Protein AF-A0A3D5X339-F1 (afdb_monomer)

Radius of gyration: 29.08 Å; Cα contacts (8 Å, |Δi|>4): 965; chains: 1; bounding box: 72×51×81 Å

Structure (mmCIF, N/CA/C/O backbone):
data_AF-A0A3D5X339-F1
#
_entry.id   AF-A0A3D5X339-F1
#
loop_
_atom_site.group_PDB
_atom_site.id
_atom_site.type_symbol
_atom_site.label_atom_id
_atom_site.label_alt_id
_atom_site.label_comp_id
_atom_site.label_asym_id
_atom_site.label_entity_id
_atom_site.label_seq_id
_atom_site.pdbx_PDB_ins_code
_atom_site.Cartn_x
_atom_site.Cartn_y
_atom_site.Cartn_z
_atom_site.occupancy
_atom_site.B_iso_or_equiv
_atom_site.auth_seq_id
_atom_site.auth_comp_id
_atom_site.auth_asym_id
_atom_site.auth_atom_id
_atom_site.pdbx_PDB_model_num
ATOM 1 N N . LEU A 1 1 ? 34.242 -15.274 -36.581 1.00 39.75 1 LEU A N 1
ATOM 2 C CA . LEU A 1 1 ? 35.472 -15.917 -37.094 1.00 39.75 1 LEU A CA 1
ATOM 3 C C . LEU A 1 1 ? 35.043 -17.149 -37.868 1.00 39.75 1 LEU A C 1
ATOM 5 O O . LEU A 1 1 ? 34.800 -18.182 -37.264 1.00 39.75 1 LEU A O 1
ATOM 9 N N . ILE A 1 2 ? 34.862 -17.002 -39.176 1.00 45.81 2 ILE A N 1
ATOM 10 C CA . ILE A 1 2 ? 34.861 -18.149 -40.083 1.00 45.81 2 ILE A CA 1
ATOM 11 C C . ILE A 1 2 ? 36.314 -18.221 -40.557 1.00 45.81 2 ILE A C 1
ATOM 13 O O . ILE A 1 2 ? 36.819 -17.220 -41.053 1.00 45.81 2 ILE A O 1
ATOM 17 N N . ASP A 1 3 ? 37.013 -19.320 -40.281 1.00 60.06 3 ASP A N 1
ATOM 18 C CA . ASP A 1 3 ? 38.337 -19.623 -40.846 1.00 60.06 3 ASP A CA 1
ATOM 19 C C . ASP A 1 3 ? 39.342 -18.460 -40.910 1.00 60.06 3 ASP A C 1
ATOM 21 O O . ASP A 1 3 ? 39.630 -17.925 -41.978 1.00 60.06 3 ASP A O 1
ATOM 25 N N . THR A 1 4 ? 39.938 -18.092 -39.767 1.00 71.00 4 THR A N 1
ATOM 26 C CA . THR A 1 4 ? 41.178 -17.275 -39.635 1.00 71.00 4 THR A CA 1
ATOM 27 C C . THR A 1 4 ? 41.267 -15.939 -40.398 1.00 71.00 4 THR A C 1
ATOM 29 O O . THR A 1 4 ? 42.293 -15.266 -40.332 1.00 71.00 4 THR A O 1
ATOM 32 N N . SER A 1 5 ? 40.208 -15.514 -41.083 1.00 75.00 5 SER A N 1
ATOM 33 C CA . SER A 1 5 ? 40.184 -14.369 -41.981 1.00 75.00 5 SER A CA 1
ATOM 34 C C . SER A 1 5 ? 39.002 -13.471 -41.640 1.00 75.00 5 SER A C 1
ATOM 36 O O . SER A 1 5 ? 37.914 -13.918 -41.269 1.00 75.00 5 SER A O 1
ATOM 38 N N . ILE A 1 6 ? 39.245 -12.165 -41.699 1.00 79.25 6 ILE A N 1
ATOM 39 C CA . ILE A 1 6 ? 38.205 -11.156 -41.524 1.00 79.25 6 ILE A CA 1
ATOM 40 C C . ILE A 1 6 ? 37.576 -10.955 -42.898 1.00 79.25 6 ILE A C 1
ATOM 42 O O . ILE A 1 6 ? 38.211 -10.409 -43.799 1.00 79.25 6 ILE A O 1
ATOM 46 N N . VAL A 1 7 ? 36.343 -11.425 -43.061 1.00 84.69 7 VAL A N 1
ATOM 47 C CA . VAL A 1 7 ? 35.549 -11.234 -44.280 1.00 84.69 7 VAL A CA 1
ATOM 48 C C . VAL A 1 7 ? 34.523 -10.129 -44.066 1.00 84.69 7 VAL A C 1
ATOM 50 O O . VAL A 1 7 ? 34.020 -9.942 -42.957 1.00 84.69 7 VAL A O 1
ATOM 53 N N . LEU A 1 8 ? 34.214 -9.383 -45.129 1.00 86.19 8 LEU A N 1
ATOM 54 C CA . LEU A 1 8 ? 33.161 -8.376 -45.076 1.00 86.19 8 LEU A CA 1
ATOM 55 C C . LEU A 1 8 ? 31.810 -9.073 -44.876 1.00 86.19 8 LEU A C 1
ATOM 57 O O . LEU A 1 8 ? 31.439 -9.944 -45.661 1.00 86.19 8 LEU A O 1
ATOM 61 N N . ALA A 1 9 ? 31.077 -8.671 -43.840 1.00 87.75 9 ALA A N 1
ATOM 62 C CA . ALA A 1 9 ? 29.719 -9.144 -43.617 1.00 87.75 9 ALA A CA 1
ATOM 63 C C . ALA A 1 9 ? 28.810 -8.674 -44.764 1.00 87.75 9 ALA A C 1
ATOM 65 O O . ALA A 1 9 ? 28.897 -7.523 -45.208 1.00 87.75 9 ALA A O 1
ATOM 66 N N . GLN A 1 10 ? 27.933 -9.550 -45.253 1.00 91.19 10 GLN A N 1
ATOM 67 C CA . GLN A 1 10 ? 27.021 -9.220 -46.346 1.00 91.19 10 GLN A CA 1
ATOM 68 C C . GLN A 1 10 ? 26.144 -8.030 -45.949 1.00 91.19 10 GLN A C 1
ATOM 70 O O . GLN A 1 10 ? 25.520 -8.058 -44.895 1.00 91.19 10 GLN A O 1
ATOM 75 N N . ASN A 1 11 ? 26.129 -6.966 -46.758 1.00 94.06 11 ASN A N 1
ATOM 76 C CA . ASN A 1 11 ? 25.438 -5.708 -46.436 1.00 94.06 11 ASN A CA 1
ATOM 77 C C . ASN A 1 11 ? 25.883 -5.036 -45.108 1.00 94.06 11 ASN A C 1
ATOM 79 O O . ASN A 1 11 ? 25.196 -4.167 -44.575 1.00 94.06 11 ASN A O 1
ATOM 83 N N . GLY A 1 12 ? 27.065 -5.377 -44.579 1.00 87.94 12 GLY A N 1
ATOM 84 C CA . GLY A 1 12 ? 27.591 -4.793 -43.337 1.00 87.94 12 GLY A CA 1
ATOM 85 C C . GLY A 1 12 ? 27.833 -3.279 -43.412 1.00 87.94 12 GLY A C 1
ATOM 86 O O . GLY A 1 12 ? 27.867 -2.609 -42.384 1.00 87.94 12 GLY A O 1
ATOM 87 N N . GLY A 1 13 ? 27.928 -2.720 -44.625 1.00 92.19 13 GLY A N 1
ATOM 88 C CA . GLY A 1 13 ? 28.033 -1.278 -44.860 1.00 92.19 13 GLY A CA 1
ATOM 89 C C . GLY A 1 13 ? 26.856 -0.464 -44.309 1.00 92.19 13 GLY A C 1
ATOM 90 O O . GLY A 1 13 ? 27.031 0.722 -44.041 1.00 92.19 13 GLY A O 1
ATOM 91 N N . PHE A 1 14 ? 25.697 -1.091 -44.065 1.00 94.19 14 PHE A N 1
ATOM 92 C CA . PHE A 1 14 ? 24.566 -0.452 -43.386 1.00 94.19 14 PHE A CA 1
ATOM 93 C C . PHE A 1 14 ? 24.961 0.134 -42.017 1.00 94.19 14 PHE A C 1
ATOM 95 O O . PHE A 1 14 ? 24.521 1.226 -41.673 1.00 94.19 14 PHE A O 1
ATOM 102 N N . PHE A 1 15 ? 25.841 -0.550 -41.275 1.00 94.19 15 PHE A N 1
ATOM 103 C CA . PHE A 1 15 ? 26.289 -0.146 -39.937 1.00 94.19 15 PHE A CA 1
ATOM 104 C C . PHE A 1 15 ? 27.635 0.599 -39.938 1.00 94.19 15 PHE A C 1
ATOM 106 O O . PHE A 1 15 ? 28.226 0.789 -38.879 1.00 94.19 15 PHE A O 1
ATOM 113 N N . ALA A 1 16 ? 28.155 1.025 -41.098 1.00 91.56 16 ALA A N 1
ATOM 114 C CA . ALA A 1 16 ? 29.524 1.551 -41.223 1.00 91.56 16 ALA A CA 1
ATOM 115 C C . ALA A 1 16 ? 29.833 2.773 -40.333 1.00 91.56 16 ALA A C 1
ATOM 117 O O . ALA A 1 16 ? 30.996 3.036 -40.036 1.00 91.56 16 ALA A O 1
ATOM 118 N N . TYR A 1 17 ? 28.800 3.509 -39.915 1.00 90.81 17 TYR A N 1
ATOM 119 C CA . TYR A 1 17 ? 28.905 4.702 -39.068 1.00 90.81 17 TYR A CA 1
ATOM 120 C C . TYR A 1 17 ? 28.134 4.570 -37.748 1.00 90.81 17 TYR A C 1
ATOM 122 O O . TYR A 1 17 ? 27.829 5.578 -37.105 1.00 90.81 17 TYR A O 1
ATOM 130 N N . ASP A 1 18 ? 27.787 3.342 -37.366 1.00 91.12 18 ASP A N 1
ATOM 131 C CA . ASP A 1 18 ? 27.094 3.042 -36.121 1.00 91.12 18 ASP A CA 1
ATOM 132 C C . ASP A 1 18 ? 28.052 2.371 -35.142 1.00 91.12 18 ASP A C 1
ATOM 134 O O . ASP A 1 18 ? 28.839 1.497 -35.506 1.00 91.12 18 ASP A O 1
ATOM 138 N N . ASN A 1 19 ? 27.951 2.745 -33.867 1.00 92.12 19 ASN A N 1
ATOM 139 C CA . ASN A 1 19 ? 28.630 1.999 -32.818 1.00 92.12 19 ASN A CA 1
ATOM 140 C C . ASN A 1 19 ? 27.798 0.756 -32.508 1.00 92.12 19 ASN A C 1
ATOM 142 O O . ASN A 1 19 ? 26.653 0.881 -32.070 1.00 92.12 19 ASN A O 1
ATOM 146 N N . ILE A 1 20 ? 28.370 -0.427 -32.732 1.00 94.19 20 ILE A N 1
ATOM 147 C CA . ILE A 1 20 ? 27.744 -1.709 -32.394 1.00 94.19 20 ILE A CA 1
ATOM 148 C C . ILE A 1 20 ? 28.184 -2.105 -30.983 1.00 94.19 20 ILE A C 1
ATOM 150 O O . ILE A 1 20 ? 29.352 -2.405 -30.748 1.00 94.19 20 ILE A O 1
ATOM 154 N N . TRP A 1 21 ? 27.232 -2.127 -30.054 1.00 93.44 21 TRP A N 1
ATOM 155 C CA . TRP A 1 21 ? 27.448 -2.431 -28.632 1.00 93.44 21 TRP A CA 1
ATOM 156 C C . TRP A 1 21 ? 27.043 -3.855 -28.247 1.00 93.44 21 TRP A C 1
ATOM 158 O O . TRP A 1 21 ? 27.347 -4.331 -27.153 1.00 93.44 21 TRP A O 1
ATOM 168 N N . GLY A 1 22 ? 26.366 -4.553 -29.155 1.00 92.50 22 GLY A N 1
ATOM 169 C CA . GLY A 1 22 ? 26.021 -5.955 -29.003 1.00 92.50 22 GLY A CA 1
ATOM 170 C C . GLY A 1 22 ? 25.609 -6.561 -30.334 1.00 92.50 22 GLY A C 1
ATOM 171 O O . GLY A 1 22 ? 24.956 -5.915 -31.150 1.00 92.50 22 GLY A O 1
ATOM 172 N N . MET A 1 23 ? 25.984 -7.816 -30.543 1.00 93.56 23 MET A N 1
ATOM 173 C CA . MET A 1 23 ? 25.474 -8.642 -31.630 1.00 93.56 23 MET A CA 1
ATOM 174 C C . MET A 1 23 ? 25.164 -10.011 -31.037 1.00 93.56 23 MET A C 1
ATOM 176 O O . MET A 1 23 ? 26.071 -10.761 -30.680 1.00 93.56 23 MET A O 1
ATOM 180 N N . LEU A 1 24 ? 23.879 -10.283 -30.842 1.00 91.69 24 LEU A N 1
ATOM 181 C CA . LEU A 1 24 ? 23.393 -11.417 -30.060 1.00 91.69 24 LEU A CA 1
ATOM 182 C C . LEU A 1 24 ? 22.554 -12.339 -30.945 1.00 91.69 24 LEU A C 1
ATOM 184 O O . LEU A 1 24 ? 21.880 -11.850 -31.849 1.00 91.69 24 LEU A O 1
ATOM 188 N N . PRO A 1 25 ? 22.580 -13.661 -30.724 1.00 90.00 25 PRO A N 1
ATOM 189 C CA . PRO A 1 25 ? 21.808 -14.582 -31.549 1.00 90.00 25 PRO A CA 1
ATOM 190 C C . PRO A 1 25 ? 20.303 -14.369 -31.333 1.00 90.00 25 PRO A C 1
ATOM 192 O O . PRO A 1 25 ? 19.845 -14.347 -30.191 1.00 90.00 25 PRO A O 1
ATOM 195 N N . TYR A 1 26 ? 19.551 -14.235 -32.428 1.00 89.00 26 TYR A N 1
ATOM 196 C CA . TYR A 1 26 ? 18.084 -14.234 -32.430 1.00 89.00 26 TYR A CA 1
ATOM 197 C C . TYR A 1 26 ? 17.551 -15.595 -32.898 1.00 89.00 26 TYR A C 1
ATOM 199 O O . TYR A 1 26 ? 16.759 -16.230 -32.206 1.00 89.00 26 TYR A O 1
ATOM 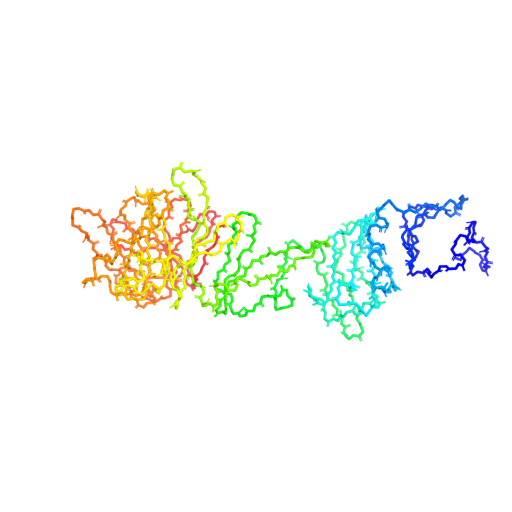207 N N . ASP A 1 27 ? 18.067 -16.077 -34.030 1.00 89.88 27 ASP A N 1
ATOM 208 C CA . ASP A 1 27 ? 17.859 -17.425 -34.562 1.00 89.88 27 ASP A CA 1
ATOM 209 C C . ASP A 1 27 ? 19.146 -17.934 -35.247 1.00 89.88 27 ASP A C 1
ATOM 211 O O . ASP A 1 27 ? 20.199 -17.302 -35.144 1.00 89.88 27 ASP A O 1
ATOM 215 N N . ASP A 1 28 ? 19.077 -19.077 -35.934 1.00 91.06 28 ASP A N 1
ATOM 216 C CA . ASP A 1 28 ? 20.230 -19.721 -36.586 1.00 91.06 28 ASP A CA 1
ATOM 217 C C . ASP A 1 28 ? 20.894 -18.865 -37.679 1.00 91.06 28 ASP A C 1
ATOM 219 O O . ASP A 1 28 ? 22.056 -19.077 -38.025 1.00 91.06 28 ASP A O 1
ATOM 223 N N . SER A 1 29 ? 20.165 -17.902 -38.243 1.00 94.06 29 SER A N 1
ATOM 224 C CA . SER A 1 29 ? 20.616 -17.044 -39.342 1.00 94.06 29 SER A CA 1
ATOM 225 C C . SER A 1 29 ? 20.581 -15.555 -39.011 1.00 94.06 29 SER A C 1
ATOM 227 O O . SER A 1 29 ? 21.235 -14.765 -39.688 1.00 94.06 29 SER A O 1
ATOM 229 N N . THR A 1 30 ? 19.854 -15.159 -37.970 1.00 94.56 30 THR A N 1
ATOM 230 C CA . THR A 1 30 ? 19.592 -13.763 -37.626 1.00 94.56 30 THR A CA 1
ATOM 231 C C . THR A 1 30 ? 20.248 -13.402 -36.300 1.00 94.56 30 THR A C 1
ATOM 233 O O . THR A 1 30 ? 20.097 -14.097 -35.296 1.00 94.56 30 THR A O 1
ATOM 236 N N . ALA A 1 31 ? 20.948 -12.271 -36.280 1.00 93.75 31 ALA A N 1
ATOM 237 C CA . ALA A 1 31 ? 21.439 -11.644 -35.061 1.00 93.75 31 ALA A CA 1
ATOM 238 C C . ALA A 1 31 ? 20.627 -10.386 -34.728 1.00 93.75 31 ALA A C 1
ATOM 240 O O . ALA A 1 31 ? 20.279 -9.607 -35.617 1.00 93.75 31 ALA A O 1
ATOM 241 N N . THR A 1 32 ? 20.391 -10.150 -33.440 1.00 93.88 32 THR A N 1
ATOM 242 C CA . THR A 1 32 ? 19.973 -8.847 -32.922 1.00 93.88 32 THR A CA 1
ATOM 243 C C . THR A 1 32 ? 21.208 -7.971 -32.754 1.00 93.88 32 THR A C 1
ATOM 245 O O . THR A 1 32 ? 22.083 -8.255 -31.933 1.00 93.88 32 THR A O 1
ATOM 248 N N . VAL A 1 33 ? 21.280 -6.905 -33.545 1.00 95.19 33 VAL A N 1
ATOM 249 C CA . VAL A 1 33 ? 22.335 -5.892 -33.515 1.00 95.19 33 VAL A CA 1
ATOM 250 C C . VAL A 1 33 ? 21.858 -4.718 -32.668 1.00 95.19 33 VAL A C 1
ATOM 252 O O . VAL A 1 33 ? 20.820 -4.116 -32.949 1.00 95.19 33 VAL A O 1
ATOM 255 N N . VAL A 1 34 ? 22.629 -4.403 -31.632 1.00 94.12 34 VAL A N 1
ATOM 256 C CA . VAL A 1 34 ? 22.389 -3.300 -30.702 1.00 94.12 34 VAL A CA 1
ATOM 257 C C . VAL A 1 34 ? 23.337 -2.163 -31.032 1.00 94.12 34 VAL A C 1
ATOM 259 O O . VAL A 1 34 ? 24.554 -2.323 -30.923 1.00 94.12 34 VAL A O 1
ATOM 262 N N . THR A 1 35 ? 22.790 -1.012 -31.417 1.00 93.25 35 THR A N 1
ATOM 263 C CA . THR A 1 35 ? 23.575 0.184 -31.737 1.00 93.25 35 THR A CA 1
ATOM 264 C C . THR A 1 35 ? 23.146 1.385 -30.903 1.00 93.25 35 THR A C 1
ATOM 266 O O . THR A 1 35 ? 22.162 1.342 -30.165 1.00 93.25 35 THR A O 1
ATOM 269 N N . ASN A 1 36 ? 23.872 2.494 -31.036 1.00 87.94 36 ASN A N 1
ATOM 270 C CA . ASN A 1 36 ? 23.459 3.787 -30.486 1.00 87.94 36 ASN A CA 1
ATOM 271 C C . ASN A 1 36 ? 22.208 4.379 -31.167 1.00 87.94 36 ASN A C 1
ATOM 273 O O . ASN A 1 36 ? 21.598 5.288 -30.618 1.00 87.94 36 ASN A O 1
ATOM 277 N N . LYS A 1 37 ? 21.826 3.880 -32.350 1.00 87.00 37 LYS A N 1
ATOM 278 C CA . LYS A 1 37 ? 20.645 4.331 -33.108 1.00 87.00 37 LYS A CA 1
ATOM 279 C C . LYS A 1 37 ? 19.474 3.351 -33.028 1.00 87.00 37 LYS A C 1
ATOM 281 O O . LYS A 1 37 ? 18.438 3.589 -33.652 1.00 87.00 37 LYS A O 1
ATOM 286 N N . GLY A 1 38 ? 19.637 2.244 -32.299 1.00 90.06 38 GLY A N 1
ATOM 287 C CA . GLY A 1 38 ? 18.558 1.312 -32.019 1.00 90.06 38 GLY A CA 1
ATOM 288 C C . GLY A 1 38 ? 18.881 -0.165 -32.189 1.00 90.06 38 GLY A C 1
ATOM 289 O O . GLY A 1 38 ? 20.035 -0.576 -32.285 1.00 90.06 38 GLY A O 1
ATOM 290 N N . LEU A 1 39 ? 17.811 -0.959 -32.228 1.00 92.88 39 LEU A N 1
ATOM 291 C CA . LEU A 1 39 ? 17.849 -2.407 -32.416 1.00 92.88 39 LEU A CA 1
ATOM 292 C C . LEU A 1 39 ? 17.462 -2.820 -33.838 1.00 92.88 39 LEU A C 1
ATOM 294 O O . LEU A 1 39 ? 16.472 -2.336 -34.405 1.00 92.88 39 LEU A O 1
ATOM 298 N N . PHE A 1 40 ? 18.226 -3.764 -34.386 1.00 94.81 40 PHE A N 1
ATOM 299 C CA . PHE A 1 40 ? 18.047 -4.296 -35.734 1.00 94.81 40 PHE A CA 1
ATOM 300 C C . PHE A 1 40 ? 18.167 -5.819 -35.736 1.00 94.81 40 PHE A C 1
ATOM 302 O O . PHE A 1 40 ? 19.001 -6.378 -35.033 1.00 94.81 40 PHE A O 1
ATOM 309 N N . HIS A 1 41 ? 17.382 -6.492 -36.570 1.00 95.31 41 HIS A N 1
ATOM 310 C CA . HIS A 1 41 ? 17.634 -7.873 -36.966 1.00 95.31 41 HIS A CA 1
ATOM 311 C C . HIS A 1 41 ? 18.481 -7.880 -38.235 1.00 95.31 41 HIS A C 1
ATOM 313 O O . HIS A 1 41 ? 18.112 -7.249 -39.226 1.00 95.31 41 HIS A O 1
ATOM 319 N N . TYR A 1 42 ? 19.604 -8.586 -38.189 1.00 96.62 42 TYR A N 1
ATOM 320 C CA . TYR A 1 42 ? 20.530 -8.758 -39.298 1.00 96.62 42 TYR A CA 1
ATOM 321 C C . TYR A 1 42 ? 20.622 -10.236 -39.669 1.00 96.62 42 TYR A C 1
ATOM 323 O O . TYR A 1 42 ? 21.085 -11.046 -38.863 1.00 96.62 42 TYR A O 1
ATOM 331 N N . ASN A 1 43 ? 20.186 -10.591 -40.878 1.00 96.56 43 ASN A N 1
ATOM 332 C CA . ASN A 1 43 ? 20.342 -11.942 -41.397 1.00 96.56 43 ASN A CA 1
ATOM 333 C C . ASN A 1 43 ? 21.747 -12.111 -41.987 1.00 96.56 43 ASN A C 1
ATOM 335 O O . ASN A 1 43 ? 22.109 -11.462 -42.964 1.00 96.56 43 ASN A O 1
ATOM 339 N N . GLN A 1 44 ? 22.531 -13.011 -41.406 1.00 91.06 44 GLN A N 1
ATOM 340 C CA . GLN A 1 44 ? 23.932 -13.233 -41.755 1.00 91.06 44 GLN A CA 1
ATOM 341 C C . GLN A 1 44 ? 24.108 -13.941 -43.109 1.00 91.06 44 GLN A C 1
ATOM 343 O O . GLN A 1 44 ? 25.183 -13.855 -43.696 1.00 91.06 44 GLN A O 1
ATOM 348 N N . ASN A 1 45 ? 23.063 -14.612 -43.612 1.00 91.88 45 ASN A N 1
ATOM 349 C CA . ASN A 1 45 ? 23.096 -15.347 -44.880 1.00 91.88 45 ASN A CA 1
ATOM 350 C C . ASN A 1 45 ? 22.632 -14.491 -46.067 1.00 91.88 45 ASN A C 1
ATOM 352 O O . ASN A 1 45 ? 23.178 -14.617 -47.159 1.00 91.88 45 ASN A O 1
ATOM 356 N N . SER A 1 46 ? 21.604 -13.653 -45.887 1.00 94.94 46 SER A N 1
ATOM 357 C CA . SER A 1 46 ? 21.080 -12.781 -46.952 1.00 94.94 46 SER A CA 1
ATOM 358 C C . SER A 1 46 ? 21.629 -11.352 -46.900 1.00 94.94 46 SER A C 1
ATOM 360 O O . SER A 1 46 ? 21.617 -10.644 -47.908 1.00 94.94 46 SER A O 1
ATOM 362 N N . GLY A 1 47 ? 22.134 -10.919 -45.744 1.00 95.06 47 GLY A N 1
ATOM 363 C CA . GLY A 1 47 ? 22.487 -9.530 -45.467 1.00 95.06 47 GLY A CA 1
ATOM 364 C C . GLY A 1 47 ? 21.285 -8.625 -45.182 1.00 95.06 47 GLY A C 1
ATOM 365 O O . GLY A 1 47 ? 21.458 -7.411 -45.069 1.00 95.06 47 GLY A O 1
ATOM 366 N N . ASP A 1 48 ? 20.069 -9.168 -45.082 1.00 97.00 48 ASP A N 1
ATOM 367 C CA . ASP A 1 48 ? 18.884 -8.354 -44.813 1.00 97.00 48 ASP A CA 1
ATOM 368 C C . ASP A 1 48 ? 18.978 -7.698 -43.435 1.00 97.00 48 ASP A C 1
ATOM 370 O O . ASP A 1 48 ? 19.259 -8.355 -42.430 1.00 97.00 48 ASP A O 1
ATOM 374 N N . VAL A 1 49 ? 18.708 -6.393 -43.386 1.00 96.38 49 VAL A N 1
ATOM 375 C CA . VAL A 1 49 ? 18.660 -5.614 -42.146 1.00 96.38 49 VAL A CA 1
ATOM 376 C C . VAL A 1 49 ? 17.248 -5.085 -41.947 1.00 96.38 49 VAL A C 1
ATOM 378 O O . VAL A 1 49 ? 16.701 -4.391 -42.805 1.00 96.38 49 VAL A O 1
ATOM 381 N N . LYS A 1 50 ? 16.663 -5.369 -40.784 1.00 95.19 50 LYS A N 1
ATOM 382 C CA . LYS A 1 50 ? 15.338 -4.890 -40.393 1.00 95.19 50 LYS A CA 1
ATOM 383 C C . LYS A 1 50 ? 15.409 -4.164 -39.056 1.00 95.19 50 LYS A C 1
ATOM 385 O O . LYS A 1 50 ? 15.737 -4.763 -38.037 1.00 95.19 50 LYS A O 1
ATOM 390 N N . LYS A 1 51 ? 15.040 -2.883 -39.042 1.00 93.81 51 LYS A N 1
ATOM 391 C CA . LYS A 1 51 ? 14.849 -2.112 -37.805 1.00 93.81 51 LYS A CA 1
ATOM 392 C C . LYS A 1 51 ? 13.659 -2.670 -37.014 1.00 93.81 51 LYS A C 1
ATOM 394 O O . LYS A 1 51 ? 12.621 -2.973 -37.608 1.00 93.81 51 LYS A O 1
ATOM 399 N N . LEU A 1 52 ? 13.793 -2.798 -35.693 1.00 92.00 52 LEU A N 1
ATOM 400 C CA . LEU A 1 52 ? 12.694 -3.272 -34.846 1.00 92.00 52 LEU A CA 1
ATOM 401 C C . LEU A 1 52 ? 11.561 -2.246 -34.734 1.00 92.00 52 LEU A C 1
ATOM 403 O O . LEU A 1 52 ? 11.776 -1.037 -34.821 1.00 92.00 52 LEU A O 1
ATOM 407 N N . LYS A 1 53 ? 10.338 -2.748 -34.548 1.00 88.38 53 LYS A N 1
ATOM 408 C CA . LYS A 1 53 ? 9.095 -1.974 -34.661 1.00 88.38 53 LYS A CA 1
ATOM 409 C C . LYS A 1 53 ? 8.977 -0.858 -33.621 1.00 88.38 53 LYS A C 1
ATOM 411 O O . LYS A 1 53 ? 8.568 0.244 -33.972 1.00 88.38 53 LYS A O 1
ATOM 416 N N . HIS A 1 54 ? 9.333 -1.125 -32.364 1.00 83.44 54 HIS A N 1
ATOM 417 C CA . HIS A 1 54 ? 9.171 -0.167 -31.260 1.00 83.44 54 HIS A CA 1
ATOM 418 C C . HIS A 1 54 ? 10.428 0.667 -30.977 1.00 83.44 54 HIS A C 1
ATOM 420 O O . HIS A 1 54 ? 10.491 1.408 -29.995 1.00 83.44 54 HIS A O 1
ATOM 426 N N . ASN A 1 55 ? 11.404 0.597 -31.881 1.00 82.62 55 ASN A N 1
ATOM 427 C CA . ASN A 1 55 ? 12.711 1.215 -31.729 1.00 82.62 55 ASN A CA 1
ATOM 428 C C . ASN A 1 55 ? 12.621 2.746 -31.572 1.00 82.62 55 ASN A C 1
ATOM 430 O O . ASN A 1 55 ? 13.183 3.295 -30.632 1.00 82.62 55 ASN A O 1
ATOM 434 N N . ASP A 1 56 ? 11.831 3.431 -32.405 1.00 84.44 56 ASP A N 1
ATOM 435 C CA . ASP A 1 56 ? 11.732 4.901 -32.371 1.00 84.44 56 ASP A CA 1
ATOM 436 C C . ASP A 1 56 ? 11.114 5.453 -31.083 1.00 84.44 56 ASP A C 1
ATOM 438 O O . ASP A 1 56 ? 11.493 6.528 -30.629 1.00 84.44 56 ASP A O 1
ATOM 442 N N . GLY A 1 57 ? 10.206 4.710 -30.447 1.00 82.69 57 GLY A N 1
ATOM 443 C CA . GLY A 1 57 ? 9.607 5.142 -29.187 1.00 82.69 57 GLY A CA 1
ATOM 444 C C . GLY A 1 57 ? 10.610 5.125 -28.033 1.00 82.69 57 GLY A C 1
ATOM 445 O O . GLY A 1 57 ? 10.705 6.093 -27.283 1.00 82.69 57 GLY A O 1
ATOM 446 N N . PHE A 1 58 ? 11.349 4.024 -27.874 1.00 84.00 58 PHE A N 1
ATOM 447 C CA . PHE A 1 58 ? 12.304 3.864 -26.776 1.00 84.00 58 PHE A CA 1
ATOM 448 C C . PHE A 1 58 ? 13.636 4.568 -27.065 1.00 84.00 58 PHE A C 1
ATOM 450 O O . PHE A 1 58 ? 14.039 5.437 -26.295 1.00 84.00 58 PHE A O 1
ATOM 457 N N . TYR A 1 59 ? 14.279 4.264 -28.196 1.00 86.19 59 TYR A N 1
ATOM 458 C CA . TYR A 1 59 ? 15.568 4.859 -28.559 1.00 86.19 59 TYR A CA 1
ATOM 459 C C . TYR A 1 59 ? 15.465 6.327 -28.962 1.00 86.19 59 TYR A C 1
ATOM 461 O O . TYR A 1 59 ? 16.438 7.049 -28.781 1.00 86.19 59 TYR A O 1
ATOM 469 N N . GLY A 1 60 ? 14.307 6.798 -29.441 1.00 83.81 60 GLY A N 1
ATOM 470 C CA . GLY A 1 60 ? 14.078 8.231 -29.652 1.00 83.81 60 GLY A CA 1
ATOM 471 C C . GLY A 1 60 ? 14.327 9.033 -28.376 1.00 83.81 60 GLY A C 1
ATOM 472 O O . GLY A 1 60 ? 15.118 9.971 -28.388 1.00 83.81 60 GLY A O 1
ATOM 473 N N . ARG A 1 61 ? 13.760 8.583 -27.248 1.00 83.44 61 ARG A N 1
ATOM 474 C CA . ARG A 1 61 ? 13.979 9.213 -25.935 1.00 83.44 61 ARG A CA 1
ATOM 475 C C . ARG A 1 61 ? 15.427 9.113 -25.469 1.00 83.44 61 ARG A C 1
ATOM 477 O O . ARG A 1 61 ? 15.968 10.096 -24.981 1.00 83.44 61 ARG A O 1
ATOM 484 N N . LEU A 1 62 ? 16.057 7.948 -25.638 1.00 87.69 62 LEU A N 1
ATOM 485 C CA . LEU A 1 62 ? 17.468 7.771 -25.280 1.00 87.69 62 LEU A CA 1
ATOM 486 C C . LEU A 1 62 ? 18.369 8.738 -26.059 1.00 87.69 62 LEU A C 1
ATOM 488 O O . LEU A 1 62 ? 19.258 9.340 -25.472 1.00 87.69 62 LEU A O 1
ATOM 492 N N . MET A 1 63 ? 18.114 8.930 -27.358 1.00 84.75 63 MET A N 1
ATOM 493 C CA . MET A 1 63 ? 18.860 9.881 -28.188 1.00 84.75 63 MET A CA 1
ATOM 494 C C . MET A 1 63 ? 18.603 11.338 -27.780 1.00 84.75 63 MET A C 1
ATOM 496 O O . MET A 1 63 ? 19.554 12.106 -27.697 1.00 84.75 63 MET A O 1
ATOM 500 N N . GLU A 1 64 ? 17.351 11.717 -27.495 1.00 85.50 64 GLU A N 1
ATOM 501 C CA . GLU A 1 64 ? 17.000 13.062 -26.998 1.00 85.50 64 GLU A CA 1
ATOM 502 C C . GLU A 1 64 ? 17.682 13.397 -25.665 1.00 85.50 64 GLU A C 1
ATOM 504 O O . GLU A 1 64 ? 17.997 14.555 -25.403 1.00 85.50 64 GLU A O 1
ATOM 509 N N . GLN A 1 65 ? 17.899 12.383 -24.828 1.00 84.94 65 GLN A N 1
ATOM 510 C CA . GLN A 1 65 ? 18.542 12.500 -23.519 1.00 84.94 65 GLN A CA 1
ATOM 511 C C . GLN A 1 65 ? 20.052 12.220 -23.565 1.00 84.94 65 GLN A C 1
ATOM 513 O O . GLN A 1 65 ? 20.688 12.192 -22.517 1.00 84.94 65 GLN A O 1
ATOM 518 N N . GLU A 1 66 ? 20.621 12.010 -24.757 1.00 86.94 66 GLU A N 1
ATOM 519 C CA . GLU A 1 66 ? 22.038 11.684 -24.970 1.00 86.94 66 GLU A CA 1
ATOM 520 C C . GLU A 1 66 ? 22.522 10.454 -24.168 1.00 86.94 66 GLU A C 1
ATOM 522 O O . GLU A 1 66 ? 23.698 10.334 -23.822 1.00 86.94 66 GLU A O 1
ATOM 527 N N . VAL A 1 67 ? 21.622 9.499 -23.902 1.00 89.75 67 VAL A N 1
ATOM 528 C CA . VAL A 1 67 ? 21.927 8.278 -23.146 1.00 89.75 67 VAL A CA 1
ATOM 529 C C . VAL A 1 67 ? 22.783 7.341 -23.990 1.00 89.75 67 VAL A C 1
ATOM 531 O O . VAL A 1 67 ? 22.398 6.902 -25.080 1.00 89.75 67 VAL A O 1
ATOM 534 N N . GLN A 1 68 ? 23.947 6.978 -23.458 1.00 90.62 68 GLN A N 1
ATOM 535 C CA . GLN A 1 68 ? 24.901 6.131 -24.157 1.00 90.62 68 GLN A CA 1
ATOM 536 C C . GLN A 1 68 ? 24.651 4.646 -23.875 1.00 90.62 68 GLN A C 1
ATOM 538 O O . GLN A 1 68 ? 24.851 4.169 -22.760 1.00 90.62 68 GLN A O 1
ATOM 543 N N . VAL A 1 69 ? 24.300 3.893 -24.920 1.00 92.94 69 VAL A N 1
ATOM 544 C CA . VAL A 1 69 ? 24.328 2.419 -24.914 1.00 92.94 69 VAL A CA 1
ATOM 545 C C . VAL A 1 69 ? 25.770 1.931 -24.795 1.00 92.94 69 VA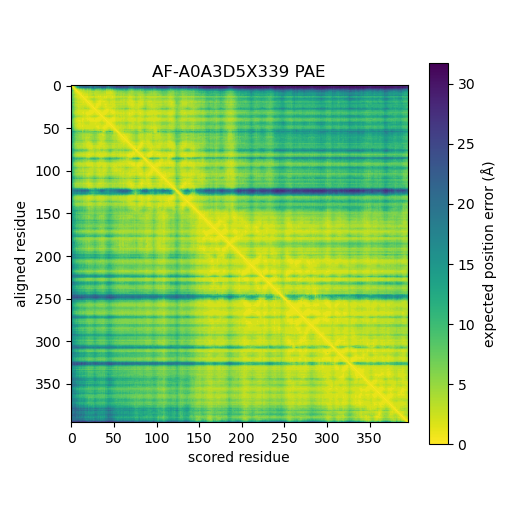L A C 1
ATOM 547 O O . VAL A 1 69 ? 26.660 2.513 -25.414 1.00 92.94 69 VAL A O 1
ATOM 550 N N . TYR A 1 70 ? 25.998 0.846 -24.053 1.00 93.69 70 TYR A N 1
ATOM 551 C CA . TYR A 1 70 ? 27.356 0.349 -23.817 1.00 93.69 70 TYR A CA 1
ATOM 552 C C . TYR A 1 70 ? 27.548 -1.152 -23.977 1.00 93.69 70 TYR A C 1
ATOM 554 O O . TYR A 1 70 ? 28.580 -1.611 -24.459 1.00 93.69 70 TYR A O 1
ATOM 562 N N . ASN A 1 71 ? 26.577 -1.951 -23.561 1.00 94.50 71 ASN A N 1
ATOM 563 C CA . ASN A 1 71 ? 26.682 -3.396 -23.675 1.00 94.50 71 ASN A CA 1
ATOM 564 C C . ASN A 1 71 ? 25.288 -4.006 -23.756 1.00 94.50 71 ASN A C 1
ATOM 566 O O . ASN A 1 71 ? 24.305 -3.380 -23.357 1.00 94.50 71 ASN A O 1
ATOM 570 N N . ALA A 1 72 ? 25.207 -5.219 -24.287 1.00 93.94 72 ALA A N 1
ATOM 571 C CA . ALA A 1 72 ? 23.967 -5.959 -24.335 1.00 93.94 72 ALA A CA 1
ATOM 572 C C . ALA A 1 72 ? 24.190 -7.440 -24.030 1.00 93.94 72 ALA A C 1
ATOM 574 O O . ALA A 1 72 ? 25.233 -8.006 -24.364 1.00 93.94 72 ALA A O 1
ATOM 575 N N . THR A 1 73 ? 23.184 -8.074 -23.434 1.00 91.88 73 THR A N 1
ATOM 576 C CA . THR A 1 73 ? 23.198 -9.500 -23.095 1.00 91.88 73 THR A CA 1
ATOM 577 C C . THR A 1 73 ? 21.845 -10.136 -23.357 1.00 91.88 73 THR A C 1
ATOM 579 O O . THR A 1 73 ? 20.818 -9.474 -23.255 1.00 91.88 73 THR A O 1
ATOM 582 N N . LEU A 1 74 ? 21.808 -11.434 -23.636 1.00 89.62 74 LEU A N 1
ATOM 583 C CA . LEU A 1 74 ? 20.545 -12.165 -23.584 1.00 89.62 74 LEU A CA 1
ATOM 584 C C . LEU A 1 74 ? 20.180 -12.411 -22.120 1.00 89.62 74 LEU A C 1
ATOM 586 O O . LEU A 1 74 ? 20.949 -13.016 -21.378 1.00 89.62 74 LEU A O 1
ATOM 590 N N . VAL A 1 75 ? 19.005 -11.934 -21.716 1.00 87.06 75 VAL A N 1
ATOM 591 C CA . VAL A 1 75 ? 18.475 -12.125 -20.355 1.00 87.06 75 VAL A CA 1
ATOM 592 C C . VAL A 1 75 ? 17.753 -13.474 -20.272 1.00 87.06 75 VAL A C 1
ATOM 594 O O . VAL A 1 75 ? 17.879 -14.235 -19.318 1.00 87.06 75 VAL A O 1
ATOM 597 N N . ASN A 1 76 ? 17.007 -13.820 -21.318 1.00 80.19 76 ASN A N 1
ATOM 598 C CA . ASN A 1 76 ? 16.449 -15.156 -21.508 1.00 80.19 76 ASN A CA 1
ATOM 599 C C . ASN A 1 76 ? 16.210 -15.404 -23.005 1.00 80.19 76 ASN A C 1
ATOM 601 O O . ASN A 1 76 ? 16.633 -14.611 -23.843 1.00 80.19 76 ASN A O 1
ATOM 605 N N . ASP A 1 77 ? 15.499 -16.481 -23.332 1.00 77.69 77 ASP A N 1
ATOM 606 C CA . ASP A 1 77 ? 15.208 -16.899 -24.711 1.00 77.69 77 ASP A CA 1
ATOM 607 C C . ASP A 1 77 ? 14.402 -15.885 -25.535 1.00 77.69 77 ASP A C 1
ATOM 609 O O . ASP A 1 77 ? 14.331 -15.995 -26.755 1.00 77.69 77 ASP A O 1
ATOM 613 N N . THR A 1 78 ? 13.774 -14.913 -24.876 1.00 82.38 78 THR A N 1
ATOM 614 C CA . THR A 1 78 ? 12.810 -13.983 -25.481 1.00 82.38 78 THR A CA 1
ATOM 615 C C . THR A 1 78 ? 13.085 -12.515 -25.175 1.00 82.38 78 THR A C 1
ATOM 617 O O . THR A 1 78 ? 12.357 -11.650 -25.661 1.00 82.38 78 THR A O 1
ATOM 620 N N . THR A 1 79 ? 14.091 -12.217 -24.345 1.00 88.94 79 THR A N 1
ATOM 621 C CA . THR A 1 79 ? 14.356 -10.847 -23.896 1.00 88.94 79 THR A CA 1
ATOM 622 C C . THR A 1 79 ? 15.837 -10.516 -23.884 1.00 88.94 79 THR A C 1
ATOM 624 O O . THR A 1 79 ? 16.681 -11.325 -23.485 1.00 88.94 79 THR A O 1
ATOM 627 N N . LEU A 1 80 ? 16.113 -9.271 -24.239 1.00 91.19 80 LEU A N 1
ATOM 628 C CA . LEU A 1 80 ? 17.419 -8.649 -24.310 1.00 91.19 80 LEU A CA 1
ATOM 629 C C . LEU A 1 80 ? 17.632 -7.727 -23.105 1.00 91.19 80 LEU A C 1
ATOM 631 O O . LEU A 1 80 ? 16.723 -7.017 -22.699 1.00 91.19 80 LEU A O 1
ATOM 635 N N . GLY A 1 81 ? 18.843 -7.699 -22.568 1.00 93.31 81 GLY A N 1
ATOM 636 C CA . GLY A 1 81 ? 19.323 -6.684 -21.641 1.00 93.31 81 GLY A CA 1
ATOM 637 C C . GLY A 1 81 ? 20.188 -5.674 -22.382 1.00 93.31 81 GLY A C 1
ATOM 638 O O . GLY A 1 81 ? 21.062 -6.079 -23.148 1.00 93.31 81 GLY A O 1
ATOM 639 N N . VAL A 1 82 ? 19.957 -4.383 -22.159 1.00 94.62 82 VAL A N 1
ATOM 640 C CA . VAL A 1 82 ? 20.766 -3.280 -22.693 1.00 94.62 82 VAL A CA 1
ATOM 641 C C . VAL A 1 82 ? 21.248 -2.419 -21.535 1.00 94.62 82 VAL A C 1
ATOM 643 O O . VAL A 1 82 ? 20.451 -1.995 -20.699 1.00 94.62 82 VAL A O 1
ATOM 646 N N . ASN A 1 83 ? 22.549 -2.164 -21.504 1.00 95.19 83 ASN A N 1
ATOM 647 C CA . ASN A 1 83 ? 23.224 -1.418 -20.452 1.00 95.19 83 ASN A CA 1
ATOM 648 C C . ASN A 1 83 ? 23.542 -0.009 -20.946 1.00 95.19 83 ASN A C 1
ATOM 650 O O . ASN A 1 83 ? 23.895 0.175 -22.120 1.00 95.19 83 ASN A O 1
ATOM 654 N N . PHE A 1 84 ? 23.480 0.954 -20.036 1.00 94.12 84 PHE A N 1
ATOM 655 C CA . PHE A 1 84 ? 23.708 2.362 -20.325 1.00 94.12 84 PHE A CA 1
ATOM 656 C C . PHE A 1 84 ? 24.742 2.962 -19.368 1.00 94.12 84 PHE A C 1
ATOM 658 O O . PHE A 1 84 ? 24.943 2.469 -18.252 1.00 94.12 84 PHE A O 1
ATOM 665 N N . LEU A 1 85 ? 25.413 4.023 -19.820 1.00 91.12 85 LEU A N 1
ATOM 666 C CA . LEU A 1 85 ? 26.358 4.783 -19.003 1.00 91.12 85 LEU A CA 1
ATOM 667 C C . LEU A 1 85 ? 25.765 6.110 -18.541 1.00 91.12 85 LEU A C 1
ATOM 669 O O . LEU A 1 85 ? 25.107 6.793 -19.325 1.00 91.12 85 LEU A O 1
ATOM 673 N N . SER A 1 86 ? 26.139 6.503 -17.320 1.00 80.56 86 SER A N 1
ATOM 674 C CA . SER A 1 86 ? 26.038 7.876 -16.815 1.00 80.56 86 SER A CA 1
ATOM 675 C C . SER A 1 86 ? 24.644 8.504 -16.901 1.00 80.56 86 SER A C 1
ATOM 677 O O . SER A 1 86 ? 24.534 9.709 -17.127 1.00 80.56 86 SER A O 1
ATOM 679 N N . ASP A 1 87 ? 23.585 7.712 -16.715 1.00 85.25 87 ASP A N 1
ATOM 680 C CA . ASP A 1 87 ? 22.217 8.219 -16.734 1.00 85.25 87 ASP A CA 1
ATOM 681 C C . ASP A 1 87 ? 21.421 7.808 -15.484 1.00 85.25 87 ASP A C 1
ATOM 683 O O . ASP A 1 87 ? 21.289 6.637 -15.121 1.00 85.25 87 ASP A O 1
ATOM 687 N N . LYS A 1 88 ? 20.849 8.812 -14.811 1.00 81.50 88 LYS A N 1
ATOM 688 C CA . LYS A 1 88 ? 20.107 8.645 -13.548 1.00 81.50 88 LYS A CA 1
ATOM 689 C C . LYS A 1 88 ? 18.849 7.776 -13.677 1.00 81.50 88 LYS A C 1
ATOM 691 O O . LYS A 1 88 ? 18.299 7.318 -12.674 1.00 81.50 88 LYS A O 1
ATOM 696 N N . ASP A 1 89 ? 18.369 7.627 -14.900 1.00 85.56 89 ASP A N 1
ATOM 697 C CA . ASP A 1 89 ? 17.039 7.214 -15.306 1.00 85.56 89 ASP A CA 1
ATOM 698 C C . ASP A 1 89 ? 17.082 5.891 -16.099 1.00 85.56 89 ASP A C 1
ATOM 700 O O . ASP A 1 89 ? 16.099 5.146 -16.097 1.00 85.56 89 ASP A O 1
ATOM 704 N N . TYR A 1 90 ? 18.229 5.556 -16.690 1.00 88.88 90 TYR A N 1
ATOM 705 C CA . TYR A 1 90 ? 18.503 4.351 -17.458 1.00 88.88 90 TYR A CA 1
ATOM 706 C C . TYR A 1 90 ? 19.900 3.831 -17.102 1.00 88.88 90 TYR A C 1
ATOM 708 O O . TYR A 1 90 ? 20.899 4.323 -17.604 1.00 88.88 90 TYR A O 1
ATOM 716 N N . GLY A 1 91 ? 19.971 2.793 -16.268 1.00 93.50 91 GLY A N 1
ATOM 717 C CA . GLY A 1 91 ? 21.191 1.998 -16.082 1.00 93.50 91 GLY A CA 1
ATOM 718 C C . GLY A 1 91 ? 21.123 0.683 -16.861 1.00 93.50 91 GLY A C 1
ATOM 719 O O . GLY A 1 91 ? 22.053 0.309 -17.569 1.00 93.50 91 GLY A O 1
ATOM 720 N N . PHE A 1 92 ? 19.983 -0.006 -16.788 1.00 94.50 92 PHE A N 1
ATOM 721 C CA . PHE A 1 92 ? 19.732 -1.258 -17.504 1.00 94.50 92 PHE A CA 1
ATOM 722 C C . PHE A 1 92 ? 18.284 -1.322 -17.998 1.00 94.50 92 PHE A C 1
ATOM 724 O O . PHE A 1 92 ? 17.359 -1.000 -17.253 1.00 94.50 92 PHE A O 1
ATOM 731 N N . ALA A 1 93 ? 18.065 -1.789 -19.224 1.00 93.38 93 ALA A N 1
ATOM 732 C CA . ALA A 1 93 ? 16.742 -2.064 -19.772 1.00 93.38 93 ALA A CA 1
ATOM 733 C C . ALA A 1 93 ? 16.618 -3.531 -20.178 1.00 93.38 93 ALA A C 1
ATOM 735 O O . ALA A 1 93 ? 17.421 -4.029 -20.964 1.00 93.38 93 ALA A O 1
ATOM 736 N N . GLN A 1 94 ? 15.571 -4.198 -19.698 1.00 93.00 94 GLN A N 1
ATOM 737 C CA . GLN A 1 94 ? 15.102 -5.452 -20.270 1.00 93.00 94 GLN A CA 1
ATOM 738 C C . GLN A 1 94 ? 14.078 -5.139 -21.357 1.00 93.00 94 GLN A C 1
ATOM 740 O O . GLN A 1 94 ? 13.051 -4.516 -21.083 1.00 93.00 94 GLN A O 1
ATOM 745 N N . LEU A 1 95 ? 14.353 -5.587 -22.574 1.00 91.69 95 LEU A N 1
ATOM 746 C CA . LEU A 1 95 ? 13.543 -5.365 -23.762 1.00 91.69 95 LEU A CA 1
ATOM 747 C C . LEU A 1 95 ? 13.033 -6.705 -24.297 1.00 91.69 95 LEU A C 1
ATOM 749 O O . LEU A 1 95 ? 13.733 -7.717 -24.213 1.00 91.69 95 LEU A O 1
ATOM 753 N N . ASP A 1 96 ? 11.832 -6.718 -24.863 1.00 89.38 96 ASP A N 1
ATOM 754 C CA . ASP A 1 96 ? 11.368 -7.855 -25.659 1.00 89.38 96 ASP A CA 1
ATOM 755 C C . ASP A 1 96 ? 12.026 -7.891 -27.055 1.00 89.38 96 ASP A C 1
ATOM 757 O O . ASP A 1 96 ? 12.805 -7.013 -27.442 1.00 89.38 96 ASP A O 1
ATOM 761 N N . ASN A 1 97 ? 11.677 -8.912 -27.838 1.00 83.88 97 ASN A N 1
ATOM 762 C CA . ASN A 1 97 ? 12.165 -9.111 -29.204 1.00 83.88 97 ASN A CA 1
ATOM 763 C C . ASN A 1 97 ? 11.693 -8.050 -30.227 1.00 83.88 97 ASN A C 1
ATOM 765 O O . ASN A 1 97 ? 12.117 -8.097 -31.381 1.00 83.88 97 ASN A O 1
ATOM 769 N N . GLU A 1 98 ? 10.824 -7.104 -29.852 1.00 87.38 98 GLU A N 1
ATOM 770 C CA . GLU A 1 98 ? 10.382 -5.991 -30.704 1.00 87.38 98 GLU A CA 1
ATOM 771 C C . GLU A 1 98 ? 10.877 -4.614 -30.222 1.00 87.38 98 GLU A C 1
ATOM 773 O O . GLU A 1 98 ? 10.506 -3.599 -30.825 1.00 87.38 98 GLU A O 1
ATOM 778 N N . ALA A 1 99 ? 11.764 -4.579 -29.215 1.00 86.75 99 ALA A N 1
ATOM 779 C CA . ALA A 1 99 ? 12.292 -3.385 -28.544 1.00 86.75 99 ALA A CA 1
ATOM 780 C C . ALA A 1 99 ? 11.326 -2.693 -27.562 1.00 86.75 99 ALA A C 1
ATOM 782 O O . ALA A 1 99 ? 11.508 -1.513 -27.249 1.00 86.75 99 ALA A O 1
ATOM 783 N N . VAL A 1 100 ? 10.303 -3.389 -27.060 1.00 88.88 100 VAL A N 1
ATOM 784 C CA . VAL A 1 100 ? 9.428 -2.857 -26.007 1.00 88.88 100 VAL A CA 1
ATOM 785 C C . VAL A 1 100 ? 10.115 -3.024 -24.648 1.00 88.88 100 VAL A C 1
ATOM 787 O O . VAL A 1 100 ? 10.504 -4.142 -24.300 1.00 88.88 100 VAL A O 1
ATOM 790 N N . PRO A 1 101 ? 10.266 -1.950 -23.850 1.00 89.69 101 PRO A N 1
ATOM 791 C CA . PRO A 1 101 ? 10.804 -2.068 -22.504 1.00 89.69 101 PRO A CA 1
ATOM 792 C C . PRO A 1 101 ? 9.834 -2.818 -21.588 1.00 89.69 101 PRO A C 1
ATOM 794 O O . PRO A 1 101 ? 8.697 -2.399 -21.384 1.00 89.69 101 PRO A O 1
ATOM 797 N N . ILE A 1 102 ? 10.319 -3.920 -21.019 1.00 89.94 102 ILE A N 1
ATOM 798 C CA . ILE A 1 102 ? 9.637 -4.725 -19.998 1.00 89.94 102 ILE A CA 1
ATOM 799 C C . ILE A 1 102 ? 9.979 -4.186 -18.608 1.00 89.94 102 ILE A C 1
ATOM 801 O O . ILE A 1 102 ? 9.112 -4.062 -17.745 1.00 89.94 102 ILE A O 1
ATOM 805 N N . GLN A 1 103 ? 11.258 -3.876 -18.384 1.00 88.94 103 GLN A N 1
ATOM 806 C CA . GLN A 1 103 ? 11.751 -3.368 -17.112 1.00 88.94 103 GLN A CA 1
ATOM 807 C C . GLN A 1 103 ? 12.897 -2.391 -17.340 1.00 88.94 103 GLN A C 1
ATOM 809 O O . GLN A 1 103 ? 13.797 -2.652 -18.134 1.00 88.94 103 GLN A O 1
ATOM 814 N N . LEU A 1 104 ? 12.878 -1.286 -16.601 1.00 91.62 104 LEU A N 1
ATOM 815 C CA . LEU A 1 104 ? 13.966 -0.319 -16.548 1.00 91.62 104 LEU A CA 1
ATOM 816 C C . LEU A 1 104 ? 14.522 -0.298 -15.133 1.00 91.62 104 LEU A C 1
ATOM 818 O O . LEU A 1 104 ? 13.760 -0.225 -14.169 1.00 91.62 104 LEU A O 1
ATOM 822 N N . LEU A 1 105 ? 15.838 -0.380 -15.017 1.00 92.00 105 LEU A N 1
ATOM 823 C CA . LEU A 1 105 ? 16.572 -0.286 -13.768 1.00 92.00 105 LEU A CA 1
ATOM 824 C C . LEU A 1 105 ? 17.467 0.942 -13.819 1.00 92.00 105 LEU A C 1
ATOM 826 O O . LEU A 1 105 ? 18.134 1.202 -14.821 1.00 92.00 105 LEU A O 1
ATOM 830 N N . SER A 1 106 ? 17.487 1.674 -12.723 1.00 91.44 106 SER A N 1
ATOM 831 C CA . SER A 1 106 ? 18.196 2.930 -12.561 1.00 91.44 106 SER A CA 1
ATOM 832 C C . SER A 1 106 ? 18.519 3.136 -11.085 1.00 91.44 106 SER A C 1
ATOM 834 O O . SER A 1 106 ? 18.081 2.384 -10.204 1.00 91.44 106 SER A O 1
ATOM 836 N N . LYS A 1 107 ? 19.257 4.202 -10.786 1.00 88.06 107 LYS A N 1
ATOM 837 C CA . LYS A 1 107 ? 19.529 4.591 -9.402 1.00 88.06 107 LYS A CA 1
ATOM 838 C C . LYS A 1 107 ? 18.254 4.960 -8.634 1.00 88.06 107 LYS A C 1
ATOM 840 O O . LYS A 1 107 ? 18.180 4.767 -7.426 1.00 88.06 107 LYS A O 1
ATOM 845 N N . THR A 1 108 ? 17.229 5.441 -9.338 1.00 85.50 108 THR A N 1
ATOM 846 C CA . THR A 1 108 ? 15.929 5.817 -8.760 1.00 85.50 108 THR A CA 1
ATOM 847 C C . THR A 1 108 ? 15.027 4.623 -8.438 1.00 85.50 108 THR A C 1
ATOM 849 O O . THR A 1 108 ? 13.968 4.800 -7.844 1.00 85.50 108 THR A O 1
ATOM 852 N N . ASN A 1 109 ? 15.418 3.395 -8.796 1.00 86.88 109 ASN A N 1
ATOM 853 C CA . ASN A 1 109 ? 14.619 2.205 -8.501 1.00 86.88 109 ASN A CA 1
ATOM 854 C C . ASN A 1 109 ? 15.436 0.977 -8.057 1.00 86.88 109 ASN A C 1
ATOM 856 O O . ASN A 1 109 ? 14.943 -0.152 -8.124 1.00 86.88 109 ASN A O 1
ATOM 860 N N . GLY A 1 110 ? 16.652 1.204 -7.546 1.00 85.62 110 GLY A N 1
ATOM 861 C CA . GLY A 1 110 ? 17.387 0.219 -6.748 1.00 85.62 110 GLY A CA 1
ATOM 862 C C . GLY A 1 110 ? 18.805 -0.109 -7.216 1.00 85.62 110 GLY A C 1
ATOM 863 O O . GLY A 1 110 ? 19.488 -0.860 -6.519 1.00 85.62 110 GLY A O 1
ATOM 864 N N . LEU A 1 111 ? 19.279 0.423 -8.351 1.00 90.25 111 LEU A N 1
ATOM 865 C CA . LEU A 1 111 ? 20.700 0.305 -8.698 1.00 90.25 111 LEU A CA 1
ATOM 866 C C . LEU A 1 111 ? 21.554 1.192 -7.786 1.00 90.25 111 LEU A C 1
ATOM 868 O O . LEU A 1 111 ? 21.163 2.296 -7.414 1.00 90.25 111 LEU A O 1
ATOM 872 N N . LEU A 1 112 ? 22.752 0.714 -7.449 1.00 89.88 112 LEU A N 1
ATOM 873 C CA . LEU A 1 112 ? 23.686 1.454 -6.589 1.00 89.88 112 LEU A CA 1
ATOM 874 C C . LEU A 1 112 ? 24.386 2.612 -7.324 1.00 89.88 112 LEU A C 1
ATOM 876 O O . LEU A 1 112 ? 24.861 3.553 -6.689 1.00 89.88 112 LEU A O 1
ATOM 880 N N . ASP A 1 113 ? 24.428 2.555 -8.654 1.00 91.06 113 ASP A N 1
ATOM 881 C CA . ASP A 1 113 ? 25.111 3.501 -9.532 1.00 91.06 113 ASP A CA 1
ATOM 882 C C . ASP A 1 113 ? 24.335 3.637 -10.852 1.00 91.06 113 ASP A C 1
ATOM 884 O O . ASP A 1 113 ? 23.576 2.744 -11.235 1.00 91.06 113 ASP A O 1
ATOM 888 N N . GLU A 1 114 ? 24.518 4.765 -11.530 1.00 90.56 114 GLU A N 1
ATOM 889 C CA . GLU A 1 114 ? 23.876 5.096 -12.809 1.00 90.56 114 GLU A CA 1
ATOM 890 C C . GLU A 1 114 ? 24.556 4.446 -14.020 1.00 90.56 114 GLU A C 1
ATOM 892 O O . GLU A 1 114 ? 23.974 4.355 -15.095 1.00 90.56 114 GLU A O 1
ATOM 897 N N . THR A 1 115 ? 25.783 3.958 -13.848 1.00 93.19 115 THR A N 1
ATOM 898 C CA . THR A 1 115 ? 26.580 3.379 -14.922 1.00 93.19 115 THR A CA 1
ATOM 899 C C . THR A 1 115 ? 26.636 1.866 -14.789 1.00 93.19 115 THR A C 1
ATOM 901 O O . THR A 1 115 ? 27.245 1.338 -13.856 1.00 93.19 115 THR A O 1
ATOM 904 N N . VAL A 1 116 ? 26.062 1.161 -15.765 1.00 95.69 116 VAL A N 1
ATOM 905 C CA . VAL A 1 116 ? 26.134 -0.301 -15.872 1.00 95.69 116 VAL A CA 1
ATOM 906 C C . VAL A 1 116 ? 27.093 -0.661 -17.003 1.00 95.69 116 VAL A C 1
ATOM 908 O O . VAL A 1 116 ? 26.807 -0.453 -18.179 1.00 95.69 116 VAL A O 1
ATOM 911 N N . ILE A 1 117 ? 28.253 -1.217 -16.655 1.00 94.06 117 ILE A N 1
ATOM 912 C CA . ILE A 1 117 ? 29.320 -1.488 -17.635 1.00 94.06 117 ILE A CA 1
ATOM 913 C C . ILE A 1 117 ? 29.180 -2.862 -18.298 1.00 94.06 117 ILE A C 1
ATOM 915 O O . ILE A 1 117 ? 29.701 -3.095 -19.387 1.00 94.06 117 ILE A O 1
ATOM 919 N N . TYR A 1 118 ? 28.487 -3.795 -17.649 1.00 93.50 118 TYR A N 1
ATOM 920 C CA . TYR A 1 118 ? 28.276 -5.138 -18.169 1.00 93.50 118 TYR A CA 1
ATOM 921 C C . TYR A 1 118 ? 27.032 -5.766 -17.545 1.00 93.50 118 TYR A C 1
ATOM 923 O O . TYR A 1 118 ? 26.509 -5.293 -16.538 1.00 93.50 118 TYR A O 1
ATOM 931 N N . SER A 1 119 ? 26.575 -6.863 -18.132 1.00 93.44 119 SER A N 1
ATOM 932 C CA . SER A 1 119 ? 25.444 -7.629 -17.620 1.00 93.44 119 SER A CA 1
ATOM 933 C C . SER A 1 119 ? 25.704 -9.112 -17.814 1.00 93.44 119 SER A C 1
ATOM 935 O O . SER A 1 119 ? 25.958 -9.570 -18.929 1.00 93.44 119 SER A O 1
ATOM 937 N N . TYR A 1 120 ? 25.628 -9.865 -16.724 1.00 90.81 120 TYR A N 1
ATOM 938 C CA . TYR A 1 120 ? 25.833 -11.305 -16.715 1.00 90.81 120 TYR A CA 1
ATOM 939 C C . TYR A 1 120 ? 24.663 -11.982 -16.017 1.00 90.81 120 TYR A C 1
ATOM 941 O O . TYR A 1 120 ? 24.357 -11.657 -14.874 1.00 90.81 120 TYR A O 1
ATOM 949 N N . GLN A 1 121 ? 24.033 -12.952 -16.669 1.00 87.31 121 GLN A N 1
ATOM 950 C CA . GLN A 1 121 ? 23.000 -13.766 -16.045 1.00 87.31 121 GLN A CA 1
ATOM 951 C C . GLN A 1 121 ? 23.453 -15.217 -16.016 1.00 87.31 121 GLN A C 1
ATOM 953 O O . GLN A 1 121 ? 23.807 -15.799 -17.041 1.00 87.31 121 GLN A O 1
ATOM 958 N N . GLN A 1 122 ? 23.478 -15.792 -14.817 1.00 75.19 122 GLN A N 1
ATOM 959 C CA . GLN A 1 122 ? 23.801 -17.202 -14.650 1.00 75.19 122 GLN A CA 1
ATOM 960 C C . GLN A 1 122 ? 22.601 -18.042 -15.093 1.00 75.19 122 GLN A C 1
ATOM 962 O O . GLN A 1 122 ? 21.490 -17.763 -14.666 1.00 75.19 122 GLN A O 1
ATOM 967 N N . GLY A 1 123 ? 22.807 -19.091 -15.884 1.00 69.94 123 GLY A N 1
ATOM 968 C CA . GLY A 1 123 ? 21.746 -20.031 -16.259 1.00 69.94 123 GLY A CA 1
ATOM 969 C C . GLY A 1 123 ? 21.792 -20.416 -17.732 1.00 69.94 123 GLY A C 1
ATOM 970 O O . GLY A 1 123 ? 22.606 -19.908 -18.499 1.00 69.94 123 GLY A O 1
ATOM 971 N N . SER A 1 124 ? 20.925 -21.346 -18.116 1.00 58.94 124 SER A N 1
ATOM 972 C CA . SER A 1 124 ? 20.718 -21.775 -19.500 1.00 58.94 124 SER A CA 1
ATOM 973 C C . SER A 1 124 ? 19.299 -21.432 -19.954 1.00 58.94 124 SER A C 1
ATOM 975 O O . SER A 1 124 ? 18.433 -21.111 -19.134 1.00 58.94 124 SER A O 1
ATOM 977 N N . LYS A 1 125 ? 19.075 -21.504 -21.271 1.00 63.50 125 LYS A N 1
ATOM 978 C CA . LYS A 1 125 ? 17.765 -21.346 -21.919 1.00 63.50 125 LYS A CA 1
ATOM 979 C C . LYS A 1 125 ? 16.668 -22.071 -21.117 1.00 63.50 125 LYS A C 1
ATOM 981 O O . LYS A 1 125 ? 16.795 -23.265 -20.848 1.00 63.50 125 LYS A O 1
ATOM 986 N N . GLY A 1 126 ? 15.644 -21.338 -20.678 1.00 63.75 126 GLY A N 1
ATOM 987 C CA . GLY A 1 126 ? 14.529 -21.842 -19.861 1.00 63.75 126 GLY A CA 1
ATOM 988 C C . GLY A 1 126 ? 14.675 -21.816 -18.327 1.00 63.75 126 GLY A C 1
ATOM 989 O O . GLY A 1 126 ? 13.661 -21.960 -17.648 1.00 63.75 126 GLY A O 1
ATOM 990 N N . ASN A 1 127 ? 15.866 -21.600 -17.751 1.00 69.31 127 ASN A N 1
ATOM 991 C CA . ASN A 1 127 ? 16.030 -21.406 -16.297 1.00 69.31 127 ASN A CA 1
ATOM 992 C C . ASN A 1 127 ? 17.040 -20.283 -15.986 1.00 69.31 127 ASN A C 1
ATOM 994 O O . ASN A 1 127 ? 18.152 -20.551 -15.513 1.00 69.31 127 ASN A O 1
ATOM 998 N N . PRO A 1 128 ? 16.686 -19.025 -16.306 1.00 72.56 128 PRO A N 1
ATOM 999 C CA . PRO A 1 128 ? 17.552 -17.888 -16.052 1.00 72.56 128 PRO A CA 1
ATOM 1000 C C . PRO A 1 128 ? 17.646 -17.634 -14.543 1.00 72.56 128 PRO A C 1
ATOM 1002 O O . PRO A 1 128 ? 16.656 -17.360 -13.864 1.00 72.56 128 PRO A O 1
ATOM 1005 N N . GLY A 1 129 ? 18.860 -17.729 -14.014 1.00 79.50 129 GLY A N 1
ATOM 1006 C CA . GLY A 1 129 ? 19.196 -17.363 -12.647 1.00 79.50 129 GLY A CA 1
ATOM 1007 C C . GLY A 1 129 ? 19.311 -15.851 -12.477 1.00 79.50 129 GLY A C 1
ATOM 1008 O O . GLY A 1 129 ? 18.743 -15.056 -13.226 1.00 79.50 129 GLY A O 1
ATOM 1009 N N . THR A 1 130 ? 20.043 -15.432 -11.454 1.00 87.44 130 THR A N 1
ATOM 1010 C CA . THR A 1 130 ? 20.139 -14.021 -11.081 1.00 87.44 130 THR A CA 1
ATOM 1011 C C . THR A 1 130 ? 20.937 -13.200 -12.094 1.00 87.44 130 THR A C 1
ATOM 1013 O O . THR A 1 130 ? 21.984 -13.642 -12.576 1.00 87.44 130 THR A O 1
ATOM 1016 N N . LEU A 1 131 ? 20.463 -11.983 -12.374 1.00 91.38 131 LEU A N 1
ATOM 1017 C CA . LEU A 1 131 ? 21.171 -11.003 -13.190 1.00 91.38 131 LEU A CA 1
ATOM 1018 C C . LEU A 1 131 ? 22.169 -10.232 -12.317 1.00 91.38 131 LEU A C 1
ATOM 1020 O O . LEU A 1 131 ? 21.809 -9.669 -11.285 1.00 91.38 131 LEU A O 1
ATOM 1024 N N . TRP A 1 132 ? 23.421 -10.199 -12.743 1.00 93.62 132 TRP A N 1
ATOM 1025 C CA . TRP A 1 132 ? 24.510 -9.460 -12.124 1.00 93.62 132 TRP A CA 1
ATOM 1026 C C . TRP A 1 132 ? 24.905 -8.295 -13.018 1.00 93.62 132 TRP A C 1
ATOM 1028 O O . TRP A 1 132 ? 25.211 -8.481 -14.198 1.00 93.62 132 TRP A O 1
ATOM 1038 N N . LEU A 1 133 ? 24.923 -7.103 -12.433 1.00 95.31 133 LEU A N 1
ATOM 1039 C CA . LEU A 1 133 ? 25.259 -5.857 -13.107 1.00 95.31 133 LEU A CA 1
ATOM 1040 C C . LEU A 1 133 ? 26.493 -5.249 -12.433 1.00 95.31 133 LEU A C 1
ATOM 1042 O O . LEU A 1 133 ? 26.358 -4.613 -11.383 1.00 95.31 133 LEU A O 1
ATOM 1046 N N . PRO A 1 134 ? 27.704 -5.469 -12.974 1.00 95.56 134 PRO A N 1
ATOM 1047 C CA . PRO A 1 134 ? 28.862 -4.665 -12.624 1.00 95.56 134 PRO A CA 1
ATOM 1048 C C . PRO A 1 134 ? 28.594 -3.200 -12.956 1.00 95.56 134 PRO A C 1
ATOM 1050 O O . PRO A 1 134 ? 28.128 -2.866 -14.050 1.00 95.56 134 PRO A O 1
ATOM 1053 N N . LEU A 1 135 ? 28.882 -2.343 -11.990 1.00 94.81 135 LEU A N 1
ATOM 1054 C CA . LEU A 1 135 ? 28.653 -0.912 -12.073 1.00 94.81 135 LEU A CA 1
ATOM 1055 C C . LEU A 1 135 ? 29.986 -0.172 -12.176 1.00 94.81 135 LEU A C 1
ATOM 1057 O O . LEU A 1 135 ? 31.046 -0.770 -11.983 1.00 94.81 135 LEU A O 1
ATOM 1061 N N . ASN A 1 136 ? 29.949 1.140 -12.406 1.00 92.25 136 ASN A N 1
ATOM 1062 C CA . ASN A 1 136 ? 31.148 1.962 -12.219 1.00 92.25 136 ASN A CA 1
ATOM 1063 C C . ASN A 1 136 ? 31.639 1.905 -10.759 1.00 92.25 136 ASN A C 1
ATOM 1065 O O . ASN A 1 136 ? 32.840 1.835 -10.502 1.00 92.25 136 ASN A O 1
ATOM 1069 N N . VAL A 1 137 ? 30.705 1.854 -9.801 1.00 90.19 137 VAL A N 1
ATOM 1070 C CA . VAL A 1 137 ? 30.999 1.658 -8.377 1.00 90.19 137 VAL A CA 1
ATOM 1071 C C . VAL A 1 137 ? 30.211 0.466 -7.828 1.00 90.19 137 VAL A C 1
ATOM 1073 O O . VAL A 1 137 ? 29.036 0.568 -7.480 1.00 90.19 137 VAL A O 1
ATOM 1076 N N . GLY A 1 138 ? 30.885 -0.680 -7.712 1.00 93.00 138 GLY A N 1
ATOM 1077 C CA . GLY A 1 138 ? 30.339 -1.894 -7.099 1.00 93.00 138 GLY A CA 1
ATOM 1078 C C . GLY A 1 138 ? 29.622 -2.827 -8.078 1.00 93.00 138 GLY A C 1
ATOM 1079 O O . GLY A 1 138 ? 29.869 -2.819 -9.281 1.00 93.00 138 GLY A O 1
ATOM 1080 N N . ILE A 1 139 ? 28.769 -3.701 -7.540 1.00 94.31 139 ILE A N 1
ATOM 1081 C CA . ILE A 1 139 ? 28.037 -4.722 -8.301 1.00 94.31 139 ILE A CA 1
ATOM 1082 C C . ILE A 1 139 ? 26.616 -4.801 -7.740 1.00 94.31 139 ILE A C 1
ATOM 1084 O O . ILE A 1 139 ? 26.440 -4.900 -6.526 1.00 94.31 139 ILE A O 1
ATOM 1088 N N . SER A 1 140 ? 25.608 -4.789 -8.614 1.00 93.12 140 SER A N 1
ATOM 1089 C CA . SER A 1 140 ? 24.213 -5.047 -8.242 1.00 93.12 140 SER A CA 1
ATOM 1090 C C . SER A 1 140 ? 23.794 -6.471 -8.591 1.00 93.12 140 SER A C 1
ATOM 1092 O O . SER A 1 140 ? 24.045 -6.962 -9.692 1.00 93.12 140 SER A O 1
ATOM 1094 N N . GLN A 1 141 ? 23.113 -7.118 -7.647 1.00 92.19 141 GLN A N 1
ATOM 1095 C CA . GLN A 1 141 ? 22.431 -8.389 -7.847 1.00 92.19 141 GLN A CA 1
ATOM 1096 C C . GLN A 1 141 ? 20.936 -8.118 -8.050 1.00 92.19 141 GLN A C 1
ATOM 1098 O O . GLN A 1 141 ? 20.274 -7.587 -7.160 1.00 92.19 141 GLN A O 1
ATOM 1103 N N . VAL A 1 142 ? 20.391 -8.498 -9.204 1.00 90.00 142 VAL A N 1
ATOM 1104 C CA . VAL A 1 142 ? 19.017 -8.182 -9.597 1.00 90.00 142 VAL A CA 1
ATOM 1105 C C . VAL A 1 142 ? 18.193 -9.457 -9.740 1.00 90.00 142 VAL A C 1
ATOM 1107 O O . VAL A 1 142 ? 18.400 -10.275 -10.640 1.00 90.00 142 VAL A O 1
ATOM 1110 N N . GLY A 1 143 ? 17.187 -9.596 -8.877 1.00 87.50 143 GLY A N 1
ATOM 1111 C CA . GLY A 1 143 ? 16.132 -10.600 -9.009 1.00 87.50 143 GLY A CA 1
ATOM 1112 C C . GLY A 1 143 ? 15.121 -10.211 -10.087 1.00 87.50 143 GLY A C 1
ATOM 1113 O O . GLY A 1 143 ? 13.964 -9.950 -9.770 1.00 87.50 143 GLY A O 1
ATOM 1114 N N . ILE A 1 144 ? 15.547 -10.137 -11.351 1.00 84.75 144 ILE A N 1
ATOM 1115 C CA . ILE A 1 144 ? 14.729 -9.593 -12.450 1.00 84.75 144 ILE A CA 1
ATOM 1116 C C . ILE A 1 144 ? 13.441 -10.404 -12.700 1.00 84.75 144 ILE A C 1
ATOM 1118 O O . ILE A 1 144 ? 12.403 -9.851 -13.050 1.00 84.75 144 ILE A O 1
ATOM 1122 N N . HIS A 1 145 ? 13.466 -11.704 -12.390 1.00 82.00 145 HIS A N 1
ATOM 1123 C CA . HIS A 1 145 ? 12.313 -12.612 -12.459 1.00 82.00 145 HIS A CA 1
ATOM 1124 C C . HIS A 1 145 ? 11.581 -12.795 -11.118 1.00 82.00 145 HIS A C 1
ATOM 1126 O O . HIS A 1 145 ? 10.703 -13.647 -10.998 1.00 82.00 145 HIS A O 1
ATOM 1132 N N . SER A 1 146 ? 11.937 -12.021 -10.089 1.00 84.56 146 SER A N 1
ATOM 1133 C CA . SER A 1 146 ? 11.292 -12.110 -8.780 1.00 84.56 146 SER A CA 1
ATOM 1134 C C . SER A 1 146 ? 9.825 -11.662 -8.866 1.00 84.56 146 SER A C 1
ATOM 1136 O O . SER A 1 146 ? 9.563 -10.575 -9.392 1.00 84.56 146 SER A O 1
ATOM 1138 N N . PRO A 1 147 ? 8.867 -12.416 -8.292 1.00 84.38 147 PRO A N 1
ATOM 1139 C CA . PRO A 1 147 ? 7.494 -11.940 -8.110 1.00 84.38 147 PRO A CA 1
ATOM 1140 C C . PRO A 1 147 ? 7.387 -10.898 -6.982 1.00 84.38 147 PRO A C 1
ATOM 1142 O O . PRO A 1 147 ? 6.351 -10.261 -6.814 1.00 84.38 147 PRO A O 1
ATOM 1145 N N . ILE A 1 148 ? 8.458 -10.718 -6.202 1.00 87.00 148 ILE A N 1
ATOM 1146 C CA . ILE A 1 148 ? 8.548 -9.760 -5.101 1.00 87.00 148 ILE A CA 1
ATOM 1147 C C . ILE A 1 148 ? 9.293 -8.515 -5.586 1.00 87.00 148 ILE A C 1
ATOM 1149 O O . ILE A 1 148 ? 10.359 -8.612 -6.202 1.00 87.00 148 ILE A O 1
ATOM 1153 N N . ARG A 1 149 ? 8.740 -7.339 -5.279 1.00 85.62 149 ARG A N 1
ATOM 1154 C CA . ARG A 1 149 ? 9.366 -6.028 -5.492 1.00 85.62 149 ARG A CA 1
ATOM 1155 C C . ARG A 1 149 ? 9.687 -5.388 -4.144 1.00 85.62 149 ARG A C 1
ATOM 1157 O O . ARG A 1 149 ? 8.956 -5.581 -3.175 1.00 85.62 149 ARG A O 1
ATOM 1164 N N . LYS A 1 150 ? 10.774 -4.622 -4.104 1.00 87.88 150 LYS A N 1
ATOM 1165 C CA . LYS A 1 150 ? 11.186 -3.828 -2.946 1.00 87.88 150 LYS A CA 1
ATOM 1166 C C . LYS A 1 150 ? 11.084 -2.351 -3.311 1.00 87.88 150 LYS A C 1
ATOM 1168 O O . LYS A 1 150 ? 11.545 -1.960 -4.377 1.00 87.88 150 LYS A O 1
ATOM 1173 N N . PHE A 1 151 ? 10.511 -1.564 -2.410 1.00 90.56 151 PHE A N 1
ATOM 1174 C CA . PHE A 1 151 ? 10.472 -0.107 -2.481 1.00 90.56 151 PHE A CA 1
ATOM 1175 C C . PHE A 1 151 ? 11.122 0.461 -1.220 1.00 90.56 151 PHE A C 1
ATOM 1177 O O . PHE A 1 151 ? 11.025 -0.139 -0.148 1.00 90.56 151 PHE A O 1
ATOM 1184 N N . SER A 1 152 ? 11.836 1.569 -1.368 1.00 89.00 152 SER A N 1
ATOM 1185 C CA . SER A 1 152 ? 12.690 2.171 -0.337 1.00 89.00 152 SER A CA 1
ATOM 1186 C C . SER A 1 152 ? 12.876 3.670 -0.637 1.00 89.00 152 SER A C 1
ATOM 1188 O O . SER A 1 152 ? 12.155 4.214 -1.480 1.00 89.00 152 SER A O 1
ATOM 1190 N N . GLU A 1 153 ? 13.782 4.357 0.056 1.00 91.50 153 GLU A N 1
ATOM 1191 C CA . GLU A 1 153 ? 14.019 5.802 -0.073 1.00 91.50 153 GLU A CA 1
ATOM 1192 C C . GLU A 1 153 ? 14.263 6.262 -1.513 1.00 91.50 153 GLU A C 1
ATOM 1194 O O . GLU A 1 153 ? 13.719 7.280 -1.936 1.00 91.50 153 GLU A O 1
ATOM 1199 N N . GLU A 1 154 ? 14.975 5.463 -2.307 1.00 89.06 154 GLU A N 1
ATOM 1200 C CA . GLU A 1 154 ? 15.233 5.721 -3.725 1.00 89.06 154 GLU A CA 1
ATOM 1201 C C . GLU A 1 154 ? 13.952 5.852 -4.564 1.00 89.06 154 GLU A C 1
ATOM 1203 O O . GLU A 1 154 ? 13.926 6.606 -5.533 1.00 89.06 154 GLU A O 1
ATOM 1208 N N . SER A 1 155 ? 12.869 5.190 -4.146 1.00 91.25 155 SER A N 1
ATOM 1209 C CA . SER A 1 155 ? 11.564 5.251 -4.812 1.00 91.25 155 SER A CA 1
ATOM 1210 C C . SER A 1 155 ? 10.698 6.435 -4.368 1.00 91.25 155 SER A C 1
ATOM 1212 O O . SER A 1 155 ? 9.570 6.562 -4.834 1.00 91.25 155 SER A O 1
ATOM 1214 N N . GLY A 1 156 ? 11.193 7.298 -3.473 1.00 93.38 156 GLY A N 1
ATOM 1215 C CA . GLY A 1 156 ? 10.477 8.473 -2.960 1.00 93.38 156 GLY A CA 1
ATOM 1216 C C . GLY A 1 156 ? 9.729 8.255 -1.641 1.00 93.38 156 GLY A C 1
ATOM 1217 O O . GLY A 1 156 ? 9.073 9.174 -1.152 1.00 93.38 156 GLY A O 1
ATOM 1218 N N . LEU A 1 157 ? 9.825 7.065 -1.037 1.00 94.25 157 LEU A N 1
ATOM 1219 C CA . LEU A 1 157 ? 9.267 6.790 0.290 1.00 94.25 157 LEU A CA 1
ATOM 1220 C C . LEU A 1 157 ? 10.194 7.319 1.381 1.00 94.25 157 LEU A C 1
ATOM 1222 O O . LEU A 1 157 ? 11.364 6.971 1.417 1.00 94.25 157 LEU A O 1
ATOM 1226 N N . VAL A 1 158 ? 9.673 8.100 2.323 1.00 93.69 158 VAL A N 1
ATOM 1227 C CA . VAL A 1 158 ? 10.470 8.611 3.447 1.00 93.69 158 VAL A CA 1
ATOM 1228 C C . VAL A 1 158 ? 9.786 8.272 4.764 1.00 93.69 158 VAL A C 1
ATOM 1230 O O . VAL A 1 158 ? 8.566 8.389 4.890 1.00 93.69 158 VAL A O 1
ATOM 1233 N N . GLY A 1 159 ? 10.586 7.908 5.766 1.00 92.44 159 GLY A N 1
ATOM 1234 C CA . GLY A 1 159 ? 10.116 7.612 7.116 1.00 92.44 159 GLY A CA 1
ATOM 1235 C C . GLY A 1 159 ? 9.730 6.149 7.337 1.00 92.44 159 GLY A C 1
ATOM 1236 O O . GLY A 1 159 ? 9.732 5.319 6.430 1.00 92.44 159 GLY A O 1
ATOM 1237 N N . ALA A 1 160 ? 9.404 5.827 8.587 1.00 93.12 160 ALA A N 1
ATOM 1238 C CA . ALA A 1 160 ? 8.982 4.490 8.981 1.00 93.12 160 ALA A CA 1
ATOM 1239 C C . ALA A 1 160 ? 7.546 4.235 8.510 1.00 93.12 160 ALA A C 1
ATOM 1241 O O . ALA A 1 160 ? 6.637 4.989 8.864 1.00 93.12 160 ALA A O 1
ATOM 1242 N N . ILE A 1 161 ? 7.355 3.171 7.729 1.00 93.19 161 ILE A N 1
ATOM 1243 C CA . ILE A 1 161 ? 6.048 2.754 7.214 1.00 93.19 161 ILE A CA 1
ATOM 1244 C C . ILE A 1 161 ? 5.185 2.248 8.373 1.00 93.19 161 ILE A C 1
ATOM 1246 O O . ILE A 1 161 ? 5.580 1.336 9.099 1.00 93.19 161 ILE A O 1
ATOM 1250 N N . SER A 1 162 ? 4.001 2.833 8.531 1.00 90.62 162 SER A N 1
ATOM 1251 C CA . SER A 1 162 ? 2.986 2.412 9.499 1.00 90.62 162 SER A CA 1
ATOM 1252 C C . SER A 1 162 ? 1.946 1.497 8.850 1.00 90.62 162 SER A C 1
ATOM 1254 O O . SER A 1 162 ? 1.612 0.437 9.383 1.00 90.62 162 SER A O 1
ATOM 1256 N N . GLU A 1 163 ? 1.455 1.882 7.674 1.00 90.50 163 GLU A N 1
ATOM 1257 C CA . GLU A 1 163 ? 0.348 1.224 6.985 1.00 90.50 163 GLU A CA 1
ATOM 1258 C C . GLU A 1 163 ? 0.533 1.250 5.466 1.00 90.50 163 GLU A C 1
ATOM 1260 O O . GLU A 1 163 ? 1.134 2.166 4.903 1.00 90.50 163 GLU A O 1
ATOM 1265 N N . VAL A 1 164 ? -0.027 0.246 4.791 1.00 94.19 164 VAL A N 1
ATOM 1266 C CA . VAL A 1 164 ? -0.065 0.161 3.327 1.00 94.19 164 VAL A CA 1
ATOM 1267 C C . VAL A 1 164 ? -1.454 -0.295 2.913 1.00 94.19 164 VAL A C 1
ATOM 1269 O O . VAL A 1 164 ? -1.999 -1.230 3.497 1.00 94.19 164 VAL A O 1
ATOM 1272 N N . THR A 1 165 ? -2.030 0.346 1.899 1.00 95.00 165 THR A N 1
ATOM 1273 C CA . THR A 1 165 ? -3.345 -0.035 1.376 1.00 95.00 165 THR A CA 1
ATOM 1274 C C . THR A 1 165 ? -3.430 0.169 -0.127 1.00 95.00 165 THR A C 1
ATOM 1276 O O . THR A 1 165 ? -2.670 0.949 -0.698 1.00 95.00 165 THR A O 1
ATOM 1279 N N . ARG A 1 166 ? -4.353 -0.530 -0.787 1.00 95.12 166 ARG A N 1
ATOM 1280 C CA . ARG A 1 166 ? -4.690 -0.268 -2.189 1.00 95.12 166 ARG A CA 1
ATOM 1281 C C . ARG A 1 166 ? -6.052 0.396 -2.253 1.00 95.12 166 ARG A C 1
ATOM 1283 O O . ARG A 1 166 ? -7.014 -0.116 -1.692 1.00 95.12 166 ARG A O 1
ATOM 1290 N N . TYR A 1 167 ? -6.126 1.501 -2.979 1.00 95.38 167 TYR A N 1
ATOM 1291 C CA . TYR A 1 167 ? -7.363 2.226 -3.223 1.00 95.38 167 TYR A CA 1
ATOM 1292 C C . TYR A 1 167 ? -7.415 2.644 -4.690 1.00 95.38 167 TYR A C 1
ATOM 1294 O O . TYR A 1 167 ? -6.468 3.235 -5.205 1.00 95.38 167 TYR A O 1
ATOM 1302 N N . ASN A 1 168 ? -8.503 2.278 -5.370 1.00 92.19 168 ASN A N 1
ATOM 1303 C CA . ASN A 1 168 ? -8.710 2.530 -6.799 1.00 92.19 168 ASN A CA 1
ATOM 1304 C C . ASN A 1 168 ? -7.540 2.063 -7.699 1.00 92.19 168 ASN A C 1
ATOM 1306 O O . ASN A 1 168 ? -7.136 2.749 -8.631 1.00 92.19 168 ASN A O 1
ATOM 1310 N N . GLY A 1 169 ? -6.948 0.905 -7.381 1.00 92.81 169 GLY A N 1
ATOM 1311 C CA . GLY A 1 169 ? -5.804 0.339 -8.111 1.00 92.81 169 GLY A CA 1
ATOM 1312 C C . GLY A 1 169 ? -4.437 0.938 -7.755 1.00 92.81 169 GLY A C 1
ATOM 1313 O O . GLY A 1 169 ? -3.416 0.362 -8.125 1.00 92.81 169 GLY A O 1
ATOM 1314 N N . THR A 1 170 ? -4.393 2.023 -6.982 1.00 95.44 170 THR A N 1
ATOM 1315 C CA . THR A 1 170 ? -3.150 2.675 -6.559 1.00 95.44 170 THR A CA 1
ATOM 1316 C C . THR A 1 170 ? -2.732 2.227 -5.167 1.00 95.44 170 THR A C 1
ATOM 1318 O O . THR A 1 170 ? -3.554 2.115 -4.255 1.00 95.44 170 THR A O 1
ATOM 1321 N N . LEU A 1 171 ? -1.435 1.967 -4.994 1.00 96.44 171 LEU A N 1
ATOM 1322 C CA . LEU A 1 171 ? -0.852 1.674 -3.693 1.00 96.44 171 LEU A CA 1
ATOM 1323 C C . LEU A 1 171 ? -0.623 2.977 -2.921 1.00 96.44 171 LEU A C 1
ATOM 1325 O O . LEU A 1 171 ? 0.062 3.875 -3.400 1.00 96.44 171 LEU A O 1
ATOM 1329 N N . PHE A 1 172 ? -1.168 3.059 -1.716 1.00 96.75 172 PHE A N 1
ATOM 1330 C CA . PHE A 1 172 ? -0.914 4.127 -0.761 1.00 96.75 172 PHE A CA 1
ATOM 1331 C C . PHE A 1 172 ? -0.038 3.593 0.365 1.00 96.75 172 PHE A C 1
ATOM 1333 O O . PHE A 1 172 ? -0.268 2.496 0.881 1.00 96.75 172 PHE A O 1
ATOM 1340 N N . VAL A 1 173 ? 0.960 4.382 0.747 1.00 96.75 173 VAL A N 1
ATOM 1341 C CA . VAL A 1 173 ? 1.899 4.065 1.822 1.00 96.75 173 VAL A CA 1
ATOM 1342 C C . VAL A 1 173 ? 1.850 5.192 2.837 1.00 96.75 173 VAL A C 1
ATOM 1344 O O . VAL A 1 173 ? 2.049 6.359 2.509 1.00 96.75 173 VAL A O 1
ATOM 1347 N N . PHE A 1 174 ? 1.570 4.840 4.079 1.00 95.19 174 PHE A N 1
ATOM 1348 C CA . PHE A 1 174 ? 1.496 5.759 5.200 1.00 95.19 174 PHE A CA 1
ATOM 1349 C C . PHE A 1 174 ? 2.754 5.603 6.040 1.00 95.19 174 PHE A C 1
ATOM 1351 O O . PHE A 1 174 ? 3.173 4.483 6.341 1.00 95.19 174 PHE A O 1
ATOM 1358 N N . THR A 1 175 ? 3.367 6.721 6.404 1.00 94.00 175 THR A N 1
ATOM 1359 C CA . THR A 1 175 ? 4.581 6.745 7.214 1.00 94.00 175 THR A CA 1
ATOM 1360 C C . THR A 1 175 ? 4.432 7.701 8.391 1.00 94.00 175 THR A C 1
ATOM 1362 O O . THR A 1 175 ? 3.446 8.433 8.537 1.00 94.00 175 THR A O 1
ATOM 1365 N N . ASN A 1 176 ? 5.440 7.712 9.259 1.00 92.56 176 ASN A N 1
ATOM 1366 C CA . ASN A 1 176 ? 5.545 8.684 10.340 1.00 92.56 176 ASN A CA 1
ATOM 1367 C C . ASN A 1 176 ? 5.887 10.117 9.877 1.00 92.56 176 ASN A C 1
ATOM 1369 O O . ASN A 1 176 ? 5.855 11.030 10.699 1.00 92.56 176 ASN A O 1
ATOM 1373 N N . THR A 1 177 ? 6.197 10.339 8.598 1.00 90.31 177 THR A N 1
ATOM 1374 C CA . THR A 1 177 ? 6.498 11.670 8.034 1.00 90.31 177 THR A CA 1
ATOM 1375 C C . THR A 1 177 ? 5.466 12.136 7.005 1.00 90.31 177 THR A C 1
ATOM 1377 O O . THR A 1 177 ? 5.465 13.307 6.622 1.00 90.31 177 THR A O 1
ATOM 1380 N N . GLY A 1 178 ? 4.552 11.264 6.575 1.00 92.31 178 GLY A N 1
ATOM 1381 C CA . GLY A 1 178 ? 3.433 11.643 5.723 1.00 92.31 178 GLY A CA 1
ATOM 1382 C C . GLY A 1 178 ? 2.765 10.467 5.025 1.00 92.31 178 GLY A C 1
ATOM 1383 O O . GLY A 1 178 ? 3.016 9.303 5.322 1.00 92.31 178 GLY A O 1
ATOM 1384 N N . SER A 1 179 ? 1.881 10.786 4.084 1.00 95.56 179 SER A N 1
ATOM 1385 C CA . SER A 1 179 ? 1.205 9.800 3.233 1.00 95.56 179 SER A CA 1
ATOM 1386 C C . SER A 1 179 ? 1.704 9.899 1.801 1.00 95.56 179 SER A C 1
ATOM 1388 O O . SER A 1 179 ? 1.908 10.999 1.295 1.00 95.56 179 SER A O 1
ATOM 1390 N N . PHE A 1 180 ? 1.856 8.761 1.139 1.00 96.62 180 PHE A N 1
ATOM 1391 C CA . PHE A 1 180 ? 2.398 8.640 -0.206 1.00 96.62 180 PHE A CA 1
ATOM 1392 C C . PHE A 1 180 ? 1.459 7.804 -1.070 1.00 96.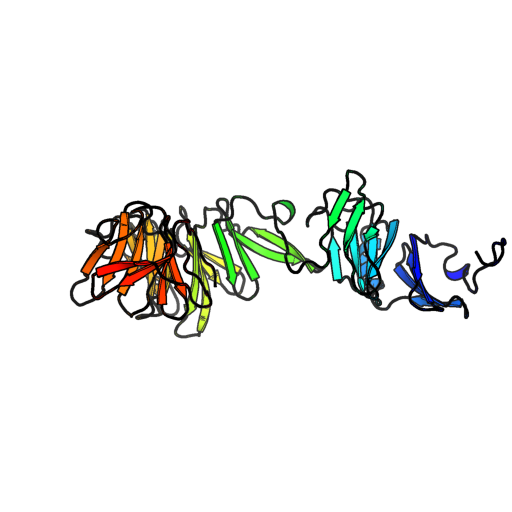62 180 PHE A C 1
ATOM 1394 O O . PHE A 1 180 ? 0.761 6.925 -0.561 1.00 96.62 180 PHE A O 1
ATOM 1401 N N . TYR A 1 181 ? 1.461 8.050 -2.375 1.00 96.44 181 TYR A N 1
ATOM 1402 C CA . TYR A 1 181 ? 0.792 7.203 -3.359 1.00 96.44 181 TYR A CA 1
ATOM 1403 C C . TYR A 1 181 ? 1.761 6.815 -4.467 1.00 96.44 181 TYR A C 1
ATOM 1405 O O . TYR A 1 181 ? 2.670 7.573 -4.810 1.00 96.44 181 TYR A O 1
ATOM 1413 N N . GLN A 1 182 ? 1.561 5.616 -4.996 1.00 96.12 182 GLN A N 1
ATOM 1414 C CA . GLN A 1 182 ? 2.317 5.090 -6.114 1.00 96.12 182 GLN A CA 1
ATOM 1415 C C . GLN A 1 182 ? 1.875 5.777 -7.406 1.00 96.12 182 GLN A C 1
ATOM 1417 O O . GLN A 1 182 ? 0.689 5.800 -7.737 1.00 96.12 182 GLN A O 1
ATOM 1422 N N . GLU A 1 183 ? 2.840 6.287 -8.154 1.00 94.38 183 GLU A N 1
ATOM 1423 C CA . GLU A 1 183 ? 2.655 6.770 -9.516 1.00 94.38 183 GLU A CA 1
ATOM 1424 C C . GLU A 1 183 ? 3.629 6.060 -10.459 1.00 94.38 183 GLU A C 1
ATOM 1426 O O . GLU A 1 183 ? 4.605 5.440 -10.031 1.00 94.38 183 GLU A O 1
ATOM 1431 N N . PHE A 1 184 ? 3.322 6.118 -11.751 1.00 91.88 184 PHE A N 1
ATOM 1432 C CA . PHE A 1 184 ? 4.178 5.601 -12.807 1.00 91.88 184 PHE A CA 1
ATOM 1433 C C . PHE A 1 184 ? 4.496 6.743 -13.755 1.00 91.88 184 PHE A C 1
ATOM 1435 O O . PHE A 1 184 ? 3.598 7.482 -14.165 1.00 91.88 184 PHE A O 1
ATOM 1442 N N . ASP A 1 185 ? 5.768 6.894 -14.097 1.00 87.94 185 ASP A N 1
ATOM 1443 C CA . ASP A 1 185 ? 6.167 7.861 -15.108 1.00 87.94 185 ASP A CA 1
ATOM 1444 C C . ASP A 1 185 ? 5.823 7.378 -16.530 1.00 87.94 185 ASP A C 1
ATOM 1446 O O . ASP A 1 185 ? 5.298 6.281 -16.746 1.00 87.94 185 ASP A O 1
ATOM 1450 N N . SER A 1 186 ? 6.140 8.196 -17.537 1.00 83.50 186 SER A N 1
ATOM 1451 C CA . SER A 1 186 ? 5.897 7.874 -18.952 1.00 83.50 186 SER A CA 1
ATOM 1452 C C . SER A 1 186 ? 6.650 6.636 -19.456 1.00 83.50 186 SER A C 1
ATOM 1454 O O . SER A 1 186 ? 6.372 6.153 -20.555 1.00 83.50 186 SER A O 1
ATOM 1456 N N . ARG A 1 187 ? 7.601 6.118 -18.673 1.00 83.00 187 ARG A N 1
ATOM 1457 C CA . ARG A 1 187 ? 8.401 4.929 -18.974 1.00 83.00 187 ARG A CA 1
ATOM 1458 C C . ARG A 1 187 ? 7.873 3.689 -18.250 1.00 83.00 187 ARG A C 1
ATOM 1460 O O . ARG A 1 187 ? 8.409 2.605 -18.458 1.00 83.00 187 ARG A O 1
ATOM 1467 N N . GLY A 1 188 ? 6.845 3.837 -17.411 1.00 83.06 188 GLY A N 1
ATOM 1468 C CA . GLY A 1 188 ? 6.308 2.764 -16.579 1.00 83.06 188 GLY A CA 1
ATOM 1469 C C . GLY A 1 188 ? 7.148 2.479 -15.333 1.00 83.06 188 GLY A C 1
ATOM 1470 O O . GLY A 1 188 ? 6.947 1.444 -14.694 1.00 83.06 188 GLY A O 1
ATOM 1471 N N . VAL A 1 189 ? 8.081 3.365 -14.964 1.00 86.12 189 VAL A N 1
ATOM 1472 C CA . VAL A 1 189 ? 8.844 3.228 -13.720 1.00 86.12 189 VAL A CA 1
ATOM 1473 C C . VAL A 1 189 ? 7.994 3.735 -12.565 1.00 86.12 189 VAL A C 1
ATOM 1475 O O . VAL A 1 189 ? 7.469 4.845 -12.599 1.00 86.12 189 VAL A O 1
ATOM 1478 N N . SER A 1 190 ? 7.853 2.892 -11.544 1.00 91.19 190 SER A N 1
ATOM 1479 C CA . SER A 1 190 ? 7.107 3.225 -10.337 1.00 91.19 190 SER A CA 1
ATOM 1480 C C . SER A 1 190 ? 7.923 4.124 -9.414 1.00 91.19 190 SER A C 1
ATOM 1482 O O . SER A 1 190 ? 9.067 3.809 -9.091 1.00 91.19 190 SER A O 1
ATOM 1484 N N . SER A 1 191 ? 7.274 5.152 -8.883 1.00 93.31 191 SER A N 1
ATOM 1485 C CA . SER A 1 191 ? 7.761 5.973 -7.774 1.00 93.31 191 SER A CA 1
ATOM 1486 C C . SER A 1 191 ? 6.627 6.251 -6.784 1.00 93.31 191 SER A C 1
ATOM 1488 O O . SER A 1 191 ? 5.470 5.895 -7.017 1.00 93.31 191 SER A O 1
ATOM 1490 N N . PHE A 1 192 ? 6.964 6.857 -5.651 1.00 95.44 192 PHE A N 1
ATOM 1491 C CA . PHE A 1 192 ? 6.020 7.306 -4.643 1.00 95.44 192 PHE A CA 1
ATOM 1492 C C . PHE A 1 192 ? 6.096 8.810 -4.488 1.00 95.44 192 PHE A C 1
ATOM 1494 O O . PHE A 1 192 ? 7.166 9.389 -4.297 1.00 95.44 192 PHE A O 1
ATOM 1501 N N . LYS A 1 193 ? 4.923 9.434 -4.500 1.00 95.19 193 LYS A N 1
ATOM 1502 C CA . LYS A 1 193 ? 4.776 10.868 -4.313 1.00 95.19 193 LYS A CA 1
ATOM 1503 C C . LYS A 1 193 ? 4.009 11.159 -3.042 1.00 95.19 193 LYS A C 1
ATOM 1505 O O . LYS A 1 193 ? 2.975 10.553 -2.765 1.00 95.19 193 LYS A O 1
ATOM 1510 N N . GLN A 1 194 ? 4.521 12.106 -2.266 1.00 95.00 194 GLN A N 1
ATOM 1511 C CA . GLN A 1 194 ? 3.881 12.522 -1.028 1.00 95.00 194 GLN A CA 1
ATOM 1512 C C . GLN A 1 194 ? 2.601 13.323 -1.313 1.00 95.00 194 GLN A C 1
ATOM 1514 O O . GLN A 1 194 ? 2.581 14.236 -2.142 1.00 95.00 194 GLN A O 1
ATOM 1519 N N . LEU A 1 195 ? 1.536 13.021 -0.574 1.00 94.81 195 LEU A N 1
ATOM 1520 C CA . LEU A 1 195 ? 0.349 13.861 -0.447 1.00 94.81 195 LEU A CA 1
ATOM 1521 C C . LEU A 1 195 ? 0.679 15.010 0.504 1.00 94.81 195 LEU A C 1
ATOM 1523 O O . LEU A 1 195 ? 0.681 14.840 1.724 1.00 94.81 195 LEU A O 1
ATOM 1527 N N . SER A 1 196 ? 0.955 16.191 -0.047 1.00 92.31 196 SER A N 1
ATOM 1528 C CA . SER A 1 196 ? 1.396 17.359 0.729 1.00 92.31 196 SER A CA 1
ATOM 1529 C C . SER A 1 196 ? 0.407 17.786 1.819 1.00 92.31 196 SER A C 1
ATOM 1531 O O . SER A 1 196 ? 0.808 18.363 2.828 1.00 92.31 196 SER A O 1
ATOM 1533 N N . GLN A 1 197 ? -0.879 17.475 1.647 1.00 93.81 197 GLN A N 1
ATOM 1534 C CA . GLN A 1 197 ? -1.942 17.775 2.604 1.00 93.81 197 GLN A CA 1
ATOM 1535 C C . GLN A 1 197 ? -1.937 16.852 3.835 1.00 93.81 197 GLN A C 1
ATOM 1537 O O . GLN A 1 197 ? -2.539 17.210 4.847 1.00 93.81 197 GLN A O 1
ATOM 1542 N N . ILE A 1 198 ? -1.283 15.683 3.767 1.00 93.69 198 ILE A N 1
ATOM 1543 C CA . ILE A 1 198 ? -1.174 14.717 4.873 1.00 93.69 198 ILE A CA 1
ATOM 1544 C C . ILE A 1 198 ? 0.306 14.529 5.230 1.00 93.69 198 ILE A C 1
ATOM 1546 O O . ILE A 1 198 ? 0.925 13.498 4.967 1.00 93.69 198 ILE A O 1
ATOM 1550 N N . ASN A 1 199 ? 0.873 15.565 5.842 1.00 89.94 199 ASN A N 1
ATOM 1551 C CA . ASN A 1 199 ? 2.270 15.664 6.279 1.00 89.94 199 ASN A CA 1
ATOM 1552 C C . ASN A 1 199 ? 2.459 15.331 7.775 1.00 89.94 199 ASN A C 1
ATOM 1554 O O . ASN A 1 199 ? 3.292 15.924 8.457 1.00 89.94 199 ASN A O 1
ATOM 1558 N N . ALA A 1 200 ? 1.644 14.416 8.294 1.00 89.06 200 ALA A N 1
ATOM 1559 C CA . ALA A 1 200 ? 1.651 13.977 9.684 1.00 89.06 200 ALA A CA 1
ATOM 1560 C C . ALA A 1 200 ? 1.737 12.452 9.758 1.00 89.06 200 ALA A C 1
ATOM 1562 O O . ALA A 1 200 ? 1.497 11.768 8.763 1.00 89.06 200 ALA A O 1
ATOM 1563 N N . VAL A 1 201 ? 2.015 11.930 10.955 1.00 92.75 201 VAL A N 1
ATOM 1564 C CA . VAL A 1 201 ? 1.975 10.491 11.231 1.00 92.75 201 VAL A CA 1
ATOM 1565 C C . VAL A 1 201 ? 0.569 9.970 10.924 1.00 92.75 201 VAL A C 1
ATOM 1567 O O . VAL A 1 201 ? -0.382 10.229 11.670 1.00 92.75 201 VAL A O 1
ATOM 1570 N N . ALA A 1 202 ? 0.444 9.236 9.822 1.00 92.44 202 ALA A N 1
ATOM 1571 C CA . ALA A 1 202 ? -0.767 8.518 9.459 1.00 92.44 202 ALA A CA 1
ATOM 1572 C C . ALA A 1 202 ? -0.720 7.137 10.120 1.00 92.44 202 ALA A C 1
ATOM 1574 O O . ALA A 1 202 ? 0.220 6.374 9.911 1.00 92.44 202 ALA A O 1
ATOM 1575 N N . TRP A 1 203 ? -1.701 6.839 10.970 1.00 90.38 203 TRP A N 1
ATOM 1576 C CA . TRP A 1 203 ? -1.695 5.630 11.801 1.00 90.38 203 TRP A CA 1
ATOM 1577 C C . TRP A 1 203 ? -2.770 4.624 11.405 1.00 90.38 203 TRP A C 1
ATOM 1579 O O . TRP A 1 203 ? -2.638 3.438 11.679 1.00 90.38 203 TRP A O 1
ATOM 1589 N N . SER A 1 204 ? -3.846 5.090 10.775 1.00 92.94 204 SER A N 1
ATOM 1590 C CA . SER A 1 204 ? -4.949 4.228 10.365 1.00 92.94 204 SER A CA 1
ATOM 1591 C C . SER A 1 204 ? -5.492 4.627 9.009 1.00 92.94 204 SER A C 1
ATOM 1593 O O . SER A 1 204 ? -5.432 5.793 8.614 1.00 92.94 204 SER A O 1
ATOM 1595 N N . HIS A 1 205 ? -6.058 3.646 8.316 1.00 96.12 205 HIS A N 1
ATOM 1596 C CA . HIS A 1 205 ? -6.785 3.857 7.081 1.00 96.12 205 HIS A CA 1
ATOM 1597 C C . HIS A 1 205 ? -8.098 3.073 7.099 1.00 96.12 205 HIS A C 1
ATOM 1599 O O . HIS A 1 205 ? -8.231 2.083 7.816 1.00 96.12 205 HIS A O 1
ATOM 1605 N N . LEU A 1 206 ? -9.065 3.520 6.305 1.00 97.31 206 LEU A N 1
ATOM 1606 C CA . LEU A 1 206 ? -10.322 2.816 6.078 1.00 97.31 206 LEU A CA 1
ATOM 1607 C C . LEU A 1 206 ? -10.777 3.060 4.641 1.00 97.31 206 LEU A C 1
ATOM 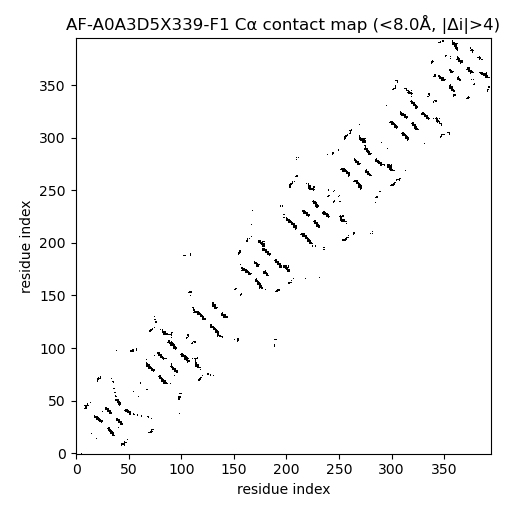1609 O O . LEU A 1 206 ? -10.947 4.208 4.236 1.00 97.31 206 LEU A O 1
ATOM 1613 N N . ILE A 1 207 ? -11.021 1.984 3.893 1.00 97.25 207 ILE A N 1
ATOM 1614 C CA . ILE A 1 207 ? -11.767 2.056 2.634 1.00 97.25 207 ILE A CA 1
ATOM 1615 C C . ILE A 1 207 ? -13.249 2.114 2.999 1.00 97.25 207 ILE A C 1
ATOM 1617 O O . ILE A 1 207 ? -13.887 1.095 3.258 1.00 97.25 207 ILE A O 1
ATOM 1621 N N . PHE A 1 208 ? -13.778 3.328 3.105 1.00 97.81 208 PHE A N 1
ATOM 1622 C CA . PHE A 1 208 ? -15.184 3.561 3.396 1.00 97.81 208 PHE A CA 1
ATOM 1623 C C . PHE A 1 208 ? -16.005 3.349 2.130 1.00 97.81 208 PHE A C 1
ATOM 1625 O O . PHE A 1 208 ? -15.781 4.021 1.123 1.00 97.81 208 PHE A O 1
ATOM 1632 N N . LYS A 1 209 ? -16.988 2.452 2.190 1.00 97.00 209 LYS A N 1
ATOM 1633 C CA . LYS A 1 209 ? -17.914 2.219 1.083 1.00 97.00 209 LYS A CA 1
ATOM 1634 C C . LYS A 1 209 ? -19.204 2.989 1.321 1.00 97.00 209 LYS A C 1
ATOM 1636 O O . LYS A 1 209 ? -19.959 2.649 2.228 1.00 97.00 209 LYS A O 1
ATOM 1641 N N . ASP A 1 210 ? -19.468 4.004 0.503 1.00 96.44 210 ASP A N 1
ATOM 1642 C CA . ASP A 1 210 ? -20.707 4.777 0.571 1.00 96.44 210 ASP A CA 1
ATOM 1643 C C . ASP A 1 210 ? -21.919 3.837 0.399 1.00 96.44 210 ASP A C 1
ATOM 1645 O O . ASP A 1 210 ? -22.058 3.220 -0.661 1.00 96.44 210 ASP A O 1
ATOM 1649 N N . PRO A 1 211 ? -22.817 3.721 1.395 1.00 96.38 211 PRO A N 1
ATOM 1650 C CA . PRO A 1 211 ? -23.918 2.756 1.341 1.00 96.38 211 PRO A CA 1
ATOM 1651 C C . PRO A 1 211 ? -24.960 3.060 0.263 1.00 96.38 211 PRO A C 1
ATOM 1653 O O . PRO A 1 211 ? -25.677 2.163 -0.177 1.00 96.38 211 PRO A O 1
ATOM 1656 N N . LYS A 1 212 ? -25.066 4.325 -0.159 1.00 95.50 212 LYS A N 1
ATOM 1657 C CA . LYS A 1 212 ? -26.028 4.784 -1.163 1.00 95.50 212 LYS A CA 1
ATOM 1658 C C . LYS A 1 212 ? -25.483 4.612 -2.574 1.00 95.50 212 LYS A C 1
ATOM 1660 O O . LYS A 1 212 ? -26.228 4.232 -3.472 1.00 95.50 212 LYS A O 1
ATOM 1665 N N . THR A 1 213 ? -24.206 4.931 -2.786 1.00 95.44 213 THR A N 1
ATOM 1666 C CA . THR A 1 213 ? -23.608 4.960 -4.134 1.00 95.44 213 THR A CA 1
ATOM 1667 C C . THR A 1 213 ? -22.696 3.776 -4.435 1.00 95.44 213 THR A C 1
ATOM 1669 O O . THR A 1 213 ? -22.316 3.593 -5.588 1.00 95.44 213 THR A O 1
ATOM 1672 N N . ASN A 1 214 ? -22.333 2.980 -3.424 1.00 94.19 214 ASN A N 1
ATOM 1673 C CA . ASN A 1 214 ? -21.289 1.952 -3.470 1.00 94.19 214 ASN A CA 1
ATOM 1674 C C . ASN A 1 214 ? -19.897 2.465 -3.873 1.00 94.19 214 ASN A C 1
ATOM 1676 O O . ASN A 1 214 ? -18.996 1.652 -4.072 1.00 94.19 214 ASN A O 1
ATOM 1680 N N . LYS A 1 215 ? -19.701 3.785 -3.980 1.00 93.06 215 LYS A N 1
ATOM 1681 C CA . LYS A 1 215 ? -18.388 4.368 -4.244 1.00 93.06 215 LYS A CA 1
ATOM 1682 C C . LYS A 1 215 ? -17.523 4.290 -2.998 1.00 93.06 215 LYS A C 1
ATOM 1684 O O . LYS A 1 215 ? -17.983 4.571 -1.892 1.00 93.06 215 LYS A O 1
ATOM 1689 N N . GLU A 1 216 ? -16.262 3.955 -3.197 1.00 94.81 216 GLU A N 1
ATOM 1690 C CA . GLU A 1 216 ? -15.281 3.916 -2.124 1.00 94.81 216 GLU A CA 1
ATOM 1691 C C . GLU A 1 216 ? -14.676 5.305 -1.883 1.00 94.81 216 GLU A C 1
ATOM 1693 O O . GLU A 1 216 ? -14.666 6.163 -2.770 1.00 94.81 216 GLU A O 1
ATOM 1698 N N . LYS A 1 217 ? -14.209 5.532 -0.656 1.00 95.81 217 LYS A N 1
ATOM 1699 C CA . LYS A 1 217 ? -13.380 6.667 -0.241 1.00 95.81 217 LYS A CA 1
ATOM 1700 C C . LYS A 1 217 ? -12.284 6.138 0.663 1.00 95.81 217 LYS A C 1
ATOM 1702 O O . LYS A 1 217 ? -12.555 5.296 1.517 1.00 95.81 217 LYS A O 1
ATOM 1707 N N . LEU A 1 218 ? -11.074 6.659 0.529 1.00 98.00 218 LEU A N 1
ATOM 1708 C CA . LEU A 1 218 ? -9.996 6.323 1.448 1.00 98.00 218 LEU A CA 1
ATOM 1709 C C . LEU A 1 218 ? -9.965 7.350 2.581 1.00 98.00 218 LEU A C 1
ATOM 1711 O O . LEU A 1 218 ? -9.668 8.523 2.364 1.00 98.00 218 LEU A O 1
ATOM 1715 N N . LEU A 1 219 ? -10.283 6.909 3.795 1.00 98.00 219 LEU A N 1
ATOM 1716 C CA . LEU A 1 219 ? -10.129 7.707 5.005 1.00 98.00 219 LEU A CA 1
ATOM 1717 C C . LEU A 1 219 ? -8.771 7.423 5.638 1.00 98.00 219 LEU A C 1
ATOM 1719 O O . LEU A 1 219 ? -8.348 6.270 5.700 1.00 98.00 219 LEU A O 1
ATOM 1723 N N . VAL A 1 220 ? -8.115 8.465 6.139 1.00 97.44 220 VAL A N 1
ATOM 1724 C CA . VAL A 1 220 ? -6.790 8.390 6.763 1.00 97.44 220 VAL A CA 1
ATOM 1725 C C . VAL A 1 220 ? -6.842 9.072 8.122 1.00 97.44 220 VAL A C 1
ATOM 1727 O O . VAL A 1 220 ? -7.094 10.274 8.209 1.00 97.44 220 VAL A O 1
ATOM 1730 N N . GLY A 1 221 ? -6.615 8.310 9.189 1.00 95.81 221 GLY A N 1
ATOM 1731 C CA . GLY A 1 221 ? -6.515 8.818 10.552 1.00 95.81 221 GLY A CA 1
ATOM 1732 C C . GLY A 1 221 ? -5.074 9.181 10.901 1.00 95.81 221 GLY A C 1
ATOM 1733 O O . GLY A 1 221 ? -4.168 8.354 10.767 1.00 95.81 221 GLY A O 1
ATOM 1734 N N . THR A 1 222 ? -4.864 10.415 11.358 1.00 94.62 222 THR A N 1
ATOM 1735 C CA . THR A 1 222 ? -3.549 10.922 11.778 1.00 94.62 222 THR A CA 1
ATOM 1736 C C . THR A 1 222 ? -3.513 11.235 13.271 1.00 94.62 222 THR A C 1
ATOM 1738 O O . THR A 1 222 ? -4.551 11.431 13.912 1.00 94.62 222 THR A O 1
ATOM 1741 N N . THR A 1 223 ? -2.307 11.315 13.835 1.00 89.94 223 THR A N 1
ATOM 1742 C CA . THR A 1 223 ? -2.127 11.585 15.270 1.00 89.94 223 THR A CA 1
ATOM 1743 C C . THR A 1 223 ? -2.128 13.072 15.632 1.00 89.94 223 THR A C 1
ATOM 1745 O O . THR A 1 223 ? -2.269 13.408 16.805 1.00 89.94 223 THR A O 1
ATOM 1748 N N . THR A 1 224 ? -1.999 13.983 14.663 1.00 86.62 224 THR A N 1
ATOM 1749 C CA . THR A 1 224 ? -1.934 15.431 14.943 1.00 86.62 224 THR A CA 1
ATOM 1750 C C . THR A 1 224 ? -2.945 16.263 14.164 1.00 86.62 224 THR A C 1
ATOM 1752 O O . THR A 1 224 ? -3.399 17.285 14.676 1.00 86.62 224 THR A O 1
ATOM 1755 N N . ASN A 1 225 ? -3.324 15.841 12.954 1.00 84.75 225 ASN A N 1
ATOM 1756 C CA . ASN A 1 225 ? -4.064 16.685 12.010 1.00 84.75 225 ASN A CA 1
ATOM 1757 C C . ASN A 1 225 ? -5.474 16.153 11.708 1.00 84.75 225 ASN A C 1
ATOM 1759 O O . ASN A 1 225 ? -6.128 16.621 10.776 1.00 84.75 225 ASN A O 1
ATOM 1763 N N . GLY A 1 226 ? -5.964 15.197 12.501 1.00 92.69 226 GLY A N 1
ATOM 1764 C CA . GLY A 1 226 ? -7.304 14.665 12.332 1.00 92.69 226 GLY A CA 1
ATOM 1765 C C . GLY A 1 226 ? -7.422 13.567 11.294 1.00 92.69 226 GLY A C 1
ATOM 1766 O O . GLY A 1 226 ? -6.482 12.817 11.023 1.00 92.69 226 GLY A O 1
ATOM 1767 N N . ILE A 1 227 ? -8.628 13.470 10.752 1.00 96.06 227 ILE A N 1
ATOM 1768 C CA . ILE A 1 227 ? -9.009 12.511 9.727 1.00 96.06 227 ILE A CA 1
ATOM 1769 C C . ILE A 1 227 ? -9.076 13.241 8.387 1.00 96.06 227 ILE A C 1
ATOM 1771 O O . ILE A 1 227 ? -9.612 14.351 8.288 1.00 96.06 227 ILE A O 1
ATOM 1775 N N . PHE A 1 228 ? -8.541 12.598 7.359 1.00 97.06 228 PHE A N 1
ATOM 1776 C CA . PHE A 1 228 ? -8.577 13.050 5.977 1.00 97.06 228 PHE A CA 1
ATOM 1777 C C . PHE A 1 228 ? -9.374 12.073 5.121 1.00 97.06 228 PHE A C 1
ATOM 1779 O O . PHE A 1 228 ? -9.426 10.883 5.412 1.00 97.06 228 PHE A O 1
ATOM 1786 N N . GLU A 1 229 ? -9.967 12.592 4.057 1.00 97.25 229 GLU A N 1
ATOM 1787 C CA . GLU A 1 229 ? -10.590 11.837 2.977 1.00 97.25 229 GLU A CA 1
ATOM 1788 C C . GLU A 1 229 ? -9.765 12.028 1.705 1.00 97.25 229 GLU A C 1
ATOM 1790 O O . GLU A 1 229 ? -9.365 13.151 1.386 1.00 97.25 229 GLU A O 1
ATOM 1795 N N . ILE A 1 230 ? -9.537 10.939 0.979 1.00 96.81 230 ILE A N 1
ATOM 1796 C CA . ILE A 1 230 ? -8.944 10.917 -0.353 1.00 96.81 230 ILE A CA 1
ATOM 1797 C C . ILE A 1 230 ? -10.007 10.362 -1.303 1.00 96.81 230 ILE A C 1
ATOM 1799 O O . ILE A 1 230 ? -10.477 9.232 -1.132 1.00 96.81 230 ILE A O 1
ATOM 1803 N N . ASP A 1 231 ? -10.411 11.174 -2.282 1.00 90.88 231 ASP A N 1
ATOM 1804 C CA . ASP A 1 231 ? -11.358 10.751 -3.314 1.00 90.88 231 ASP A CA 1
ATOM 1805 C C . ASP A 1 231 ? -10.680 9.974 -4.455 1.00 90.88 231 ASP A C 1
ATOM 1807 O O . ASP A 1 231 ? -9.464 9.792 -4.494 1.00 90.88 231 ASP A O 1
ATOM 1811 N N . ASP A 1 232 ? -11.493 9.460 -5.376 1.00 86.94 232 ASP A N 1
ATOM 1812 C CA . ASP A 1 232 ? -11.069 8.686 -6.551 1.00 86.94 232 ASP A CA 1
ATOM 1813 C C . ASP A 1 232 ? -10.119 9.443 -7.499 1.00 86.94 232 ASP A C 1
ATOM 1815 O O . ASP A 1 232 ? -9.450 8.814 -8.316 1.00 86.94 232 ASP A O 1
ATOM 1819 N N . ASN A 1 233 ? -10.019 10.768 -7.359 1.00 87.00 233 ASN A N 1
ATOM 1820 C CA . ASN A 1 233 ? -9.138 11.650 -8.121 1.00 87.00 233 ASN A CA 1
ATOM 1821 C C . ASN A 1 233 ? -7.939 12.147 -7.291 1.00 87.00 233 ASN A C 1
ATOM 1823 O O . ASN A 1 233 ? -7.340 13.172 -7.627 1.00 87.00 233 ASN A O 1
ATOM 1827 N N . PHE A 1 234 ? -7.603 11.459 -6.193 1.00 86.44 234 PHE A N 1
ATOM 1828 C CA . PHE A 1 234 ? -6.527 11.820 -5.260 1.00 86.44 234 PHE A CA 1
ATOM 1829 C C . PHE A 1 234 ? -6.695 13.193 -4.596 1.00 86.44 234 PHE A C 1
ATOM 1831 O O . PHE A 1 234 ? -5.733 13.748 -4.055 1.00 86.44 234 PHE A O 1
ATOM 1838 N N . ARG A 1 235 ? -7.900 13.778 -4.602 1.00 92.00 235 ARG A N 1
ATOM 1839 C CA . ARG A 1 235 ? -8.119 15.046 -3.905 1.00 92.00 235 ARG A CA 1
ATOM 1840 C C . ARG A 1 235 ? -8.238 14.765 -2.420 1.00 92.00 235 ARG A C 1
ATOM 1842 O O . ARG A 1 235 ? -9.115 14.024 -1.981 1.00 92.00 235 ARG A O 1
ATOM 1849 N N . VAL A 1 236 ? -7.364 15.406 -1.656 1.00 95.75 236 VAL A N 1
ATOM 1850 C CA . VAL A 1 236 ? -7.347 15.302 -0.200 1.00 95.75 236 VAL A CA 1
ATOM 1851 C C . VAL A 1 236 ? -8.237 16.377 0.413 1.00 95.75 236 VAL A C 1
ATOM 1853 O O . VAL A 1 236 ? -8.091 17.564 0.112 1.00 95.75 236 VAL A O 1
ATOM 1856 N N . ARG A 1 237 ? -9.125 15.978 1.324 1.00 95.19 237 ARG A N 1
ATOM 1857 C CA . ARG A 1 237 ? -9.944 16.877 2.146 1.00 95.19 237 ARG A CA 1
ATOM 1858 C C . ARG A 1 237 ? -9.725 16.561 3.617 1.00 95.19 237 ARG A C 1
ATOM 1860 O O . ARG A 1 237 ? -9.773 15.405 4.018 1.00 95.19 237 ARG A O 1
ATOM 1867 N N . SER A 1 238 ? -9.507 17.583 4.438 1.00 94.88 238 SER A N 1
ATOM 1868 C CA . SER A 1 238 ? -9.471 17.398 5.890 1.00 94.88 238 SER A CA 1
ATOM 1869 C C . SER A 1 238 ? -10.897 17.387 6.436 1.00 94.88 238 SER A C 1
ATOM 1871 O O . SER A 1 238 ? -11.593 18.399 6.354 1.00 94.88 238 SER A O 1
ATOM 1873 N N . ILE A 1 239 ? -11.327 16.255 6.997 1.00 95.06 239 ILE A N 1
ATOM 1874 C CA . ILE A 1 239 ? -12.636 16.123 7.649 1.00 95.06 239 ILE A CA 1
ATOM 1875 C C . ILE A 1 239 ? -12.614 16.898 8.966 1.00 95.06 239 ILE A C 1
ATOM 1877 O O . ILE A 1 239 ? -13.478 17.731 9.220 1.00 95.06 239 ILE A O 1
ATOM 1881 N N . SER A 1 240 ? -11.579 16.688 9.783 1.00 92.69 240 SER A N 1
ATOM 1882 C CA . SER A 1 240 ? -11.509 17.282 11.122 1.00 92.69 240 SER A CA 1
ATOM 1883 C C . SER A 1 240 ? -11.329 18.803 11.137 1.00 92.69 240 SER A C 1
ATOM 1885 O O . SER A 1 240 ? -11.607 19.420 12.161 1.00 92.69 240 SER A O 1
ATOM 1887 N N . ASN A 1 241 ? -10.899 19.413 10.027 1.00 90.12 241 ASN A N 1
ATOM 1888 C CA . ASN A 1 241 ? -10.811 20.871 9.891 1.00 90.12 241 ASN A CA 1
ATOM 1889 C C . ASN A 1 241 ? -12.042 21.503 9.218 1.00 90.12 241 ASN A C 1
ATOM 1891 O O . ASN A 1 241 ? -12.095 22.729 9.092 1.00 90.12 241 ASN A O 1
ATOM 1895 N N . ALA A 1 242 ? -13.026 20.708 8.785 1.00 90.56 242 ALA A N 1
ATOM 1896 C CA . ALA A 1 242 ? -14.285 21.235 8.269 1.00 90.56 242 ALA A CA 1
ATOM 1897 C C . ALA A 1 242 ? -15.090 21.920 9.395 1.00 90.56 242 ALA A C 1
ATOM 1899 O O . ALA A 1 242 ? -14.966 21.505 10.550 1.00 90.56 242 ALA A O 1
ATOM 1900 N N . PRO A 1 243 ? -15.947 22.920 9.096 1.00 89.94 243 PRO A N 1
ATOM 1901 C CA . PRO A 1 243 ? -16.716 23.649 10.116 1.00 89.94 243 PRO A CA 1
ATOM 1902 C C . PRO A 1 243 ? -17.508 22.748 11.076 1.00 89.94 243 PRO A C 1
ATOM 1904 O O . PRO A 1 243 ? -17.528 22.987 12.276 1.00 89.94 243 PRO A O 1
ATOM 1907 N N . GLU A 1 244 ? -18.080 21.653 10.564 1.00 90.19 244 GLU A N 1
ATOM 1908 C CA . GLU A 1 244 ? -18.811 20.647 11.353 1.00 90.19 244 GLU A CA 1
ATOM 1909 C C . GLU A 1 244 ? -17.973 20.014 12.485 1.00 90.19 244 GLU A C 1
ATOM 1911 O O . GLU A 1 244 ? -18.529 19.587 13.495 1.00 90.19 244 GLU A O 1
ATOM 1916 N N . PHE A 1 245 ? -16.645 19.965 12.335 1.00 90.56 245 PHE A N 1
ATOM 1917 C CA . PHE A 1 245 ? -15.720 19.325 13.274 1.00 90.56 245 PHE A CA 1
ATOM 1918 C C . PHE A 1 245 ? -14.851 20.336 14.031 1.00 90.56 245 PHE A C 1
ATOM 1920 O O . PHE A 1 245 ? -14.660 20.197 15.238 1.00 90.56 245 PHE A O 1
ATOM 1927 N N . ARG A 1 246 ? -14.313 21.347 13.336 1.00 81.25 246 ARG A N 1
ATOM 1928 C CA . ARG A 1 246 ? -13.277 22.249 13.866 1.00 81.25 246 ARG A CA 1
ATOM 1929 C C . ARG A 1 246 ? -13.763 23.108 15.027 1.00 81.25 246 ARG A C 1
ATOM 1931 O O . ARG A 1 246 ? -12.985 23.412 15.927 1.00 81.25 246 ARG A O 1
ATOM 1938 N N . ASP A 1 247 ? -15.034 23.490 15.002 1.00 78.00 247 ASP A N 1
ATOM 1939 C CA . ASP A 1 247 ? -15.606 24.385 16.008 1.00 78.00 247 ASP A CA 1
ATOM 1940 C C . ASP A 1 247 ? -16.061 23.615 17.270 1.00 78.00 247 ASP A C 1
ATOM 1942 O O . ASP A 1 247 ? -16.582 24.201 18.218 1.00 78.00 247 ASP A O 1
ATOM 1946 N N . LYS A 1 248 ? -15.829 22.293 17.313 1.00 75.81 248 LYS A N 1
ATOM 1947 C CA . LYS A 1 248 ? -16.115 21.423 18.460 1.00 75.81 248 LYS A CA 1
ATOM 1948 C C . LYS A 1 248 ? -14.851 21.151 19.283 1.00 75.81 248 LYS A C 1
ATOM 1950 O O . LYS A 1 248 ? -13.735 21.114 18.776 1.00 75.81 248 LYS A O 1
ATOM 1955 N N . GLU A 1 249 ? -15.017 20.845 20.571 1.00 75.19 249 GLU A N 1
ATOM 1956 C CA . GLU A 1 249 ? -13.911 20.523 21.501 1.00 75.19 249 GLU A CA 1
ATOM 1957 C C . GLU A 1 249 ? -13.211 19.163 21.242 1.00 75.19 249 GLU A C 1
ATOM 1959 O O . GLU A 1 249 ? -12.485 18.629 22.097 1.00 75.19 249 GLU A O 1
ATOM 1964 N N . ILE A 1 250 ? -13.459 18.523 20.099 1.00 77.88 250 ILE A N 1
ATOM 1965 C CA . ILE A 1 250 ? -12.939 17.190 19.785 1.00 77.88 250 ILE A CA 1
ATOM 1966 C C . ILE A 1 250 ? -11.812 17.321 18.767 1.00 77.88 250 ILE A C 1
ATOM 1968 O O . ILE A 1 250 ? -12.032 17.449 17.567 1.00 77.88 250 ILE A O 1
ATOM 1972 N N . LYS A 1 251 ? -10.575 17.223 19.257 1.00 81.69 251 LYS A N 1
ATOM 1973 C CA . LYS A 1 251 ? -9.404 17.012 18.403 1.00 81.69 251 LYS A CA 1
ATOM 1974 C C . LYS A 1 251 ? -9.293 15.531 18.062 1.00 81.69 251 LYS A C 1
ATOM 1976 O O . LYS A 1 251 ? -9.114 14.710 18.960 1.00 81.69 251 LYS A O 1
ATOM 1981 N N . HIS A 1 252 ? -9.392 15.200 16.781 1.00 84.56 252 HIS A N 1
ATOM 1982 C CA . HIS A 1 252 ? -9.279 13.829 16.296 1.00 84.56 252 HIS A CA 1
ATOM 1983 C C . HIS A 1 252 ? -7.804 13.400 16.255 1.00 84.56 252 HIS A C 1
ATOM 1985 O O . HIS A 1 252 ? -7.077 13.723 15.329 1.00 84.56 252 HIS A O 1
ATOM 1991 N N . ILE A 1 253 ? -7.348 12.683 17.280 1.00 93.00 253 ILE A N 1
ATOM 1992 C CA . ILE A 1 253 ? -6.083 11.934 17.258 1.00 93.00 253 ILE A CA 1
ATOM 1993 C C . ILE A 1 253 ? -6.480 10.491 16.966 1.00 93.00 253 ILE A C 1
ATOM 1995 O O . ILE A 1 253 ? -6.868 9.785 17.894 1.00 93.00 253 ILE A O 1
ATOM 1999 N N . ALA A 1 254 ? -6.519 10.106 15.690 1.00 94.69 254 ALA A N 1
ATOM 2000 C CA . ALA A 1 254 ? -7.186 8.887 15.233 1.00 94.69 254 ALA A CA 1
ATOM 2001 C C . ALA A 1 254 ? -6.192 7.734 15.024 1.00 94.69 254 ALA A C 1
ATOM 2003 O O . ALA A 1 254 ? -5.347 7.782 14.130 1.00 94.69 254 ALA A O 1
ATOM 2004 N N . TYR A 1 255 ? -6.332 6.682 15.833 1.00 94.75 255 TYR A N 1
ATOM 2005 C CA . TYR A 1 255 ? -5.508 5.471 15.774 1.00 94.75 255 TYR A CA 1
ATOM 2006 C C . TYR A 1 255 ? -6.196 4.294 15.090 1.00 94.75 255 TYR A C 1
ATOM 2008 O O . TYR A 1 255 ? -5.518 3.366 14.666 1.00 94.75 255 TYR A O 1
ATOM 2016 N N . SER A 1 256 ? -7.523 4.307 14.997 1.00 95.75 256 SER A N 1
ATOM 2017 C CA . SER A 1 256 ? -8.285 3.302 14.261 1.00 95.75 256 SER A CA 1
ATOM 2018 C C . SER A 1 256 ? -9.581 3.889 13.716 1.00 95.75 256 SER A C 1
ATOM 2020 O O . SER A 1 256 ? -10.186 4.773 14.328 1.00 95.75 256 SER A O 1
ATOM 2022 N N . LEU A 1 257 ? -9.994 3.386 12.555 1.00 97.62 257 LEU A N 1
ATOM 2023 C CA . LEU A 1 257 ? -11.223 3.754 11.863 1.00 97.62 257 LEU A CA 1
ATOM 2024 C C . LEU A 1 257 ? -11.960 2.472 11.487 1.00 97.62 257 LEU A C 1
ATOM 2026 O O . LEU A 1 257 ? -11.345 1.541 10.974 1.00 97.62 257 LEU A O 1
ATOM 2030 N N . HIS A 1 258 ? -13.269 2.420 11.727 1.00 97.31 258 HIS A N 1
ATOM 2031 C CA . HIS A 1 258 ? -14.073 1.237 11.412 1.00 97.31 258 HIS A CA 1
ATOM 2032 C C . HIS A 1 258 ? -15.469 1.620 10.940 1.00 97.31 258 HIS A C 1
ATOM 2034 O O . HIS A 1 258 ? -16.202 2.306 11.653 1.00 97.31 258 HIS A O 1
ATOM 2040 N N . GLN A 1 259 ? -15.846 1.168 9.745 1.00 97.81 259 GLN A N 1
ATOM 2041 C CA . GLN A 1 259 ? -17.200 1.339 9.223 1.00 97.81 259 GLN A CA 1
ATOM 2042 C C . GLN A 1 259 ? -18.142 0.347 9.912 1.00 97.81 259 GLN A C 1
ATOM 2044 O O . GLN A 1 259 ? -17.912 -0.861 9.875 1.00 97.81 259 GLN A O 1
ATOM 2049 N N . SER A 1 260 ? -19.208 0.849 10.535 1.00 97.12 260 SER A N 1
ATOM 2050 C CA . SER A 1 260 ? -20.151 0.002 11.266 1.00 97.12 260 SER A CA 1
ATOM 2051 C C . SER A 1 260 ? -20.886 -0.956 10.330 1.00 97.12 260 SER A C 1
ATOM 2053 O O . SER A 1 260 ? -21.460 -0.545 9.322 1.00 97.12 260 SER A O 1
ATOM 2055 N N . LYS A 1 261 ? -20.968 -2.230 10.722 1.00 94.81 261 LYS A N 1
ATOM 2056 C CA . LYS A 1 261 ? -21.795 -3.230 10.035 1.00 94.81 261 LYS A CA 1
ATOM 2057 C C . LYS A 1 261 ? -23.288 -2.990 10.237 1.00 94.81 261 LYS A C 1
ATOM 2059 O O . LYS A 1 261 ? -24.075 -3.306 9.351 1.00 94.81 261 LYS A O 1
ATOM 2064 N N . LYS A 1 262 ? -23.696 -2.444 11.390 1.00 94.44 262 LYS A N 1
ATOM 2065 C CA . LYS A 1 262 ? -25.110 -2.148 11.678 1.00 94.44 262 LYS A CA 1
ATOM 2066 C C . LYS A 1 262 ? -25.615 -0.902 10.957 1.00 94.44 262 LYS A C 1
ATOM 2068 O O . LYS A 1 262 ? -26.713 -0.916 10.411 1.00 94.44 262 LYS A O 1
ATOM 2073 N N . ASN A 1 263 ? -24.848 0.185 11.015 1.00 95.94 263 ASN A N 1
ATOM 2074 C CA . ASN A 1 263 ? -25.162 1.421 10.308 1.00 95.94 263 ASN A CA 1
ATOM 2075 C C . ASN A 1 263 ? -24.003 1.755 9.367 1.00 95.94 263 ASN A C 1
ATOM 2077 O O . ASN A 1 263 ? -23.081 2.452 9.784 1.00 95.94 263 ASN A O 1
ATOM 2081 N N . PRO A 1 264 ? -24.055 1.313 8.103 1.00 97.06 264 PRO A N 1
ATOM 2082 C CA . PRO A 1 264 ? -22.976 1.538 7.149 1.00 97.06 264 PRO A CA 1
ATOM 2083 C C . PRO A 1 264 ? -22.630 3.013 6.891 1.00 97.06 264 PRO A C 1
ATOM 2085 O O . PRO A 1 264 ? -21.556 3.291 6.371 1.00 97.06 264 PRO A O 1
ATOM 2088 N N . ASN A 1 265 ? -23.477 3.978 7.267 1.00 98.19 265 ASN A N 1
ATOM 2089 C CA . ASN A 1 265 ? -23.123 5.401 7.190 1.00 98.19 265 ASN A CA 1
ATOM 2090 C C . ASN A 1 265 ? -22.179 5.840 8.320 1.00 98.19 265 ASN A C 1
ATOM 2092 O O . ASN A 1 265 ? -21.558 6.895 8.233 1.00 98.19 265 ASN A O 1
ATOM 2096 N N . ARG A 1 266 ? -22.068 5.059 9.397 1.00 97.94 266 ARG A N 1
ATOM 2097 C CA . ARG A 1 266 ? -21.293 5.396 10.588 1.00 97.94 266 ARG A CA 1
ATOM 2098 C C . ARG A 1 266 ? -19.871 4.860 10.508 1.00 97.94 266 ARG A C 1
ATOM 2100 O O . ARG A 1 266 ? -19.653 3.679 10.244 1.00 97.94 266 ARG A O 1
ATOM 2107 N N . VAL A 1 267 ? -18.922 5.717 10.867 1.00 98.44 267 VAL A N 1
ATOM 2108 C CA . VAL A 1 267 ? -17.529 5.354 11.121 1.00 98.44 267 VAL A CA 1
ATOM 2109 C C . VAL A 1 267 ? -17.220 5.585 12.594 1.00 98.44 267 VAL A C 1
ATOM 2111 O O . VAL A 1 267 ? -17.383 6.690 13.113 1.00 98.44 267 VAL A O 1
ATOM 2114 N N . TYR A 1 268 ? -16.776 4.531 13.267 1.00 98.06 268 TYR A N 1
ATOM 2115 C CA . TYR A 1 268 ? -16.218 4.604 14.608 1.00 98.06 268 TYR A CA 1
ATOM 2116 C C . TYR A 1 268 ? -14.750 5.014 14.554 1.00 98.06 268 TYR A C 1
ATOM 2118 O O . TYR A 1 268 ? -14.013 4.604 13.656 1.00 98.06 268 TYR A O 1
ATOM 2126 N N . ILE A 1 269 ? -14.338 5.812 15.536 1.00 97.81 269 ILE A N 1
ATOM 2127 C CA . ILE A 1 269 ? -13.006 6.404 15.616 1.00 97.81 269 ILE A CA 1
ATOM 2128 C C . ILE A 1 269 ? -12.407 6.038 16.976 1.00 97.81 269 ILE A C 1
ATOM 2130 O O . ILE A 1 269 ? -12.855 6.523 18.021 1.00 97.81 269 ILE A O 1
ATOM 2134 N N . GLY A 1 270 ? -11.379 5.193 16.962 1.00 97.19 270 GLY A N 1
ATOM 2135 C CA . GLY A 1 270 ? -10.548 4.936 18.132 1.00 97.19 270 GLY A CA 1
ATOM 2136 C C . GLY A 1 270 ? -9.492 6.025 18.266 1.00 97.19 270 GLY A C 1
ATOM 2137 O O . GLY A 1 270 ? -8.721 6.261 17.334 1.00 97.19 270 GLY A O 1
ATOM 2138 N N . MET A 1 271 ? -9.478 6.724 19.403 1.00 95.00 271 MET A N 1
ATOM 2139 C CA . MET A 1 271 ? -8.639 7.906 19.601 1.00 95.00 271 MET A CA 1
ATOM 2140 C C . MET A 1 271 ? -7.702 7.779 20.799 1.00 95.00 271 MET A C 1
ATOM 2142 O O . MET A 1 271 ? -7.861 6.895 21.639 1.00 95.00 271 MET A O 1
ATOM 2146 N N . SER A 1 272 ? -6.759 8.718 20.916 1.00 91.00 272 SER A N 1
ATOM 2147 C CA . SER A 1 272 ? -5.995 8.938 22.149 1.00 91.00 272 SER A CA 1
ATOM 2148 C C . SER A 1 272 ? -6.928 9.383 23.280 1.00 91.00 272 SER A C 1
ATOM 2150 O O . SER A 1 272 ? -7.350 10.539 23.333 1.00 91.00 272 SER A O 1
ATOM 2152 N N . GLY A 1 273 ? -7.276 8.468 24.183 1.00 91.44 273 GLY A N 1
ATOM 2153 C CA . GLY A 1 273 ? -8.033 8.771 25.400 1.00 91.44 273 GLY A CA 1
ATOM 2154 C C . GLY A 1 273 ? -9.546 8.931 25.220 1.00 91.44 273 GLY A C 1
ATOM 2155 O O . GLY A 1 273 ? -10.215 9.404 26.139 1.00 91.44 273 GLY A O 1
ATOM 2156 N N . SER A 1 274 ? -10.110 8.586 24.058 1.00 94.81 274 SER A N 1
ATOM 2157 C CA . SER A 1 274 ? -11.567 8.543 23.874 1.00 94.81 274 SER A CA 1
ATOM 2158 C C . SER A 1 274 ? -11.987 7.662 22.700 1.00 94.81 274 SER A C 1
ATOM 2160 O O . SER A 1 274 ? -11.173 7.291 21.858 1.00 94.81 274 SER A O 1
ATOM 2162 N N . PHE A 1 275 ? -13.278 7.351 22.639 1.00 96.75 275 PHE A N 1
ATOM 2163 C CA . PHE A 1 275 ? -13.920 6.701 21.503 1.00 96.75 275 PHE A CA 1
ATOM 2164 C C . PHE A 1 275 ? -14.981 7.644 20.930 1.00 96.75 275 PHE A C 1
ATOM 2166 O O . PHE A 1 275 ? -15.723 8.265 21.696 1.00 96.75 275 PHE A O 1
ATOM 2173 N N . ALA A 1 276 ? -15.044 7.793 19.611 1.00 96.12 276 ALA A N 1
ATOM 2174 C CA . ALA A 1 276 ? -15.961 8.717 18.945 1.00 96.12 276 ALA A CA 1
ATOM 2175 C C . ALA A 1 276 ? -16.597 8.078 17.707 1.00 96.12 276 ALA A C 1
ATOM 2177 O O . ALA A 1 276 ? -16.251 6.961 17.316 1.00 96.12 276 ALA A O 1
ATOM 2178 N N . ALA A 1 277 ? -17.542 8.787 17.095 1.00 96.50 277 ALA A N 1
ATOM 2179 C CA . ALA A 1 277 ? -18.086 8.403 15.804 1.00 96.50 277 ALA A CA 1
ATOM 2180 C C . ALA A 1 277 ? -18.393 9.621 14.934 1.00 96.50 277 ALA A C 1
ATOM 2182 O O . ALA A 1 277 ? -18.691 10.708 15.424 1.00 96.50 277 ALA A O 1
ATOM 2183 N N . MET A 1 278 ? -18.380 9.386 13.629 1.00 97.19 278 MET A N 1
ATOM 2184 C CA . MET A 1 278 ? -18.905 10.291 12.617 1.00 97.19 278 MET A CA 1
ATOM 2185 C C . MET A 1 278 ? -19.856 9.532 11.693 1.00 97.19 278 MET A C 1
ATOM 2187 O O . MET A 1 278 ? -19.831 8.301 11.633 1.00 97.19 278 MET A O 1
ATOM 2191 N N . GLU A 1 279 ? -20.708 10.257 10.984 1.00 9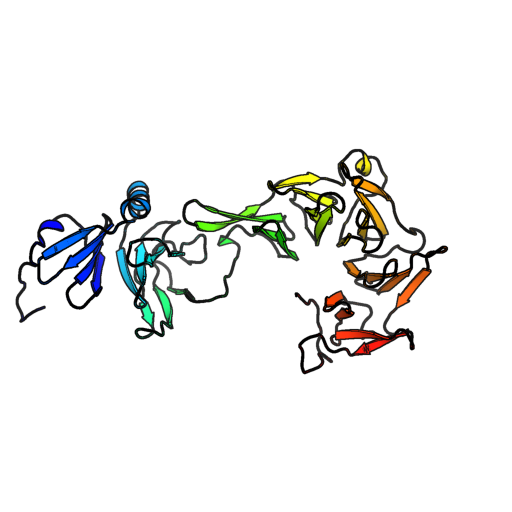7.69 279 GLU A N 1
ATOM 2192 C CA . GLU A 1 279 ? -21.731 9.687 10.114 1.00 97.69 279 GLU A CA 1
ATOM 2193 C C . GLU A 1 279 ? -21.767 10.402 8.766 1.00 97.69 279 GLU A C 1
ATOM 2195 O O . GLU A 1 279 ? -21.690 11.623 8.694 1.00 97.69 279 GLU A O 1
ATOM 2200 N N . TRP A 1 280 ? -21.847 9.629 7.692 1.00 97.81 280 TRP A N 1
ATOM 2201 C CA . TRP A 1 280 ? -21.980 10.112 6.326 1.00 97.81 280 TRP A CA 1
ATOM 2202 C C . TRP A 1 280 ? -23.458 10.305 5.985 1.00 97.81 280 TRP A C 1
ATOM 2204 O O . TRP A 1 280 ? -24.227 9.347 6.006 1.00 97.81 280 TRP A O 1
ATOM 2214 N N . ASP A 1 281 ? -23.871 11.522 5.633 1.00 95.62 281 ASP A N 1
ATOM 2215 C CA . ASP A 1 281 ? -25.266 11.802 5.247 1.00 95.62 281 ASP A CA 1
ATOM 2216 C C . ASP A 1 281 ? -25.542 11.634 3.735 1.00 95.62 281 ASP A C 1
ATOM 2218 O O . ASP A 1 281 ? -26.659 11.859 3.263 1.00 95.62 281 ASP A O 1
ATOM 2222 N N . GLY A 1 282 ? -24.531 11.219 2.963 1.00 93.88 282 GLY A N 1
ATOM 2223 C CA . GLY A 1 282 ? -24.570 11.155 1.499 1.00 93.88 282 GLY A CA 1
ATOM 2224 C C . GLY A 1 282 ? -23.884 12.333 0.801 1.00 93.88 282 GLY A C 1
ATOM 2225 O O . GLY A 1 282 ? -23.622 12.250 -0.400 1.00 93.88 282 GLY A O 1
ATOM 2226 N N . TYR A 1 283 ? -23.579 13.408 1.533 1.00 91.69 283 TYR A N 1
ATOM 2227 C CA . TYR A 1 283 ? -22.958 14.627 1.010 1.00 91.69 283 TYR A CA 1
ATOM 2228 C C . TYR A 1 283 ? -21.770 15.090 1.855 1.00 91.69 283 TYR A C 1
ATOM 2230 O O . TYR A 1 283 ? -20.759 15.527 1.301 1.00 91.69 283 TYR A O 1
ATOM 2238 N N . ALA A 1 284 ? -21.891 15.010 3.178 1.00 94.12 284 ALA A N 1
ATOM 2239 C CA . ALA A 1 284 ? -20.887 15.447 4.129 1.00 94.12 284 ALA A CA 1
ATOM 2240 C C . ALA A 1 284 ? -20.797 14.503 5.334 1.00 94.12 284 ALA A C 1
ATOM 2242 O O . ALA A 1 284 ? -21.722 13.761 5.671 1.00 94.12 284 ALA A O 1
ATOM 2243 N N . TRP A 1 285 ? -19.654 14.570 6.011 1.00 96.19 285 TRP A N 1
ATOM 2244 C CA . TRP A 1 285 ? -19.463 13.933 7.305 1.00 96.19 285 TRP A CA 1
ATOM 2245 C C . TRP A 1 285 ? -20.085 14.791 8.405 1.00 96.19 285 TRP A C 1
ATOM 2247 O O . TRP A 1 285 ? -19.877 16.004 8.438 1.00 96.19 285 TRP A O 1
ATOM 2257 N N . LYS A 1 286 ? -20.815 14.147 9.312 1.00 96.06 286 LYS A N 1
ATOM 2258 C CA . LYS A 1 286 ? -21.398 14.705 10.531 1.00 96.06 286 LYS A CA 1
ATOM 2259 C C . LYS A 1 286 ? -20.694 14.135 11.743 1.00 96.06 286 LYS A C 1
ATOM 2261 O O . LYS A 1 286 ? -20.539 12.922 11.860 1.00 96.06 286 LYS A O 1
ATOM 2266 N N . ASP A 1 287 ? -20.272 14.999 12.654 1.00 94.50 287 ASP A N 1
ATOM 2267 C CA . ASP A 1 287 ? -19.659 14.550 13.898 1.00 94.50 287 ASP A CA 1
ATOM 2268 C C . ASP A 1 287 ? -20.739 14.157 14.916 1.00 94.50 287 ASP A C 1
ATOM 2270 O O . ASP A 1 287 ? -21.593 14.974 15.271 1.00 94.50 287 ASP A O 1
ATOM 2274 N N . LEU A 1 288 ? -20.673 12.916 15.411 1.00 94.38 288 LEU A N 1
ATOM 2275 C CA . LEU A 1 2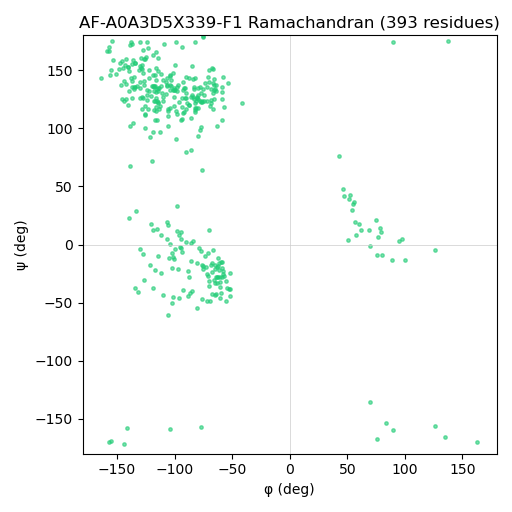88 ? -21.563 12.396 16.456 1.00 94.38 288 LEU A CA 1
ATOM 2276 C C . LEU A 1 288 ? -20.965 12.535 17.863 1.00 94.38 288 LEU A C 1
ATOM 2278 O O . LEU A 1 288 ? -21.614 12.196 18.855 1.00 94.38 288 LEU A O 1
ATOM 2282 N N . GLY A 1 289 ? -19.733 13.029 17.964 1.00 93.12 289 GLY A N 1
ATOM 2283 C CA . GLY A 1 289 ? -19.044 13.267 19.213 1.00 93.12 289 GLY A CA 1
ATOM 2284 C C . GLY A 1 289 ? -18.502 12.008 19.892 1.00 93.12 289 GLY A C 1
ATOM 2285 O O . GLY A 1 289 ? -18.409 10.917 19.322 1.00 93.12 289 GLY A O 1
ATOM 2286 N N . ARG A 1 290 ? -18.101 12.179 21.157 1.00 94.50 290 ARG A N 1
ATOM 2287 C CA . ARG A 1 290 ? -17.520 11.107 21.979 1.00 94.50 290 ARG A CA 1
ATOM 2288 C C . ARG A 1 290 ? -18.604 10.162 22.490 1.00 94.50 290 ARG A C 1
ATOM 2290 O O . ARG A 1 290 ? -19.562 10.583 23.135 1.00 94.50 290 ARG A O 1
ATOM 2297 N N . ILE A 1 291 ? -18.382 8.869 22.311 1.00 94.31 291 ILE A N 1
ATOM 2298 C CA . ILE A 1 291 ? -19.228 7.800 22.828 1.00 94.31 291 ILE A CA 1
ATOM 2299 C C . ILE A 1 291 ? -18.798 7.489 24.263 1.00 94.31 291 ILE A C 1
ATOM 2301 O O . ILE A 1 291 ? -17.627 7.224 24.521 1.00 94.31 291 ILE A O 1
ATOM 2305 N N . LYS A 1 292 ? -19.754 7.515 25.204 1.00 94.06 292 LYS A N 1
ATOM 2306 C CA . LYS A 1 292 ? -19.573 7.065 26.601 1.00 94.06 292 LYS A CA 1
ATOM 2307 C C . LYS A 1 292 ? -18.281 7.596 27.254 1.00 94.06 292 LYS A C 1
ATOM 2309 O O . LYS A 1 292 ? -17.541 6.857 27.900 1.00 94.06 292 LYS A O 1
ATOM 2314 N N . ARG A 1 293 ? -18.025 8.907 27.117 1.00 91.62 293 ARG A N 1
ATOM 2315 C CA . ARG A 1 293 ? -16.800 9.610 27.575 1.00 91.62 293 ARG A CA 1
ATOM 2316 C C . ARG A 1 293 ? -16.441 9.367 29.047 1.00 91.62 293 ARG A C 1
ATOM 2318 O O . ARG A 1 293 ? -15.288 9.527 29.432 1.00 91.62 293 ARG A O 1
ATOM 2325 N N . ASN A 1 294 ? -17.409 9.026 29.895 1.00 92.00 294 ASN A N 1
ATOM 2326 C CA . ASN A 1 294 ? -17.182 8.725 31.306 1.00 92.00 294 ASN A CA 1
ATOM 2327 C C . ASN A 1 294 ? -16.445 7.393 31.535 1.00 92.00 294 ASN A C 1
ATOM 2329 O O . ASN A 1 294 ? -15.735 7.294 32.536 1.00 92.00 294 ASN A O 1
ATOM 2333 N N . VAL A 1 295 ? -16.564 6.433 30.612 1.00 94.56 295 VAL A N 1
ATOM 2334 C CA . VAL A 1 295 ? -15.967 5.089 30.716 1.00 94.56 295 VAL A CA 1
ATOM 2335 C C . VAL A 1 295 ? -14.958 4.791 29.601 1.00 94.56 295 VAL A C 1
ATOM 2337 O O . VAL A 1 295 ? -13.905 4.228 29.878 1.00 94.56 295 VAL A O 1
ATOM 2340 N N . LEU A 1 296 ? -15.197 5.241 28.364 1.00 96.31 296 LEU A N 1
ATOM 2341 C CA . LEU A 1 296 ? -14.278 5.025 27.241 1.00 96.31 296 LEU A CA 1
ATOM 2342 C C . LEU A 1 296 ? -13.201 6.119 27.196 1.00 96.31 296 LEU A C 1
ATOM 2344 O O . LEU A 1 296 ? -13.330 7.104 26.468 1.00 96.31 296 LEU A O 1
ATOM 2348 N N . LYS A 1 297 ? -12.162 5.958 28.024 1.00 95.19 297 LYS A N 1
ATOM 2349 C CA . LYS A 1 297 ? -11.092 6.952 28.258 1.00 95.19 297 LYS A CA 1
ATOM 2350 C C . LYS A 1 297 ? -9.684 6.468 27.889 1.00 95.19 297 LYS A C 1
ATOM 2352 O O . LYS A 1 297 ? -8.698 7.080 28.294 1.00 95.19 297 LYS A O 1
ATOM 2357 N N . LYS A 1 298 ? -9.575 5.350 27.171 1.00 95.12 298 LYS A N 1
ATOM 2358 C CA . LYS A 1 298 ? -8.293 4.729 26.807 1.00 95.12 298 LYS A CA 1
ATOM 2359 C C . LYS A 1 298 ? -7.885 5.088 25.381 1.00 95.12 298 LYS A C 1
ATOM 2361 O O . LYS A 1 298 ? -8.624 5.746 24.652 1.00 95.12 298 LYS A O 1
ATOM 2366 N N . GLU A 1 299 ? -6.683 4.673 25.007 1.00 95.19 299 GLU A N 1
ATOM 2367 C CA . GLU A 1 299 ? -6.243 4.671 23.619 1.00 95.19 299 GLU A CA 1
ATOM 2368 C C . GLU A 1 299 ? -6.751 3.409 22.912 1.00 95.19 299 GLU A C 1
ATOM 2370 O O . GLU A 1 299 ? -6.497 2.304 23.389 1.00 95.19 299 GLU A O 1
ATOM 2375 N N . TYR A 1 300 ? -7.458 3.573 21.791 1.00 96.12 300 TYR A N 1
ATOM 2376 C CA . TYR A 1 300 ? -8.060 2.461 21.044 1.00 96.12 300 TYR A CA 1
ATOM 2377 C C . TYR A 1 300 ? -7.420 2.323 19.656 1.00 96.12 300 TYR A C 1
ATOM 2379 O O . TYR A 1 300 ? -7.654 3.151 18.771 1.00 96.12 300 TYR A O 1
ATOM 2387 N N . ARG A 1 301 ? -6.594 1.284 19.468 1.00 94.00 301 ARG A N 1
ATOM 2388 C CA . ARG A 1 301 ? -5.746 1.103 18.268 1.00 94.00 301 ARG A CA 1
ATOM 2389 C C . ARG A 1 301 ? -6.278 0.116 17.234 1.00 94.00 301 ARG A C 1
ATOM 2391 O O . ARG A 1 301 ? -5.774 0.095 16.121 1.00 94.00 301 ARG A O 1
ATOM 2398 N N . ALA A 1 302 ? -7.284 -0.678 17.575 1.00 94.31 302 ALA A N 1
ATOM 2399 C CA . ALA A 1 302 ? -8.002 -1.502 16.612 1.00 94.31 302 ALA A CA 1
ATOM 2400 C C . ALA A 1 302 ? -9.459 -1.644 17.044 1.00 94.31 302 ALA A C 1
ATOM 2402 O O . ALA A 1 302 ? -9.761 -1.593 18.240 1.00 94.31 302 ALA A O 1
ATOM 2403 N N . ILE A 1 303 ? -10.340 -1.825 16.065 1.00 96.38 303 ILE A N 1
ATOM 2404 C CA . ILE A 1 303 ? -11.774 -2.021 16.257 1.00 96.38 303 ILE A CA 1
ATOM 2405 C C . ILE A 1 303 ? -12.159 -3.256 15.445 1.00 96.38 303 ILE A C 1
ATOM 2407 O O . ILE A 1 303 ? -11.876 -3.322 14.252 1.00 96.38 303 ILE A O 1
ATOM 2411 N N . GLY A 1 304 ? -12.789 -4.231 16.089 1.00 95.94 304 GLY A N 1
ATOM 2412 C CA . GLY A 1 304 ? -13.389 -5.387 15.440 1.00 95.94 304 GLY A CA 1
ATOM 2413 C C . GLY A 1 304 ? -14.897 -5.404 15.636 1.00 95.94 304 GLY A C 1
ATOM 2414 O O . GLY A 1 304 ? -15.386 -5.109 16.721 1.00 95.94 304 GLY A O 1
ATOM 2415 N N . GLU A 1 305 ? -15.631 -5.803 14.601 1.00 96.12 305 GLU A N 1
ATOM 2416 C CA . GLU A 1 305 ? -17.081 -6.016 14.652 1.00 96.12 305 GLU A CA 1
ATOM 2417 C C . GLU A 1 305 ? -17.415 -7.258 13.820 1.00 96.12 305 GLU A C 1
ATOM 2419 O O . GLU A 1 305 ? -17.135 -7.304 12.617 1.00 96.12 305 GLU A O 1
ATOM 2424 N N . ILE A 1 306 ? -18.013 -8.278 14.437 1.00 92.19 306 ILE A N 1
ATOM 2425 C CA . ILE A 1 306 ? -18.556 -9.448 13.725 1.00 92.19 306 ILE A CA 1
ATOM 2426 C C . ILE A 1 306 ? -20.074 -9.351 13.694 1.00 92.19 306 ILE A C 1
ATOM 2428 O O . ILE A 1 306 ? -20.654 -9.251 12.612 1.00 92.19 306 ILE A O 1
ATOM 2432 N N . SER A 1 307 ? -20.683 -9.323 14.875 1.00 89.62 307 SER A N 1
ATOM 2433 C CA . SER A 1 307 ? -22.100 -9.070 15.103 1.00 89.62 307 SER A CA 1
ATOM 2434 C C . SER A 1 307 ? -22.378 -7.569 15.146 1.00 89.62 307 SER A C 1
ATOM 2436 O O . SER A 1 307 ? -21.601 -6.778 15.679 1.00 89.62 307 SER A O 1
ATOM 2438 N N . SER A 1 308 ? -23.519 -7.167 14.589 1.00 88.44 308 SER A N 1
ATOM 2439 C CA . SER A 1 308 ? -24.010 -5.794 14.707 1.00 88.44 308 SER A CA 1
ATOM 2440 C C . SER A 1 308 ? -24.078 -5.368 16.175 1.00 88.44 308 SER A C 1
ATOM 2442 O O . SER A 1 308 ? -24.558 -6.141 16.998 1.00 88.44 308 SER A O 1
ATOM 2444 N N . ASN A 1 309 ? -23.673 -4.126 16.472 1.00 88.62 309 ASN A N 1
ATOM 2445 C CA . ASN A 1 309 ? -23.633 -3.525 17.820 1.00 88.62 309 ASN A CA 1
ATOM 2446 C C . ASN A 1 309 ? -22.584 -4.067 18.798 1.00 88.62 309 ASN A C 1
ATOM 2448 O O . ASN A 1 309 ? -22.527 -3.549 19.912 1.00 88.62 309 ASN A O 1
ATOM 2452 N N . ASP A 1 310 ? -21.769 -5.048 18.432 1.00 95.50 310 ASP A N 1
ATOM 2453 C CA . ASP A 1 310 ? -20.776 -5.626 19.336 1.00 95.50 310 ASP A CA 1
ATOM 2454 C C . ASP A 1 310 ? -19.367 -5.294 18.848 1.00 95.50 310 ASP A C 1
ATOM 2456 O O . ASP A 1 310 ? -18.831 -5.926 17.932 1.00 95.50 310 ASP A O 1
ATOM 2460 N N . LEU A 1 311 ? -18.795 -4.240 19.430 1.00 97.62 311 LEU A N 1
ATOM 2461 C CA . LEU A 1 311 ? -17.455 -3.792 19.088 1.00 97.62 311 LEU A CA 1
ATOM 2462 C C . LEU A 1 311 ? -16.438 -4.319 20.082 1.00 97.62 311 LEU A C 1
ATOM 2464 O O . LEU A 1 311 ? -16.594 -4.188 21.291 1.00 97.62 311 LEU A O 1
ATOM 2468 N N . TRP A 1 312 ? -15.328 -4.795 19.551 1.00 97.94 312 TRP A N 1
ATOM 2469 C CA . TRP A 1 312 ? -14.153 -5.165 20.315 1.00 97.94 312 TRP A CA 1
ATOM 2470 C C . TRP A 1 312 ? -13.059 -4.149 20.026 1.00 97.94 312 TRP A C 1
ATOM 2472 O O . TRP A 1 312 ? -12.717 -3.903 18.872 1.00 97.94 312 TRP A O 1
ATOM 2482 N N . LEU A 1 313 ? -12.538 -3.518 21.070 1.00 97.44 313 LEU A N 1
ATOM 2483 C CA . LEU A 1 313 ? -11.567 -2.438 20.987 1.00 97.44 313 LEU A CA 1
ATOM 2484 C C . LEU A 1 313 ? -10.252 -2.900 21.606 1.00 97.44 313 LEU A C 1
ATOM 2486 O O . LEU A 1 313 ? -10.203 -3.275 22.779 1.00 97.44 313 LEU A O 1
ATOM 2490 N N . PHE A 1 314 ? -9.172 -2.840 20.838 1.00 95.12 314 PHE A N 1
ATOM 2491 C CA . PHE A 1 314 ? -7.838 -3.111 21.363 1.00 95.12 314 PHE A CA 1
ATOM 2492 C C . PHE A 1 314 ? -7.249 -1.867 22.034 1.00 95.12 314 PHE A C 1
ATOM 2494 O O . PHE A 1 314 ? -7.286 -0.773 21.461 1.00 95.12 314 PHE A O 1
ATOM 2501 N N . THR A 1 315 ? -6.645 -2.057 23.212 1.00 93.88 315 THR A N 1
ATOM 2502 C CA . THR A 1 315 ? -5.908 -1.017 23.935 1.00 93.88 315 THR A CA 1
ATOM 2503 C C . THR A 1 315 ? -4.432 -1.399 24.105 1.00 93.88 315 THR A C 1
ATOM 2505 O O . THR A 1 315 ? -4.147 -2.527 24.502 1.00 93.88 315 THR A O 1
ATOM 2508 N N . PRO A 1 316 ? -3.471 -0.480 23.897 1.00 91.88 316 PRO A N 1
ATOM 2509 C CA . PRO A 1 316 ? -2.043 -0.812 23.964 1.00 91.88 316 PRO A CA 1
ATOM 2510 C C . PRO A 1 316 ? -1.563 -1.344 25.316 1.00 91.88 316 PRO A C 1
ATOM 2512 O O . PRO A 1 316 ? -0.565 -2.056 25.370 1.00 91.88 316 PRO A O 1
ATOM 2515 N N . LEU A 1 317 ? -2.232 -0.956 26.408 1.00 93.38 317 LEU A N 1
ATOM 2516 C CA . LEU A 1 317 ? -1.757 -1.186 27.775 1.00 93.38 317 LEU A CA 1
ATOM 2517 C C . LEU A 1 317 ? -2.767 -1.883 28.697 1.00 93.38 317 LEU A C 1
ATOM 2519 O O . LEU A 1 317 ? -2.412 -2.212 29.829 1.00 93.38 317 LEU A O 1
ATOM 2523 N N . ASN A 1 318 ? -4.019 -2.068 28.273 1.00 94.62 318 ASN A N 1
ATOM 2524 C CA . ASN A 1 318 ? -5.117 -2.454 29.166 1.00 94.62 318 ASN A CA 1
ATOM 2525 C C . ASN A 1 318 ? -5.982 -3.594 28.608 1.00 94.62 318 ASN A C 1
ATOM 2527 O O . ASN A 1 318 ? -7.174 -3.653 28.904 1.00 94.62 318 ASN A O 1
ATOM 2531 N N . GLY A 1 319 ? -5.396 -4.469 27.792 1.00 95.56 319 GLY A N 1
ATOM 2532 C CA . GLY A 1 319 ? -6.085 -5.609 27.202 1.00 95.56 319 GLY A CA 1
ATOM 2533 C C . GLY A 1 319 ? -7.114 -5.183 26.156 1.00 95.56 319 GLY A C 1
ATOM 2534 O O . GLY A 1 319 ? -6.844 -4.332 25.298 1.00 95.56 319 GLY A O 1
ATOM 2535 N N . ILE A 1 320 ? -8.292 -5.798 26.224 1.00 97.31 320 ILE A N 1
ATOM 2536 C CA . ILE A 1 320 ? -9.365 -5.661 25.241 1.00 97.31 320 ILE A CA 1
ATOM 2537 C C . ILE A 1 320 ? -10.613 -5.081 25.913 1.00 97.31 320 ILE A C 1
ATOM 2539 O O . ILE A 1 320 ? -10.993 -5.484 27.008 1.00 97.31 320 ILE A O 1
ATOM 2543 N N . THR A 1 321 ? -11.273 -4.128 25.262 1.00 97.50 321 THR A N 1
ATOM 2544 C CA . THR A 1 321 ? -12.542 -3.547 25.717 1.00 97.50 321 THR A CA 1
ATOM 2545 C C . THR A 1 321 ? -13.657 -3.941 24.755 1.00 97.50 321 THR A C 1
ATOM 2547 O O . THR A 1 321 ? -13.611 -3.565 23.589 1.00 97.50 321 THR A O 1
ATOM 2550 N N . ARG A 1 322 ? -14.677 -4.658 25.226 1.00 97.12 322 ARG A N 1
ATOM 2551 C CA . ARG A 1 322 ? -15.897 -4.953 24.461 1.00 97.12 322 ARG A CA 1
ATOM 2552 C C . ARG A 1 322 ? -16.956 -3.895 24.756 1.00 97.12 322 ARG A C 1
ATOM 2554 O O . ARG A 1 322 ? -17.182 -3.547 25.914 1.00 97.12 322 ARG A O 1
ATOM 2561 N N . VAL A 1 323 ? -17.592 -3.373 23.715 1.00 97.44 323 VAL A N 1
ATOM 2562 C CA . VAL A 1 323 ? -18.631 -2.343 23.779 1.00 97.44 323 VAL A CA 1
ATOM 2563 C C . VAL A 1 323 ? -19.864 -2.854 23.050 1.00 97.44 323 VAL A C 1
ATOM 2565 O O . VAL A 1 323 ? -19.862 -2.977 21.827 1.00 97.44 323 VAL A O 1
ATOM 2568 N N . GLN A 1 324 ? -20.927 -3.108 23.807 1.00 95.31 324 GLN A N 1
ATOM 2569 C CA . GLN A 1 324 ? -22.196 -3.608 23.286 1.00 95.31 324 GLN A CA 1
ATOM 2570 C C . GLN A 1 324 ? -23.233 -2.484 23.288 1.00 95.31 324 GLN A C 1
ATOM 2572 O O . GLN A 1 324 ? -23.582 -1.933 24.335 1.00 95.31 324 GLN A O 1
ATOM 2577 N N . PHE A 1 325 ? -23.702 -2.100 22.101 1.00 91.75 325 PHE A N 1
ATOM 2578 C CA . PHE A 1 325 ? -24.664 -1.014 21.908 1.00 91.75 325 PHE A CA 1
ATOM 2579 C C . PHE A 1 325 ? -26.116 -1.506 21.958 1.00 91.75 325 PHE A C 1
ATOM 2581 O O . PHE A 1 325 ? -26.764 -1.636 20.918 1.00 91.75 325 PHE A O 1
ATOM 2588 N N . ASP A 1 326 ? -26.646 -1.708 23.161 1.00 85.00 326 ASP A N 1
ATOM 2589 C CA . ASP A 1 326 ? -28.075 -1.974 23.385 1.00 85.00 326 ASP A CA 1
ATOM 2590 C C . ASP A 1 326 ? -28.801 -0.738 23.947 1.00 85.00 326 ASP A C 1
ATOM 2592 O O . ASP A 1 326 ? -28.339 0.393 23.766 1.00 85.00 326 ASP A O 1
ATOM 2596 N N . LYS A 1 327 ? -29.959 -0.928 24.604 1.00 84.69 327 LYS A N 1
ATOM 2597 C CA . LYS A 1 327 ? -30.689 0.150 25.302 1.00 84.69 327 LYS A CA 1
ATOM 2598 C C . LYS A 1 327 ? -29.765 0.895 26.269 1.00 84.69 327 LYS A C 1
ATOM 2600 O O . LYS A 1 327 ? -29.748 2.123 26.281 1.00 84.69 327 LYS A O 1
ATOM 2605 N N . ASP A 1 328 ? -28.969 0.130 27.008 1.00 88.12 328 ASP A N 1
ATOM 2606 C CA . ASP A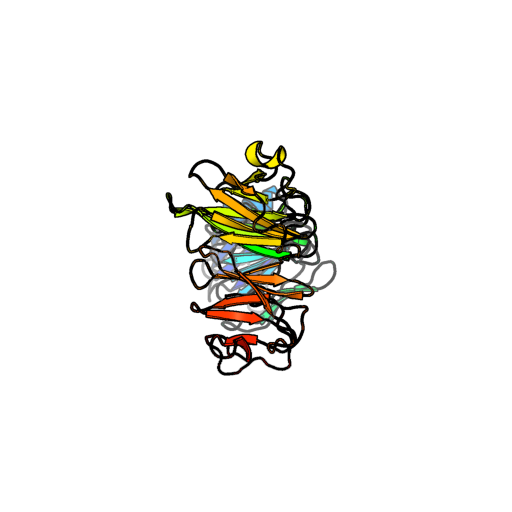 1 328 ? -27.867 0.617 27.818 1.00 88.12 328 ASP A CA 1
ATOM 2607 C C . ASP A 1 328 ? -26.566 0.076 27.232 1.00 88.12 328 ASP A C 1
ATOM 2609 O O . ASP A 1 328 ? -26.390 -1.129 27.087 1.00 88.12 328 ASP A O 1
ATOM 2613 N N . THR A 1 329 ? -25.651 0.971 26.857 1.00 92.44 329 THR A N 1
ATOM 2614 C CA . THR A 1 329 ? -24.336 0.543 26.365 1.00 92.44 329 THR A CA 1
ATOM 2615 C C . THR A 1 329 ? -23.553 -0.117 27.491 1.00 92.44 329 THR A C 1
ATOM 2617 O O . THR A 1 329 ? -23.207 0.566 28.462 1.00 92.44 329 THR A O 1
ATOM 2620 N N . LEU A 1 330 ? -23.244 -1.402 27.327 1.00 95.50 330 LEU A N 1
ATOM 2621 C CA . LEU A 1 330 ? -22.387 -2.162 28.226 1.00 95.50 330 LEU A CA 1
ATOM 2622 C C . LEU A 1 330 ? -20.937 -2.067 27.748 1.00 95.50 330 LEU A C 1
ATOM 2624 O O . LEU A 1 330 ? -20.654 -2.192 26.556 1.00 95.50 330 LEU A O 1
ATOM 2628 N N . VAL A 1 331 ? -20.027 -1.813 28.685 1.00 96.75 331 VAL A N 1
ATOM 2629 C CA . VAL A 1 331 ? -18.585 -1.772 28.440 1.00 96.75 331 VAL A CA 1
ATOM 2630 C C . VAL A 1 331 ? -17.935 -2.778 29.377 1.00 96.75 331 VAL A C 1
ATOM 2632 O O . VAL A 1 331 ? -18.010 -2.609 30.594 1.00 96.75 331 VAL A O 1
ATOM 2635 N N . THR A 1 332 ? -17.302 -3.797 28.806 1.00 96.69 332 THR A N 1
ATOM 2636 C CA . THR A 1 332 ? -16.629 -4.868 29.546 1.00 96.69 332 THR A CA 1
ATOM 2637 C C . THR A 1 332 ? -15.152 -4.875 29.188 1.00 96.69 332 THR A C 1
ATOM 2639 O O . THR A 1 332 ? -14.782 -4.732 28.023 1.00 96.69 332 THR A O 1
ATOM 2642 N N . GLU A 1 333 ? -14.297 -5.020 30.193 1.00 96.69 333 GLU A N 1
ATOM 2643 C CA . GLU A 1 333 ? -12.850 -5.089 30.012 1.00 96.69 333 GLU A CA 1
ATOM 2644 C C . GLU A 1 333 ? -12.377 -6.518 30.222 1.00 96.69 333 GLU A C 1
ATOM 2646 O O . GLU A 1 333 ? -12.813 -7.185 31.158 1.00 96.69 333 GLU A O 1
ATOM 2651 N N . TYR A 1 334 ? -11.475 -6.964 29.356 1.00 97.38 334 TYR A N 1
ATOM 2652 C CA . TYR A 1 334 ? -10.869 -8.274 29.448 1.00 97.38 334 TYR A CA 1
ATOM 2653 C C . TYR A 1 334 ? -9.346 -8.174 29.426 1.00 97.38 334 TYR A C 1
ATOM 2655 O O . TYR A 1 334 ? -8.759 -7.426 28.636 1.00 97.38 334 TYR A O 1
ATOM 2663 N N . GLY A 1 335 ? -8.716 -8.961 30.291 1.00 97.12 335 GLY A N 1
ATOM 2664 C CA . GLY A 1 335 ? -7.275 -8.981 30.497 1.00 97.12 335 GLY A CA 1
ATOM 2665 C C . GLY A 1 335 ? -6.731 -10.389 30.722 1.00 97.12 335 GLY A C 1
ATOM 2666 O O . GLY A 1 335 ? -7.349 -11.393 30.362 1.00 97.12 335 GLY A O 1
ATOM 2667 N N . VAL A 1 336 ? -5.565 -10.451 31.363 1.00 97.50 336 VAL A N 1
ATOM 2668 C CA . VAL A 1 336 ? -4.901 -11.705 31.760 1.00 97.50 336 VAL A CA 1
ATOM 2669 C C . VAL A 1 336 ? -5.782 -12.621 32.612 1.00 97.50 336 VAL A C 1
ATOM 2671 O O . VAL A 1 336 ? -5.707 -13.838 32.488 1.00 97.50 336 VAL A O 1
ATOM 2674 N N . GLU A 1 337 ? -6.677 -12.051 33.421 1.00 97.44 337 GLU A N 1
ATOM 2675 C CA . GLU A 1 337 ? -7.630 -12.804 34.249 1.00 97.44 337 GLU A CA 1
ATOM 2676 C C . GLU A 1 337 ? -8.642 -13.605 33.420 1.00 97.44 337 GLU A C 1
ATOM 2678 O O . GLU A 1 337 ? -9.210 -14.577 33.912 1.00 97.44 337 GLU A O 1
ATOM 2683 N N . GLN A 1 338 ? -8.852 -13.224 32.158 1.00 97.88 338 GLN A N 1
ATOM 2684 C CA . GLN A 1 338 ? -9.728 -13.923 31.221 1.00 97.88 338 GLN A CA 1
ATOM 2685 C C . GLN A 1 338 ? -8.937 -14.710 30.173 1.00 97.88 338 GLN A C 1
ATOM 2687 O O . GLN A 1 338 ? -9.507 -15.107 29.167 1.00 97.88 338 GLN A O 1
ATOM 2692 N N . GLY A 1 339 ? -7.645 -14.970 30.388 1.00 96.88 339 GLY A N 1
ATOM 2693 C CA . GLY A 1 339 ? -6.853 -15.870 29.541 1.00 96.88 339 GLY A CA 1
ATOM 2694 C C . GLY A 1 339 ? -6.010 -15.192 28.460 1.00 96.88 339 GLY A C 1
ATOM 2695 O O . GLY A 1 339 ? -5.369 -15.892 27.678 1.00 96.88 339 GLY A O 1
ATOM 2696 N N . LEU A 1 340 ? -5.954 -13.853 28.407 1.00 97.12 340 LEU A N 1
ATOM 2697 C CA . LEU A 1 340 ? -4.955 -13.182 27.565 1.00 97.12 340 LEU A CA 1
ATOM 2698 C C . LEU A 1 340 ? -3.536 -13.447 28.105 1.00 97.12 340 LEU A C 1
ATOM 2700 O O . LEU A 1 340 ? -3.317 -13.327 29.309 1.00 97.12 340 LEU A O 1
ATOM 2704 N N . PRO A 1 341 ? -2.533 -13.703 27.248 1.00 96.50 341 PRO A N 1
ATOM 2705 C CA . PRO A 1 341 ? -1.140 -13.840 27.694 1.00 96.50 341 PRO A CA 1
ATOM 2706 C C . PRO A 1 341 ? -0.553 -12.560 28.301 1.00 96.50 341 PRO A C 1
ATOM 2708 O O . PRO A 1 341 ? 0.360 -12.606 29.122 1.00 96.50 341 PRO A O 1
ATOM 2711 N N . SER A 1 342 ? -1.052 -11.402 27.868 1.00 95.75 342 SER A N 1
ATOM 2712 C CA . SER A 1 342 ? -0.598 -10.081 28.291 1.00 95.75 342 SER A CA 1
ATOM 2713 C C . SER A 1 342 ? -1.720 -9.059 28.117 1.00 95.75 342 SER A C 1
ATOM 2715 O O . SER A 1 342 ? -2.532 -9.151 27.198 1.00 95.75 342 SER A O 1
ATOM 2717 N N . ASN A 1 343 ? -1.730 -8.022 28.956 1.00 96.12 343 ASN A N 1
ATOM 2718 C CA . ASN A 1 343 ? -2.586 -6.846 28.758 1.00 96.12 343 ASN A CA 1
ATOM 2719 C C . ASN A 1 343 ? -2.023 -5.872 27.702 1.00 96.12 343 ASN A C 1
ATOM 2721 O O . ASN A 1 343 ? -2.644 -4.848 27.421 1.00 96.12 343 ASN A O 1
ATOM 2725 N N . LYS A 1 344 ? -0.841 -6.152 27.151 1.00 94.50 344 LYS A N 1
ATOM 2726 C CA . LYS A 1 344 ? -0.140 -5.316 26.172 1.00 94.50 344 LYS A CA 1
ATOM 2727 C C . LYS A 1 344 ? 0.054 -6.063 24.863 1.00 94.50 344 LYS A C 1
ATOM 2729 O O . LYS A 1 344 ? -0.009 -7.289 24.850 1.00 94.50 344 LYS A O 1
ATOM 2734 N N . ASP A 1 345 ? 0.349 -5.307 23.809 1.00 87.38 345 ASP A N 1
ATOM 2735 C CA .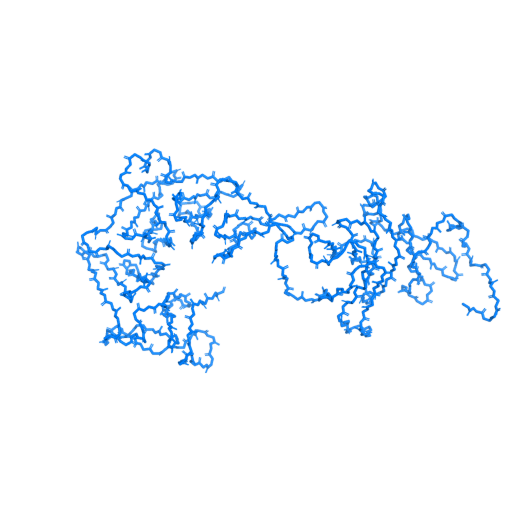 ASP A 1 345 ? 0.795 -5.837 22.513 1.00 87.38 345 ASP A CA 1
ATOM 2736 C C . ASP A 1 345 ? -0.170 -6.866 21.906 1.00 87.38 345 ASP A C 1
ATOM 2738 O O . ASP A 1 345 ? 0.239 -7.848 21.290 1.00 87.38 345 ASP A O 1
ATOM 2742 N N . ASN A 1 346 ? -1.470 -6.628 22.097 1.00 93.00 346 ASN A N 1
ATOM 2743 C CA . ASN A 1 346 ? -2.518 -7.393 21.436 1.00 93.00 346 ASN A CA 1
ATOM 2744 C C . ASN A 1 346 ? -2.954 -6.692 20.135 1.00 93.00 346 ASN A C 1
ATOM 2746 O O . ASN A 1 346 ? -2.594 -5.552 19.859 1.00 93.00 346 ASN A O 1
ATOM 2750 N N . SER A 1 347 ? -3.747 -7.357 19.311 1.00 92.81 347 SER A N 1
ATOM 2751 C CA . SER A 1 347 ? -4.432 -6.748 18.174 1.00 92.81 347 SER A CA 1
ATOM 2752 C C . SER A 1 347 ? -5.654 -7.583 17.808 1.00 92.81 347 SER A C 1
ATOM 2754 O O . SER A 1 347 ? -5.842 -8.684 18.327 1.00 92.81 347 SER A O 1
ATOM 2756 N N . ILE A 1 348 ? -6.497 -7.062 16.923 1.00 95.00 348 ILE A N 1
ATOM 2757 C CA . ILE A 1 348 ? -7.697 -7.747 16.444 1.00 95.00 348 ILE A CA 1
ATOM 2758 C C . ILE A 1 348 ? -7.524 -8.047 14.961 1.00 95.00 348 ILE A C 1
ATOM 2760 O O . ILE A 1 348 ? -7.109 -7.188 14.184 1.00 95.00 348 ILE A O 1
ATOM 2764 N N . PHE A 1 349 ? -7.874 -9.266 14.572 1.00 93.81 349 PHE A N 1
ATOM 2765 C CA . PHE A 1 349 ? -7.856 -9.721 13.194 1.00 93.81 349 PHE A CA 1
ATOM 2766 C C . PHE A 1 349 ? -9.166 -10.429 12.866 1.00 93.81 349 PHE A C 1
ATOM 2768 O O . PHE A 1 349 ? -9.670 -11.219 13.661 1.00 93.81 349 PHE A O 1
ATOM 2775 N N . ILE A 1 350 ? -9.736 -10.140 11.699 1.00 93.12 350 ILE A N 1
ATOM 2776 C CA . ILE A 1 350 ? -10.975 -10.767 11.241 1.00 93.12 350 ILE A CA 1
ATOM 2777 C C . ILE A 1 350 ? -10.677 -11.554 9.970 1.00 93.12 350 ILE A C 1
ATOM 2779 O O . ILE A 1 350 ? -10.202 -10.993 8.984 1.00 93.12 350 ILE A O 1
ATOM 2783 N N . ALA A 1 351 ? -10.995 -12.846 9.991 1.00 92.56 351 ALA A N 1
ATOM 2784 C CA . ALA A 1 351 ? -10.867 -13.744 8.848 1.00 92.56 351 ALA A CA 1
ATOM 2785 C C . ALA A 1 351 ? -12.026 -14.747 8.847 1.00 92.56 351 ALA A C 1
ATOM 2787 O O . ALA A 1 351 ? -12.454 -15.200 9.909 1.00 92.56 351 ALA A O 1
ATOM 2788 N N . ASP A 1 352 ? -12.566 -15.054 7.666 1.00 90.94 352 ASP A N 1
ATOM 2789 C CA . ASP A 1 352 ? -13.693 -15.980 7.464 1.00 90.94 352 ASP A CA 1
ATOM 2790 C C . ASP A 1 352 ? -14.885 -15.747 8.408 1.00 90.94 352 ASP A C 1
ATOM 2792 O O . ASP A 1 352 ? -15.471 -16.673 8.969 1.00 90.94 352 ASP A O 1
ATOM 2796 N N . GLY A 1 353 ? -15.231 -14.474 8.627 1.00 91.56 353 GLY A N 1
ATOM 2797 C CA . GLY A 1 353 ? -16.351 -14.090 9.491 1.00 91.56 353 GLY A CA 1
ATOM 2798 C C . GLY A 1 353 ? -16.135 -14.367 10.983 1.00 91.56 353 GLY A C 1
ATOM 2799 O O . GLY A 1 353 ? -17.089 -14.274 11.753 1.00 91.56 353 GLY A O 1
ATOM 2800 N N . LYS A 1 354 ? -14.905 -14.676 11.406 1.00 93.62 354 LYS A N 1
ATOM 2801 C CA . LYS A 1 354 ? -14.520 -14.898 12.804 1.00 93.62 354 LYS A CA 1
ATOM 2802 C C . LYS A 1 354 ? -13.547 -13.828 13.277 1.00 93.62 354 LYS A C 1
ATOM 2804 O O . LYS A 1 354 ? -12.767 -13.292 12.491 1.00 93.62 354 LYS A O 1
ATOM 2809 N N . MET A 1 355 ? -13.610 -13.525 14.570 1.00 95.38 355 MET A N 1
ATOM 2810 C CA . MET A 1 355 ? -12.678 -12.617 15.228 1.00 95.38 355 MET A CA 1
ATOM 2811 C C . MET A 1 355 ? -11.581 -13.410 15.927 1.00 95.38 355 MET A C 1
ATOM 2813 O O . MET A 1 355 ? -11.860 -14.342 16.679 1.00 95.38 355 MET A O 1
ATOM 2817 N N . PHE A 1 356 ? -10.347 -12.990 15.694 1.00 96.62 356 PHE A N 1
ATOM 2818 C CA . PHE A 1 356 ? -9.145 -13.503 16.322 1.00 96.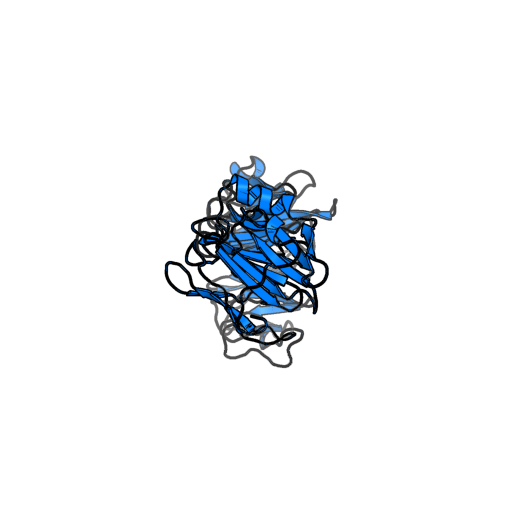62 356 PHE A CA 1
ATOM 2819 C C . PHE A 1 356 ? -8.416 -12.367 17.030 1.00 96.62 356 PHE A C 1
ATOM 2821 O O . PHE A 1 356 ? -8.453 -11.209 16.605 1.00 96.62 356 PHE A O 1
ATOM 2828 N N . PHE A 1 357 ? -7.718 -12.721 18.097 1.00 96.88 357 PHE A N 1
ATOM 2829 C CA . PHE A 1 357 ? -6.905 -11.822 18.894 1.00 96.88 357 PHE A CA 1
ATOM 2830 C C . PHE A 1 357 ? -5.451 -12.235 18.713 1.00 96.88 357 PHE A C 1
ATOM 2832 O O . PHE A 1 357 ? -5.066 -13.360 19.035 1.00 96.88 357 PHE A O 1
ATOM 2839 N N . LEU A 1 358 ? -4.661 -11.340 18.132 1.00 95.94 358 LEU A N 1
ATOM 2840 C CA . LEU A 1 358 ? -3.226 -11.533 17.962 1.00 95.94 358 LEU A CA 1
ATOM 2841 C C . LEU A 1 358 ? -2.557 -11.070 19.255 1.00 95.94 358 LEU A C 1
ATOM 2843 O O . LEU A 1 358 ? -2.884 -9.988 19.736 1.00 95.94 358 LEU A O 1
ATOM 2847 N N . THR A 1 359 ? -1.697 -11.888 19.853 1.00 96.00 359 THR A N 1
ATOM 2848 C CA . THR A 1 359 ? -1.149 -11.635 21.196 1.00 96.00 359 THR A CA 1
ATOM 2849 C C . THR A 1 359 ? 0.340 -11.968 21.256 1.00 96.00 359 THR A C 1
ATOM 2851 O O . THR A 1 359 ? 0.885 -12.612 20.356 1.00 96.00 359 THR A O 1
ATOM 2854 N N . SER A 1 360 ? 1.001 -11.622 22.363 1.00 95.06 360 SER A N 1
ATOM 2855 C CA . SER A 1 360 ? 2.382 -12.043 22.641 1.00 95.06 360 SER A CA 1
ATOM 2856 C C . SER A 1 360 ? 2.556 -13.560 22.821 1.00 95.06 360 SER A C 1
ATOM 2858 O O . SER A 1 360 ? 3.681 -14.046 22.738 1.00 95.06 360 SER A O 1
ATOM 2860 N N . GLY A 1 361 ? 1.473 -14.305 23.068 1.00 95.69 361 GLY A N 1
ATOM 2861 C CA . GLY A 1 361 ? 1.492 -15.757 23.277 1.00 95.69 361 GLY A CA 1
ATOM 2862 C C . GLY A 1 361 ? 0.948 -16.575 22.107 1.00 95.69 361 GLY A C 1
ATOM 2863 O O . GLY A 1 361 ? 0.836 -17.791 22.240 1.00 95.69 361 GLY A O 1
ATOM 2864 N N . GLY A 1 362 ? 0.596 -15.940 20.986 1.00 96.19 362 GLY A N 1
ATOM 2865 C CA . GLY A 1 362 ? 0.014 -16.608 19.824 1.00 96.19 362 GLY A CA 1
ATOM 2866 C C . GLY A 1 362 ? -1.306 -15.995 19.368 1.00 96.19 362 GLY A C 1
ATOM 2867 O O . GLY A 1 362 ? -1.594 -14.824 19.638 1.00 96.19 362 GLY A O 1
ATOM 2868 N N . VAL A 1 363 ? -2.114 -16.793 18.672 1.00 97.31 363 VAL A N 1
ATOM 2869 C CA . VAL A 1 363 ? -3.446 -16.398 18.191 1.00 97.31 363 VAL A CA 1
ATOM 2870 C C . VAL A 1 363 ? -4.523 -16.985 19.095 1.00 97.31 363 VAL A C 1
ATOM 2872 O O . VAL A 1 363 ? -4.498 -18.171 19.407 1.00 97.31 363 VAL A O 1
ATOM 2875 N N . TYR A 1 364 ? -5.483 -16.152 19.485 1.00 97.50 364 TYR A N 1
ATOM 2876 C CA . TYR A 1 364 ? -6.567 -16.501 20.398 1.00 97.50 364 TYR A CA 1
ATOM 2877 C C . TYR A 1 364 ? -7.934 -16.199 19.780 1.00 97.50 364 TYR A C 1
ATOM 2879 O O . TYR A 1 364 ? -8.059 -15.384 18.865 1.00 97.50 364 TYR A O 1
ATOM 2887 N N . GLN A 1 365 ? -8.974 -16.831 20.309 1.00 96.94 365 GLN A N 1
ATOM 2888 C CA . GLN A 1 365 ? -10.377 -16.501 20.076 1.00 96.94 365 GLN A CA 1
ATOM 2889 C C . GLN A 1 365 ? -11.075 -16.307 21.422 1.00 96.94 365 GLN A C 1
ATOM 2891 O O . GLN A 1 365 ? -10.593 -16.786 22.447 1.00 96.94 365 GLN A O 1
ATOM 2896 N N . PHE A 1 366 ? -12.204 -15.606 21.424 1.00 97.25 366 PHE A N 1
ATOM 2897 C CA . PHE A 1 366 ? -13.004 -15.434 22.631 1.00 97.25 366 PHE A CA 1
ATOM 2898 C C . PHE A 1 366 ? -14.096 -16.507 22.705 1.00 97.25 366 PHE A C 1
ATOM 2900 O O . PHE A 1 366 ? -14.884 -16.664 21.772 1.00 97.25 366 PHE A O 1
ATOM 2907 N N . ASN A 1 367 ? -14.144 -17.233 23.818 1.00 96.88 367 ASN A N 1
ATOM 2908 C CA . ASN A 1 367 ? -15.171 -18.218 24.119 1.00 96.88 367 ASN A CA 1
ATOM 2909 C C . ASN A 1 367 ? -16.289 -17.553 24.932 1.00 96.88 367 ASN A C 1
ATOM 2911 O O . ASN A 1 367 ? -16.123 -17.242 26.111 1.00 96.88 367 ASN A O 1
ATOM 2915 N N . GLU A 1 368 ? -17.443 -17.338 24.299 1.00 95.25 368 GLU A N 1
ATOM 2916 C CA . GLU A 1 368 ? -18.594 -16.669 24.923 1.00 95.25 368 GLU A CA 1
ATOM 2917 C C . GLU A 1 368 ? -19.155 -17.442 26.129 1.00 95.25 368 GLU A C 1
ATOM 2919 O O . GLU A 1 368 ? -19.616 -16.830 27.090 1.00 95.25 368 GLU A O 1
ATOM 2924 N N . ALA A 1 369 ? -19.095 -18.780 26.116 1.00 96.88 369 ALA A N 1
ATOM 2925 C CA . ALA A 1 369 ? -19.671 -19.607 27.179 1.00 96.88 369 ALA A CA 1
ATOM 2926 C C . ALA A 1 369 ? -18.882 -19.500 28.490 1.00 96.88 369 ALA A C 1
ATOM 2928 O O . ALA A 1 369 ? -19.468 -19.528 29.572 1.00 96.88 369 ALA A O 1
ATOM 2929 N N . THR A 1 370 ? -17.559 -19.367 28.394 1.00 96.38 370 THR A N 1
ATOM 2930 C CA . THR A 1 370 ? -16.661 -19.238 29.551 1.00 96.38 370 THR A CA 1
ATOM 2931 C C . THR A 1 370 ? -16.211 -17.800 29.798 1.00 96.38 370 THR A C 1
ATOM 2933 O O . THR A 1 370 ? -15.580 -17.531 30.817 1.00 96.38 370 THR A O 1
ATOM 2936 N N . SER A 1 371 ? -16.541 -16.871 28.894 1.00 96.19 371 SER A N 1
ATOM 2937 C CA . SER A 1 371 ? -16.071 -15.481 28.904 1.00 96.19 371 SER A CA 1
ATOM 2938 C C . SER A 1 371 ? -14.543 -15.360 29.004 1.00 96.19 371 SER A C 1
ATOM 2940 O O . SER A 1 371 ? -14.021 -14.525 29.745 1.00 96.19 371 SER A O 1
ATOM 2942 N N . SER A 1 372 ? -13.824 -16.205 28.261 1.00 97.50 372 SER A N 1
ATOM 2943 C CA . SER A 1 372 ? -12.361 -16.294 28.300 1.00 97.50 372 SER A CA 1
ATOM 2944 C C . SER A 1 372 ? -11.740 -16.411 26.909 1.00 97.50 372 SER A C 1
ATOM 2946 O O . SER A 1 372 ? -12.364 -16.906 25.974 1.00 97.50 372 SER A O 1
ATOM 2948 N N . PHE A 1 373 ? -10.484 -15.995 26.775 1.00 97.75 373 PHE A N 1
ATOM 2949 C CA . PHE A 1 373 ? -9.669 -16.204 25.589 1.00 97.75 373 PHE A CA 1
ATOM 2950 C C . PHE A 1 373 ? -9.029 -17.583 25.620 1.00 97.75 373 PHE A C 1
ATOM 2952 O O . PHE A 1 373 ? -8.441 -17.997 26.618 1.00 97.75 373 PHE A O 1
ATOM 2959 N N . GLU A 1 374 ? -9.114 -18.272 24.493 1.00 97.44 374 GLU A N 1
ATOM 2960 C CA . GLU A 1 374 ? -8.517 -19.583 24.282 1.00 97.44 374 GLU A CA 1
ATOM 2961 C C . GLU A 1 374 ? -7.690 -19.575 23.002 1.00 97.44 374 GLU A C 1
ATOM 2963 O O . GLU A 1 374 ? -7.961 -18.818 22.067 1.00 97.44 374 GLU A O 1
ATOM 2968 N N . VAL A 1 375 ? -6.655 -20.408 22.980 1.00 96.94 375 VAL A N 1
ATOM 2969 C CA . VAL A 1 375 ? -5.768 -20.540 21.831 1.00 96.94 375 VAL A CA 1
ATOM 2970 C C . VAL A 1 375 ? -6.577 -20.965 20.602 1.00 96.94 375 VAL A C 1
ATOM 2972 O O . VAL A 1 375 ? -7.422 -21.858 20.670 1.00 96.94 375 VAL A O 1
ATOM 2975 N N . ALA A 1 376 ? -6.314 -20.321 19.467 1.00 95.81 376 ALA A N 1
ATOM 2976 C CA . ALA A 1 376 ? -7.079 -20.490 18.246 1.00 95.81 376 ALA A CA 1
ATOM 2977 C C . ALA A 1 376 ? -6.193 -20.763 17.034 1.00 95.81 376 ALA A C 1
ATOM 2979 O O . ALA A 1 376 ? -5.040 -20.345 16.928 1.00 95.81 376 ALA A O 1
ATOM 2980 N N . LYS A 1 377 ? -6.794 -21.451 16.066 1.00 94.44 377 LYS A N 1
ATOM 2981 C CA . LYS A 1 377 ? -6.200 -21.715 14.763 1.00 94.44 377 LYS A CA 1
ATOM 2982 C C . LYS A 1 377 ? -6.768 -20.742 13.736 1.00 94.44 377 LYS A C 1
ATOM 2984 O O . LYS A 1 377 ? -7.989 -20.667 13.590 1.00 94.44 377 LYS A O 1
ATOM 2989 N N . LEU A 1 378 ? -5.901 -20.043 13.005 1.00 93.12 378 LEU A N 1
ATOM 2990 C CA . LEU A 1 378 ? -6.344 -19.202 11.892 1.00 93.12 378 LEU A CA 1
ATOM 2991 C C . LEU A 1 378 ? -6.919 -20.060 10.749 1.00 93.12 378 LEU A C 1
ATOM 2993 O O . LEU A 1 378 ? -6.500 -21.212 10.565 1.00 93.12 378 LEU A O 1
ATOM 2997 N N . PRO A 1 379 ? -7.866 -19.522 9.960 1.00 91.19 379 PRO A N 1
ATOM 2998 C CA . PRO A 1 379 ? -8.383 -20.222 8.793 1.00 91.19 379 PRO A CA 1
ATOM 2999 C C . PRO A 1 379 ? -7.270 -20.579 7.800 1.00 91.19 379 PRO A C 1
ATOM 3001 O O . PRO A 1 379 ? -6.286 -19.858 7.660 1.00 91.19 379 PRO A O 1
ATOM 3004 N N . GLY A 1 380 ? -7.394 -21.736 7.146 1.00 89.44 380 GLY A N 1
ATOM 3005 C CA . GLY A 1 380 ? -6.392 -22.243 6.200 1.00 89.44 380 GLY A CA 1
ATOM 3006 C C . GLY A 1 380 ? -5.121 -22.833 6.827 1.00 89.44 380 GLY A C 1
ATOM 3007 O O . GLY A 1 380 ? -4.343 -23.471 6.121 1.00 89.44 380 GLY A O 1
ATOM 3008 N N . MET A 1 381 ? -4.907 -22.695 8.140 1.00 91.00 381 MET A N 1
ATOM 3009 C CA . MET A 1 381 ? -3.740 -23.270 8.812 1.00 91.00 381 MET A CA 1
ATOM 3010 C C . MET A 1 381 ? -3.998 -24.695 9.324 1.00 91.00 381 MET A C 1
ATOM 3012 O O . MET A 1 381 ? -5.076 -25.035 9.824 1.00 91.00 381 MET A O 1
ATOM 3016 N N . ASN A 1 382 ? -2.959 -25.531 9.249 1.00 93.25 382 ASN A N 1
ATOM 3017 C CA . ASN A 1 382 ? -2.959 -26.897 9.792 1.00 93.25 382 ASN A CA 1
ATOM 3018 C C . ASN A 1 382 ? -2.388 -26.984 11.214 1.00 93.25 382 ASN A C 1
ATOM 3020 O O . ASN A 1 382 ? -2.455 -28.041 11.832 1.00 93.25 382 ASN A O 1
ATOM 3024 N N . TYR A 1 383 ? -1.857 -25.881 11.737 1.00 92.75 383 TYR A N 1
ATOM 3025 C CA . TYR A 1 383 ? -1.261 -25.790 13.063 1.00 92.75 383 TYR A CA 1
ATOM 3026 C C . TYR A 1 383 ? -1.723 -24.516 13.767 1.00 92.75 383 TYR A C 1
ATOM 3028 O O . TYR A 1 383 ? -2.164 -23.559 13.130 1.00 92.75 383 TYR A O 1
ATOM 3036 N N . VAL A 1 384 ? -1.627 -24.533 15.090 1.00 94.69 384 VAL A N 1
ATOM 3037 C CA . VAL A 1 384 ? -1.895 -23.396 15.968 1.00 94.69 384 VAL A CA 1
ATOM 3038 C C . VAL A 1 384 ? -0.618 -22.576 16.132 1.00 94.69 384 VAL A C 1
ATOM 3040 O O . VAL A 1 384 ? 0.470 -23.141 16.212 1.00 94.69 384 VAL A O 1
ATOM 3043 N N . ILE A 1 385 ? -0.745 -21.251 16.201 1.00 92.94 385 ILE A N 1
ATOM 3044 C CA . ILE A 1 385 ? 0.369 -20.378 16.580 1.00 92.94 385 ILE A CA 1
ATOM 3045 C C . ILE A 1 385 ? 0.253 -20.119 18.080 1.00 92.94 385 ILE A C 1
ATOM 3047 O O . ILE A 1 385 ? -0.627 -19.376 18.506 1.00 92.94 385 ILE A O 1
ATOM 3051 N N . GLU A 1 386 ? 1.136 -20.734 18.859 1.00 93.38 386 GLU A N 1
ATOM 3052 C CA . GLU A 1 386 ? 1.227 -20.595 20.314 1.00 93.38 386 GLU A CA 1
ATOM 3053 C C . GLU A 1 386 ? 2.687 -20.393 20.740 1.00 93.38 386 GLU A C 1
ATOM 3055 O O . GLU A 1 386 ? 3.612 -20.774 20.020 1.00 93.38 386 GLU A O 1
ATOM 3060 N N . ASN A 1 387 ? 2.902 -19.780 21.905 1.00 91.19 387 ASN A N 1
ATOM 3061 C CA . ASN A 1 387 ? 4.221 -19.500 22.493 1.00 91.19 387 ASN A CA 1
ATOM 3062 C C . ASN A 1 387 ? 5.131 -18.571 21.660 1.00 91.19 387 ASN A C 1
ATOM 3064 O O . ASN A 1 387 ? 6.318 -18.436 21.956 1.00 91.19 387 ASN A O 1
ATOM 3068 N N . ILE A 1 388 ? 4.586 -17.911 20.634 1.00 93.00 388 ILE A N 1
ATOM 3069 C CA . ILE A 1 388 ? 5.278 -16.926 19.796 1.00 93.00 388 ILE A CA 1
ATOM 3070 C C . ILE A 1 388 ? 4.351 -15.726 19.605 1.00 93.00 388 ILE A C 1
ATOM 3072 O O . ILE A 1 388 ? 3.166 -15.890 19.318 1.00 93.00 388 ILE A O 1
ATOM 3076 N N . GLY A 1 389 ? 4.897 -14.519 19.742 1.00 93.31 389 GLY A N 1
ATOM 3077 C CA . GLY A 1 389 ? 4.136 -13.288 19.567 1.00 93.31 389 GLY A CA 1
ATOM 3078 C C . GLY A 1 389 ? 3.699 -13.063 18.122 1.00 93.31 389 GLY A C 1
ATOM 3079 O O . GLY A 1 389 ? 4.504 -13.156 17.195 1.00 93.31 389 GLY A O 1
ATOM 3080 N N . VAL A 1 390 ? 2.430 -12.706 17.939 1.00 92.75 390 VAL A N 1
ATOM 3081 C CA . VAL A 1 390 ? 1.859 -12.318 16.648 1.00 92.75 390 VAL A CA 1
ATOM 3082 C C . VAL A 1 390 ? 1.409 -10.866 16.748 1.00 92.75 390 VAL A C 1
ATOM 3084 O O . VAL A 1 390 ? 0.422 -10.561 17.405 1.00 92.75 390 VAL A O 1
ATOM 3087 N N . GLY A 1 391 ? 2.145 -9.955 16.109 1.00 85.31 391 GLY A N 1
ATOM 3088 C CA . GLY A 1 391 ? 1.829 -8.521 16.153 1.00 85.31 391 GLY A CA 1
ATOM 3089 C C . GLY A 1 391 ? 0.841 -8.062 15.075 1.00 85.31 391 GLY A C 1
ATOM 3090 O O . GLY A 1 391 ? 0.121 -7.084 15.266 1.00 85.31 391 GLY A O 1
ATOM 3091 N N . ARG A 1 392 ? 0.805 -8.747 13.925 1.00 83.75 392 ARG A N 1
ATOM 3092 C CA . ARG A 1 392 ? -0.020 -8.375 12.768 1.00 83.75 392 ARG A CA 1
ATOM 3093 C C . ARG A 1 392 ? -0.298 -9.591 11.887 1.00 83.75 392 ARG A C 1
ATOM 3095 O O . ARG A 1 392 ? 0.570 -10.444 11.725 1.00 83.75 392 ARG A O 1
ATOM 3102 N N . ALA A 1 393 ? -1.484 -9.625 11.292 1.00 83.06 393 ALA A N 1
ATOM 3103 C CA . ALA A 1 393 ? -1.875 -10.550 10.234 1.00 83.06 393 ALA A CA 1
ATOM 3104 C C . ALA A 1 393 ? -2.520 -9.748 9.092 1.00 83.06 393 ALA A C 1
ATOM 3106 O O . ALA A 1 393 ? -3.079 -8.674 9.327 1.00 83.06 393 ALA A O 1
ATOM 3107 N N . VAL A 1 394 ? -2.398 -10.238 7.859 1.00 74.62 394 VAL A N 1
ATOM 3108 C CA . VAL A 1 394 ? -2.913 -9.588 6.644 1.00 74.62 394 VAL A CA 1
ATOM 3109 C C . VAL A 1 394 ? -3.604 -10.664 5.804 1.00 74.62 394 VAL A C 1
ATOM 3111 O O . VAL A 1 394 ? -3.051 -11.756 5.683 1.00 74.62 394 VAL A O 1
ATOM 3114 N N . ASN A 1 395 ? -4.806 -10.368 5.295 1.00 61.28 395 ASN A N 1
ATOM 3115 C CA . ASN A 1 395 ? -5.563 -11.242 4.384 1.00 61.28 395 ASN A CA 1
ATOM 3116 C C . ASN A 1 395 ? -5.168 -11.013 2.925 1.00 61.28 395 ASN A C 1
ATOM 3118 O O . ASN A 1 395 ? -4.875 -9.842 2.580 1.00 61.28 395 ASN A O 1
#

Solvent-accessible surface area (backbone atoms only — not comparable to full-atom values): 21569 Å² total; per-residue (Å²): 130,67,81,97,49,93,70,85,57,56,65,45,71,82,48,72,90,54,60,74,40,29,77,42,84,70,52,100,52,30,28,39,37,34,36,74,90,32,46,27,44,36,28,70,85,80,25,49,74,42,72,38,82,37,24,64,70,54,43,45,53,33,56,76,68,68,52,41,65,56,26,52,35,74,61,48,89,62,29,38,32,40,22,14,42,82,24,68,75,45,11,35,36,35,21,41,87,43,45,48,76,77,43,76,37,10,35,47,68,73,38,88,37,25,24,24,71,44,69,47,57,51,66,52,87,91,52,64,51,56,36,36,33,42,32,82,65,61,70,44,80,39,67,84,86,49,94,70,85,86,83,48,60,60,25,51,49,62,69,59,75,66,46,75,50,73,56,97,90,31,46,34,42,22,7,61,54,18,32,29,37,52,46,62,51,100,84,67,50,68,36,34,46,71,44,80,92,42,64,41,34,32,59,24,62,34,80,44,52,39,78,88,76,68,48,66,33,42,34,38,20,13,64,80,75,13,35,32,39,32,46,96,81,71,51,76,43,58,53,42,71,33,76,77,30,51,81,47,98,63,80,47,29,22,35,19,53,40,71,34,84,68,46,54,46,30,34,40,35,20,16,77,44,31,33,31,35,35,34,50,78,88,85,50,76,41,70,69,49,68,48,62,62,92,75,38,52,50,45,23,58,34,72,41,69,80,57,68,52,41,38,39,32,28,25,69,74,67,17,35,39,39,38,36,66,58,101,66,71,46,77,48,78,43,34,50,92,30,51,37,83,48,31,38,59,56,34,70,46,77,57,93,88,39,69,35,35,28,20,57,42,12,33,24,30,77,38,79,92,76,66,28,41,42,84,33,63,59,87,96,53,95,59,68,52,62,83,42,63,32,79,78,86,84,134

Mean predicted aligned error: 6.99 Å

Nearest PDB structures (foldseek):
  4a2m-assembly1_B  TM=3.823E-01  e=4.074E-10  Bacteroides thetaiotaomicron VPI-5482
  5n1a-assembly2_B  TM=3.340E-01  e=2.496E-04  Thermochaetoides thermophila DSM 1495
  5lqw-assembly1_X  TM=3.492E-01  e=2.264E-04  Saccharomyces cerevisiae
  5zwo-assembly1_3  TM=2.069E-01  e=8.601E-06  Saccharomyces cerevisiae S288C
  7sul-assembly1_C  TM=5.096E-01  e=7.920E-02  Homo sapiens

Foldseek 3Di:
DPPPDDDDQQLNVVCVPWDFQDWADLDPQWTWTQTLQFTWIAGRPHRDIGGFDCTCVVSVVCVVVVWDWHHKDDQANFWIKIATADDQFAGIFIAGPRRQTPDGDGQLFDDPARGFNDWDWDDDHPDTHWIWTDGPPGIDTDPPVDPDGDDDVSQVDDAAWQDWDDDLNWIWTFHQQFIWIWDADPSRDIHIDGPPVTRHRFQEWDQQQDPVPRATWIWTAGQQQGIWIQHPVRDIDRQCVPPLHVVDPDDGRFQYWDQAPQQSQKIWGFHAQFIFIWGHPPPGIHGPGTDPSVPGGAGFNYWDDLDGQWIWTQGAAFAIWIWGDDVDIDIDGDAVVQPAPGRHLKYWDDDPSAIWIFHQFFIWHADPVSRHIDFDDDPPDPDTTGRHGDNDDDD

pLDDT: mean 91.27, std 7.09, range [39.75, 98.44]

Secondary structure (DSSP, 8-state):
-BTTB-PPPTTGGGGTTS-EEEEEESSSSEEEEEETTEEEEEETTT--EEE-TTHHHHHHHHHHTTPEEEEEEEEETTEEEEEEES-SS-SEEEEETTS-EEEEE-GGGT-S-S-B---EEEEETTEEEEEEEEBSSSEEEE-TT-S-----GGGT--S-EEEEEEETTEEEEEESS-EEEEEE-TT--EEEEEETT--S-EEEEEEEE-TTT--EEEEEEESSS-EEEE-TT--EEESTTSHHHHTSS----EEEEEE-SS-TTEEEEEETTEEEEEEE-SSSEEEEEESSTTT--S---EEEESSTTEEEEE-SSS-EEEEEESSSEEEEEE-GGGT-S-SSS-EEEEETTEEEEEETTEEEEEETTTTEEEE-PPTT-SS--BSS-------

Sequence (395 aa):
LIDTSIVLAQNGGFFAYDNIWGMLPYDDSTATVVTNKGLFHYNQNSGDVKKLKHNDGFYGRLMEQEVQVYNATLVNDTTLGVNFLSDKDYGFAQLDNEAVPIQLLSKTNGLLDETVIYSYQQGSKGNPGTLWLPLNVGISQVGIHSPIRKFSEESGLVGAISEVTRYNGTLFVFTNTGSFYQEFDSRGVSSFKQLSQINAVAWSHLIFKDPKTNKEKLLVGTTTNGIFEIDDNFRVRSISNAPEFRDKEIKHIAYSLHQSKKNPNRVYIGMSGSFAAMEWDGYAWKDLGRIKRNVLKKEYRAIGEISSNDLWLFTPLNGITRVQFDKDTLVTEYGVEQGLPSNKDNSIFIADGKMFFLTSGGVYQFNEATSSFEVAKLPGMNYVIENIGVGRAVN